Protein AF-A0A9N9C5R1-F1 (afdb_monomer_lite)

Organism: NCBI:txid94023

Secondary structure (DSSP, 8-state):
----------------PPPPPP----------PPPPP-----------------TTGGGSPPGGGTS-TTSHHHHHHHHHHHHHHHHHHHHHHHHHHHHHHTTTS-----PPPP----TTSHHHHHHHHHHTTTT-GGG-S---PPP--HHHHHHHHHHHTS-SSEEEEEEEEEESSS---HHHHHS-S---HHHHHHHHHHSEEEETTT--S--TT--TTT-SEEEEEE-SSEEEEEE-GGG--PPPTTS----HHHHHHHHGGG-SEEEEEES-GGGGGGSHHHH-TT--EEEEEEE-TTSTTEEEEEEE------TTS--S----------S----HHHHHHHHHH-TTSS-S--TT-EEEHHHHHHHHHHHHHHHHHHHHHHHHTTT--

InterPro domains:
  IPR000331 Rap/Ran-GAP domain [PF02145] (190-388)
  IPR000331 Rap/Ran-GAP domain [PS50085] (156-393)
  IPR035974 Rap/Ran-GAP superfamily [G3DSA:3.40.50.11210] (168-385)
  IPR035974 Rap/Ran-GAP superfamily [SSF111347] (109-387)
  IPR039930 Ral GTPase-activating protein subunit beta [PTHR21344] (31-238)

Sequence (393 aa):
NLKSRPLSPETDKETVEPYLLSPTHSIPILRTETPQPILEQNVKDRNFISQVIGFNDNQIPKVDSIFEEGSDSWRAYNSIRKLTQRQKEIEEKHSTEKRNMQLGQPKNKVASAGPNTNLESTQVFRLLMSQMGLLSLENRHKVIPLQITGRLINDLEKLDTLNERDCLSTSVYYVKSGIEDYESIINPPSISEDFEKFLNSLGWPVLLDSHPGYKAKLNSSFCETTPYFADRTTEVIFNIPYVIHLPKPEAPLESLSALFKNISADDLVSVVWIEDILSMHNIPPKIGQSVFVYIFVHPLQNATGLYLIRIVIPMLSHPGSTSVFTGINEKKSGKGRVSWSADVSKLAENHLAFGPLVDGMIVSRHALGSLVRNTVITAHEACRNLADTQSRP

Foldseek 3Di:
DDDDDDDDDDDDDDDDDDDDDDPDDDDDDPPPDDDDDDDDDDDDDDPDPPDPDPPCPVVPDDPQVPDDPPDPVNVVVVVVVVVVVVVVVVVVVVVVVVVVVCPPPPPPPPPDDDPPPDPPDPVVVVNVCVVVCVVPPVPDPDDDDDDDDPVVVVVVVVVVPDDQAAEAEEEEWEEEALVDALLCRLAPPDDDPLVVLLQVLQAPKDAQVPDPDDDQPDDCQFAGIHGWDDDPHYIYTYHYSHRGHDGDPPDPPDDSSNVSCVRCVQHQEYEYEYAHPVSVVSPVVRNDDNHQKYWYWYQDPVDHQKTWIAIDGDQPDDVPDDDDDDDDDDDDDDPDDDPPRPLSVVVVVDQVQFFPDGGGDMDGSNCNSVRVNRRSVSSVVSSVVVVVVRPDD

Structure (mmCIF, N/CA/C/O backbone):
data_AF-A0A9N9C5R1-F1
#
_entry.id   AF-A0A9N9C5R1-F1
#
loop_
_atom_site.group_PDB
_atom_site.id
_atom_site.type_symbol
_atom_site.label_atom_id
_atom_site.label_alt_id
_atom_site.label_comp_id
_atom_site.label_asym_id
_atom_site.label_entity_id
_atom_site.label_seq_id
_atom_site.pdbx_PDB_ins_code
_atom_site.Cartn_x
_atom_site.Cartn_y
_atom_site.Cartn_z
_atom_site.occupancy
_atom_site.B_iso_or_equiv
_atom_site.auth_seq_id
_atom_site.auth_comp_id
_atom_site.auth_asym_id
_atom_site.auth_atom_id
_atom_site.pdbx_PDB_model_num
ATOM 1 N N . ASN A 1 1 ? -30.608 -58.328 22.483 1.00 31.78 1 ASN A N 1
ATOM 2 C CA . ASN A 1 1 ? -29.194 -58.102 22.130 1.00 31.78 1 ASN A CA 1
ATOM 3 C C . ASN A 1 1 ? -29.090 -57.618 20.694 1.00 31.78 1 ASN A C 1
ATOM 5 O O . ASN A 1 1 ? -29.475 -58.327 19.782 1.00 31.78 1 ASN A O 1
ATOM 9 N N . LEU A 1 2 ? -28.665 -56.361 20.589 1.00 29.66 2 LEU A N 1
ATOM 10 C CA . LEU A 1 2 ? -28.122 -55.568 19.478 1.00 29.66 2 LEU A CA 1
ATOM 11 C C . LEU A 1 2 ? -27.563 -56.258 18.207 1.00 29.66 2 LEU A C 1
ATOM 13 O O . LEU A 1 2 ? -26.808 -57.215 18.327 1.00 29.66 2 LEU A O 1
ATOM 17 N N . LYS A 1 3 ? -27.754 -55.530 17.078 1.00 30.41 3 LYS A N 1
ATOM 18 C CA . LYS A 1 3 ? -26.844 -55.303 15.914 1.00 30.41 3 LYS A CA 1
ATOM 19 C C . LYS A 1 3 ? -26.642 -56.491 14.951 1.00 30.41 3 LYS A C 1
ATOM 21 O O . LYS A 1 3 ? -26.602 -57.625 15.381 1.00 30.41 3 LYS A O 1
ATOM 26 N N . SER A 1 4 ? -26.476 -56.355 13.633 1.00 31.20 4 SER A N 1
ATOM 27 C CA . SER A 1 4 ? -26.305 -55.240 12.681 1.00 31.20 4 SER A CA 1
ATOM 28 C C . SER A 1 4 ? -26.282 -55.852 11.266 1.00 31.20 4 SER A C 1
ATOM 30 O O . SER A 1 4 ? -25.802 -56.973 11.113 1.00 31.20 4 SER A O 1
ATOM 32 N N . ARG A 1 5 ? -26.718 -55.126 10.231 1.00 32.31 5 ARG A N 1
ATOM 33 C CA . ARG A 1 5 ? -26.548 -55.507 8.813 1.00 32.31 5 ARG A CA 1
ATOM 34 C C . ARG A 1 5 ? -25.477 -54.613 8.172 1.00 32.31 5 ARG A C 1
ATOM 36 O O . ARG A 1 5 ? -25.557 -53.405 8.392 1.00 32.31 5 ARG A O 1
ATOM 43 N N . PRO A 1 6 ? -24.538 -55.143 7.369 1.00 33.00 6 PRO A N 1
ATOM 44 C CA . PRO A 1 6 ? -23.759 -54.335 6.443 1.00 33.00 6 PRO A CA 1
ATOM 45 C C . PRO A 1 6 ? -24.082 -54.628 4.970 1.00 33.00 6 PRO A C 1
ATOM 47 O O . PRO A 1 6 ? -24.621 -55.674 4.607 1.00 33.00 6 PRO A O 1
ATOM 50 N N . LEU A 1 7 ? -23.758 -53.613 4.171 1.00 28.03 7 LEU A N 1
ATOM 51 C CA . LEU A 1 7 ? -23.902 -53.448 2.729 1.00 28.03 7 LEU A CA 1
ATOM 52 C C . LEU A 1 7 ? -22.849 -54.220 1.922 1.00 28.03 7 LEU A C 1
ATOM 54 O O . LEU A 1 7 ? -21.753 -54.449 2.430 1.00 28.03 7 LEU A O 1
ATOM 58 N N . SER A 1 8 ? -23.144 -54.484 0.641 1.00 29.03 8 SER A N 1
ATOM 59 C CA . SER A 1 8 ? -22.198 -54.460 -0.497 1.00 29.03 8 SER A CA 1
ATOM 60 C C . SER A 1 8 ? -22.946 -54.519 -1.855 1.00 29.03 8 SER A C 1
ATOM 62 O O . SER A 1 8 ? -24.122 -54.888 -1.842 1.00 29.03 8 SER A O 1
ATOM 64 N N . PRO A 1 9 ? -22.319 -54.092 -2.978 1.00 36.59 9 PRO A N 1
ATOM 65 C CA . PRO A 1 9 ? -22.979 -53.360 -4.074 1.00 36.59 9 PRO A CA 1
ATOM 66 C C . PRO A 1 9 ? -22.913 -54.039 -5.468 1.00 36.59 9 PRO A C 1
ATOM 68 O O . PRO A 1 9 ? -22.393 -55.143 -5.586 1.00 36.59 9 PRO A O 1
ATOM 71 N N . GLU A 1 10 ? -23.381 -53.293 -6.489 1.00 25.19 10 GLU A N 1
ATOM 72 C CA . GLU A 1 10 ? -23.283 -53.501 -7.958 1.00 25.19 10 GLU A CA 1
ATOM 73 C C . GLU A 1 10 ? -24.354 -54.441 -8.555 1.00 25.19 10 GLU A C 1
ATOM 75 O O . GLU A 1 10 ? -24.628 -55.501 -8.016 1.00 25.19 10 GLU A O 1
ATOM 80 N N . THR A 1 11 ? -25.086 -54.143 -9.632 1.00 27.33 11 THR A N 1
ATOM 81 C CA . THR A 1 11 ? -24.890 -53.355 -10.866 1.00 27.33 11 THR A CA 1
ATOM 82 C C . THR A 1 11 ? -26.279 -53.068 -11.466 1.00 27.33 11 THR A C 1
ATOM 84 O O . THR A 1 11 ? -27.195 -53.840 -11.208 1.00 27.33 11 THR A O 1
ATOM 87 N N . ASP A 1 12 ? -26.440 -52.016 -12.277 1.00 28.39 12 ASP A N 1
ATOM 88 C CA . ASP A 1 12 ? -27.210 -52.102 -13.532 1.00 28.39 12 ASP A CA 1
ATOM 89 C C . ASP A 1 12 ? -27.005 -50.862 -14.424 1.00 28.39 12 ASP A C 1
ATOM 91 O O . ASP A 1 12 ? -26.630 -49.782 -13.969 1.00 28.39 12 ASP A O 1
ATOM 95 N N . LYS A 1 13 ? -27.157 -51.115 -15.726 1.00 30.94 13 LYS A N 1
ATOM 96 C CA . LYS A 1 13 ? -26.636 -50.412 -16.909 1.00 30.94 13 LYS A CA 1
ATOM 97 C C . LYS A 1 13 ? -27.558 -49.300 -17.446 1.00 30.94 13 LYS A C 1
ATOM 99 O O . LYS A 1 13 ? -28.758 -49.382 -17.236 1.00 30.94 13 LYS A O 1
ATOM 104 N N . GLU A 1 14 ? -26.936 -48.353 -18.178 1.00 26.86 14 GLU A N 1
ATOM 105 C CA . GLU A 1 14 ? -27.333 -47.656 -19.442 1.00 26.86 14 GLU A CA 1
ATOM 106 C C . GLU A 1 14 ? -28.813 -47.234 -19.648 1.00 26.86 14 GLU A C 1
ATOM 108 O O . GLU A 1 14 ? -29.726 -47.991 -19.365 1.00 26.86 14 GLU A O 1
ATOM 113 N N . THR A 1 15 ? -29.227 -46.106 -20.235 1.00 26.02 15 THR A N 1
ATOM 114 C CA . THR A 1 15 ? -28.670 -44.981 -21.017 1.00 26.02 15 THR A CA 1
ATOM 115 C C . THR A 1 15 ? -29.873 -44.050 -21.254 1.00 26.02 15 THR A C 1
ATOM 117 O O . THR A 1 15 ? -30.893 -44.573 -21.674 1.00 26.02 15 THR A O 1
ATOM 120 N N . VAL A 1 16 ? -29.781 -42.721 -21.079 1.00 27.58 16 VAL A N 1
ATOM 121 C CA . VAL A 1 16 ? -30.493 -41.707 -21.909 1.00 27.58 16 VAL A CA 1
ATOM 122 C C . VAL A 1 16 ? -29.780 -40.351 -21.737 1.00 27.58 16 VAL A C 1
ATOM 124 O O . VAL A 1 16 ? -29.729 -39.813 -20.632 1.00 27.58 16 VAL A O 1
ATOM 127 N N . GLU A 1 17 ? -29.240 -39.793 -22.825 1.00 26.41 17 GLU A N 1
ATOM 128 C CA . GLU A 1 17 ? -28.754 -38.403 -22.912 1.00 26.41 17 GLU A CA 1
ATOM 129 C C . GLU A 1 17 ? -29.917 -37.389 -22.890 1.00 26.41 17 GLU A C 1
ATOM 131 O O . GLU A 1 17 ? -30.895 -37.581 -23.619 1.00 26.41 17 GLU A O 1
ATOM 136 N N . PRO A 1 18 ? -29.816 -36.257 -22.168 1.00 28.72 18 PRO A N 1
ATOM 137 C CA . PRO A 1 18 ? -30.701 -35.122 -22.384 1.00 28.72 18 PRO A CA 1
ATOM 138 C C . PRO A 1 18 ? -30.058 -34.070 -23.302 1.00 28.72 18 PRO A C 1
ATOM 140 O O . PRO A 1 18 ? -29.010 -33.493 -23.011 1.00 28.72 18 PRO A O 1
ATOM 143 N N . TYR A 1 19 ? -30.753 -33.810 -24.408 1.00 28.78 19 TYR A N 1
ATOM 144 C CA . TYR A 1 19 ? -30.488 -32.775 -25.404 1.00 28.78 19 TYR A CA 1
ATOM 145 C C . TYR A 1 19 ? -30.352 -31.366 -24.798 1.00 28.78 19 TYR A C 1
ATOM 147 O O . TYR A 1 19 ? -31.202 -30.905 -24.035 1.00 28.78 19 TYR A O 1
ATOM 155 N N . LEU A 1 20 ? -29.310 -30.652 -25.232 1.00 29.53 20 LEU A N 1
ATOM 156 C CA . LEU A 1 20 ? -29.114 -29.216 -25.034 1.00 29.53 20 LEU A CA 1
ATOM 157 C C . LEU A 1 20 ? -30.153 -28.420 -25.842 1.00 29.53 20 LEU A C 1
ATOM 159 O O . LEU A 1 20 ? -30.170 -28.487 -27.071 1.00 29.53 20 LEU A O 1
ATOM 163 N N . LEU A 1 21 ? -30.982 -27.625 -25.159 1.00 31.38 21 LEU A N 1
ATOM 164 C CA . LEU A 1 21 ? -31.842 -26.616 -25.782 1.00 31.38 21 LEU A CA 1
ATOM 165 C C . LEU A 1 21 ? -31.202 -25.225 -25.653 1.00 31.38 21 LEU A C 1
ATOM 167 O O . LEU A 1 21 ? -30.928 -24.734 -24.560 1.00 31.38 21 LEU A O 1
ATOM 171 N N . SER A 1 22 ? -30.969 -24.611 -26.811 1.00 32.06 22 SER A N 1
ATOM 172 C CA . SER A 1 22 ? -30.509 -23.237 -27.037 1.00 32.06 22 SER A CA 1
ATOM 173 C C . SER A 1 22 ? -31.469 -22.168 -26.479 1.00 32.06 22 SER A C 1
ATOM 175 O O . SER A 1 22 ? -32.683 -22.389 -26.486 1.00 32.06 22 SER A O 1
ATOM 177 N N . PRO A 1 23 ? -30.985 -20.968 -26.099 1.00 30.69 23 PRO A N 1
ATOM 178 C CA . PRO A 1 23 ? -31.814 -19.910 -25.535 1.00 30.69 23 PRO A CA 1
ATOM 179 C C . PRO A 1 23 ? -32.457 -19.078 -26.652 1.00 30.69 23 PRO A C 1
ATOM 181 O O . PRO A 1 23 ? -31.899 -18.087 -27.114 1.00 30.69 23 PRO A O 1
ATOM 184 N N . THR A 1 24 ? -33.645 -19.469 -27.099 1.00 31.16 24 THR A N 1
ATOM 185 C CA . THR A 1 24 ? -34.434 -18.685 -28.063 1.00 31.16 24 THR A CA 1
ATOM 186 C C . THR A 1 24 ? -35.861 -18.458 -27.587 1.00 31.16 24 THR A C 1
ATOM 188 O O . THR A 1 24 ? -36.771 -18.498 -28.397 1.00 31.16 24 THR A O 1
ATOM 191 N N . HIS A 1 25 ? -36.072 -18.183 -26.294 1.00 30.94 25 HIS A N 1
ATOM 192 C CA . HIS A 1 25 ? -37.280 -17.524 -25.775 1.00 30.94 25 HIS A CA 1
ATOM 193 C C . HIS A 1 25 ? -36.925 -16.743 -24.499 1.00 30.94 25 HIS A C 1
ATOM 195 O O . HIS A 1 25 ? -36.604 -17.315 -23.460 1.00 30.94 25 HIS A O 1
ATOM 201 N N . SER A 1 26 ? -36.943 -15.416 -24.593 1.00 31.44 26 SER A N 1
ATOM 202 C CA . SER A 1 26 ? -36.809 -14.494 -23.469 1.00 31.44 26 SER A CA 1
ATOM 203 C C . SER A 1 26 ? -38.048 -14.585 -22.575 1.00 31.44 26 SER A C 1
ATOM 205 O O . SER A 1 26 ? -39.155 -14.249 -22.987 1.00 31.44 26 SER A O 1
ATOM 207 N N . ILE A 1 27 ? -37.860 -15.023 -21.330 1.00 34.59 27 ILE A N 1
ATOM 208 C CA . ILE A 1 27 ? -38.872 -14.895 -20.276 1.00 34.59 27 ILE A CA 1
ATOM 209 C C . ILE A 1 27 ? -38.976 -13.398 -19.937 1.00 34.59 27 ILE A C 1
ATOM 211 O O . ILE A 1 27 ? -37.947 -12.786 -19.632 1.00 34.59 27 ILE A O 1
ATOM 215 N N . PRO A 1 28 ? -40.162 -12.766 -19.994 1.00 29.66 28 PRO A N 1
ATOM 216 C CA . PRO A 1 28 ? -40.289 -11.365 -19.633 1.00 29.66 28 PRO A CA 1
ATOM 217 C C . PRO A 1 28 ? -40.094 -11.223 -18.121 1.00 29.66 28 PRO A C 1
ATOM 219 O O . PRO A 1 28 ? -40.912 -11.673 -17.320 1.00 29.66 28 PRO A O 1
ATOM 222 N N . ILE A 1 29 ? -38.992 -10.587 -17.730 1.00 32.62 29 ILE A N 1
ATOM 223 C CA . ILE A 1 29 ? -38.793 -10.081 -16.374 1.00 32.62 29 ILE A CA 1
ATOM 224 C C . ILE A 1 29 ? -39.873 -9.017 -16.155 1.00 32.62 29 ILE A C 1
ATOM 226 O O . ILE A 1 29 ? -39.855 -7.970 -16.804 1.00 32.62 29 ILE A O 1
ATOM 230 N N . LEU A 1 30 ? -40.828 -9.294 -15.265 1.00 30.91 30 LEU A N 1
ATOM 231 C CA . LEU A 1 30 ? -41.771 -8.303 -14.751 1.00 30.91 30 LEU A CA 1
ATOM 232 C C . LEU A 1 30 ? -40.960 -7.178 -14.093 1.00 30.91 30 LEU A C 1
ATOM 234 O O . LEU A 1 30 ? -40.493 -7.306 -12.964 1.00 30.91 30 LEU A O 1
ATOM 238 N N . ARG A 1 31 ? -40.757 -6.082 -14.831 1.00 29.17 31 ARG A N 1
ATOM 239 C CA . ARG A 1 31 ? -40.278 -4.814 -14.281 1.00 29.17 31 ARG A CA 1
ATOM 240 C C . ARG A 1 31 ? -41.331 -4.329 -13.290 1.00 29.17 31 ARG A C 1
ATOM 242 O O . ARG A 1 31 ? -42.382 -3.848 -13.697 1.00 29.17 31 ARG A O 1
ATOM 249 N N . THR A 1 32 ? -41.057 -4.447 -11.997 1.00 34.31 32 THR A N 1
ATOM 250 C CA . THR A 1 32 ? -41.724 -3.607 -11.004 1.00 34.31 32 THR A CA 1
ATOM 251 C C . THR A 1 32 ? -41.221 -2.189 -11.234 1.00 34.31 32 THR A C 1
ATOM 253 O O . THR A 1 32 ? -40.059 -1.894 -10.953 1.00 34.31 32 THR A O 1
ATOM 256 N N . GLU A 1 33 ? -42.055 -1.345 -11.836 1.00 32.69 33 GLU A N 1
ATOM 257 C CA . GLU A 1 33 ? -41.762 0.076 -11.984 1.00 32.69 33 GLU A CA 1
ATOM 258 C C . GLU A 1 33 ? -41.464 0.685 -10.608 1.00 32.69 33 GLU A C 1
ATOM 260 O O . GLU A 1 33 ? -42.192 0.469 -9.636 1.00 32.69 33 GLU A O 1
ATOM 265 N N . THR A 1 34 ? -40.361 1.421 -10.515 1.00 32.19 34 THR A N 1
ATOM 266 C CA . THR A 1 34 ? -40.033 2.264 -9.367 1.00 32.19 34 THR A CA 1
ATOM 267 C C . THR A 1 34 ? -41.135 3.319 -9.218 1.00 32.19 34 THR A C 1
ATOM 269 O O . THR A 1 34 ? -41.401 4.031 -10.190 1.00 32.19 34 THR A O 1
ATOM 272 N N . PRO A 1 35 ? -41.778 3.474 -8.045 1.00 34.88 35 PRO A N 1
ATOM 273 C CA . PRO A 1 35 ? -42.747 4.546 -7.856 1.00 34.88 35 PRO A CA 1
ATOM 274 C C . PRO A 1 35 ? -42.057 5.902 -8.033 1.00 34.88 35 PRO A C 1
ATOM 276 O O . PRO A 1 35 ? -40.959 6.114 -7.512 1.00 34.88 35 PRO A O 1
ATOM 279 N N . GLN A 1 36 ? -42.690 6.820 -8.768 1.00 33.22 36 GLN A N 1
ATOM 280 C CA . GLN A 1 36 ? -42.187 8.186 -8.913 1.00 33.22 36 GLN A CA 1
ATOM 281 C C . GLN A 1 36 ? -42.113 8.900 -7.552 1.00 33.22 36 GLN A C 1
ATOM 283 O O . GLN A 1 36 ? -42.944 8.635 -6.677 1.00 33.22 36 GLN A O 1
ATOM 288 N N . PRO A 1 37 ? -41.144 9.815 -7.357 1.00 30.89 37 PRO A N 1
ATOM 289 C CA . PRO A 1 37 ? -41.012 10.546 -6.108 1.00 30.89 37 PRO A CA 1
ATOM 290 C C . PRO A 1 37 ? -42.241 11.437 -5.899 1.00 30.89 37 PRO A C 1
ATOM 292 O O . PRO A 1 37 ? -42.557 12.302 -6.717 1.00 30.89 37 PRO A O 1
ATOM 295 N N . ILE A 1 38 ? -42.947 11.202 -4.795 1.00 35.34 38 ILE A N 1
ATOM 296 C CA . ILE A 1 38 ? -44.073 12.025 -4.361 1.00 35.34 38 ILE A CA 1
ATOM 297 C C . ILE A 1 38 ? -43.506 13.389 -3.954 1.00 35.34 38 ILE A C 1
ATOM 299 O O . ILE A 1 38 ? -42.744 13.488 -2.994 1.00 35.34 38 ILE A O 1
ATOM 303 N N . LEU A 1 39 ? -43.872 14.432 -4.702 1.00 33.59 39 LEU A N 1
ATOM 304 C CA . LEU A 1 39 ? -43.667 15.828 -4.319 1.00 33.59 39 LEU A CA 1
ATOM 305 C C . LEU A 1 39 ? -44.298 16.079 -2.945 1.00 33.59 39 LEU A C 1
ATOM 307 O O . LEU A 1 39 ? -45.476 15.789 -2.732 1.00 33.59 39 LEU A O 1
ATOM 311 N N . GLU A 1 40 ? -43.494 16.625 -2.034 1.00 36.00 40 GLU A N 1
ATOM 312 C CA . GLU A 1 40 ? -43.872 16.977 -0.669 1.00 36.00 40 GLU A CA 1
ATOM 313 C C . GLU A 1 40 ? -45.166 17.800 -0.640 1.00 36.00 40 GLU A C 1
ATOM 315 O O . GLU A 1 40 ? -45.210 18.960 -1.054 1.00 36.00 40 GLU A O 1
ATOM 320 N N . GLN A 1 41 ? -46.226 17.212 -0.090 1.00 32.06 41 GLN A N 1
ATOM 321 C CA . GLN A 1 41 ? -47.341 17.975 0.445 1.00 32.06 41 GLN A CA 1
ATOM 322 C C . GLN A 1 41 ? -47.389 17.783 1.956 1.00 32.06 41 GLN A C 1
ATOM 324 O O . GLN A 1 41 ? -47.517 16.672 2.465 1.00 32.06 41 GLN A O 1
ATOM 329 N N . ASN A 1 42 ? -47.257 18.918 2.644 1.00 40.47 42 ASN A N 1
ATOM 330 C CA . ASN A 1 42 ? -47.461 19.138 4.071 1.00 40.47 42 ASN A CA 1
ATOM 331 C C . ASN A 1 42 ? -48.525 18.215 4.681 1.00 40.47 42 ASN A C 1
ATOM 333 O O . ASN A 1 42 ? -49.718 18.430 4.467 1.00 40.47 42 ASN A O 1
ATOM 337 N N . VAL A 1 43 ? -48.115 17.282 5.544 1.00 36.25 43 VAL A N 1
ATOM 338 C CA . VAL A 1 43 ? -49.034 16.629 6.481 1.00 36.25 43 VAL A CA 1
ATOM 339 C C . VAL A 1 43 ? -48.396 16.580 7.865 1.00 36.25 43 VAL A C 1
ATOM 341 O O . VAL A 1 43 ? -47.453 15.840 8.132 1.00 36.25 43 VAL A O 1
ATOM 344 N N . LYS A 1 44 ? -48.943 17.427 8.738 1.00 38.34 44 LYS A N 1
ATOM 345 C CA . LYS A 1 44 ? -48.779 17.395 10.189 1.00 38.34 44 LYS A CA 1
ATOM 346 C C . LYS A 1 44 ? -49.191 16.029 10.743 1.00 38.34 44 LYS A C 1
ATOM 348 O O . LYS A 1 44 ? -50.201 15.479 10.321 1.00 38.34 44 LYS A O 1
ATOM 353 N N . ASP A 1 45 ? -48.456 15.587 11.758 1.00 43.66 45 ASP A N 1
ATOM 354 C CA . ASP A 1 45 ? -48.883 14.660 12.807 1.00 43.66 45 ASP A CA 1
ATOM 355 C C . ASP A 1 45 ? -49.542 13.346 12.369 1.00 43.66 45 ASP A C 1
ATOM 357 O O . ASP A 1 45 ? -50.757 13.252 12.199 1.00 43.66 45 ASP A O 1
ATOM 361 N N . ARG A 1 46 ? -48.740 12.276 12.372 1.00 37.81 46 ARG A N 1
ATOM 362 C CA . ARG A 1 46 ? -49.005 11.030 13.117 1.00 37.81 46 ARG A CA 1
ATOM 363 C C . ARG A 1 46 ? -47.813 10.095 12.942 1.00 37.81 46 ARG A C 1
ATOM 365 O O . ARG A 1 46 ? -47.354 9.885 11.827 1.00 37.81 46 ARG A O 1
ATOM 372 N N . ASN A 1 47 ? -47.345 9.517 14.047 1.00 41.25 47 ASN A N 1
ATOM 373 C CA . ASN A 1 47 ? -46.416 8.388 14.064 1.00 41.25 47 ASN A CA 1
ATOM 374 C C . ASN A 1 47 ? -47.015 7.215 13.266 1.00 41.25 47 ASN A C 1
ATOM 376 O O . ASN A 1 47 ? -47.673 6.346 13.835 1.00 41.25 47 ASN A O 1
ATOM 380 N N . PHE A 1 48 ? -46.823 7.201 11.951 1.00 40.75 48 PHE A N 1
ATOM 381 C CA . PHE A 1 48 ? -47.129 6.055 11.110 1.00 40.75 48 PHE A CA 1
ATOM 382 C C . PHE A 1 48 ? -45.936 5.110 11.180 1.00 40.75 48 PHE A C 1
ATOM 384 O O . PHE A 1 48 ? -44.951 5.252 10.463 1.00 40.75 48 PHE A O 1
ATOM 391 N N . ILE A 1 49 ? -46.015 4.141 12.089 1.00 41.69 49 ILE A N 1
ATOM 392 C CA . ILE A 1 49 ? -45.220 2.925 11.956 1.00 41.69 49 ILE A CA 1
ATOM 393 C C . ILE A 1 49 ? -45.766 2.237 10.703 1.00 41.69 49 ILE A C 1
ATOM 395 O O . ILE A 1 49 ? -46.915 1.795 10.708 1.00 41.69 49 ILE A O 1
ATOM 399 N N . SER A 1 50 ? -44.982 2.196 9.624 1.00 48.78 50 SER A N 1
ATOM 400 C CA . SER A 1 50 ? -45.340 1.440 8.423 1.00 48.78 50 SER A CA 1
ATOM 401 C C . SER A 1 50 ? -45.503 -0.025 8.804 1.00 48.78 50 SER A C 1
ATOM 403 O O . SER A 1 50 ? -44.529 -0.733 9.053 1.00 48.78 50 SER A O 1
ATOM 405 N N . GLN A 1 51 ? -46.751 -0.469 8.901 1.00 51.16 51 GLN A N 1
ATOM 406 C CA . GLN A 1 51 ? -47.069 -1.861 9.146 1.00 51.16 51 GLN A CA 1
ATOM 407 C C . GLN A 1 51 ? -46.855 -2.596 7.824 1.00 51.16 51 GLN A C 1
ATOM 409 O O . GLN A 1 51 ? -47.640 -2.458 6.888 1.00 51.16 51 GLN A O 1
ATOM 414 N N . VAL A 1 52 ? -45.735 -3.309 7.716 1.00 52.50 52 VAL A N 1
ATOM 415 C CA . VAL A 1 52 ? -45.482 -4.197 6.581 1.00 52.50 52 VAL A CA 1
ATOM 416 C C . VAL A 1 52 ? -46.451 -5.363 6.726 1.00 52.50 52 VAL A C 1
ATOM 418 O O . VAL A 1 52 ? -46.303 -6.183 7.627 1.00 52.50 52 VAL A O 1
ATOM 421 N N . ILE A 1 53 ? -47.482 -5.383 5.886 1.00 59.91 53 ILE A N 1
ATOM 422 C CA . ILE A 1 53 ? -48.441 -6.483 5.805 1.00 59.91 53 ILE A CA 1
ATOM 423 C C . ILE A 1 53 ? -47.931 -7.398 4.696 1.00 59.91 53 ILE A C 1
ATOM 425 O O . ILE A 1 53 ? -47.862 -6.984 3.536 1.00 59.91 53 ILE A O 1
ATOM 429 N N . GLY A 1 54 ? -47.519 -8.615 5.044 1.00 63.84 54 GLY A N 1
ATOM 430 C CA . GLY A 1 54 ? -47.113 -9.601 4.054 1.00 63.84 54 GLY A CA 1
ATOM 431 C C . GLY A 1 54 ? -48.303 -9.956 3.167 1.00 63.84 54 GLY A C 1
ATOM 432 O O . GLY A 1 54 ? -49.390 -10.257 3.659 1.00 63.84 54 GLY A O 1
ATOM 433 N N . PHE A 1 55 ? -48.104 -9.942 1.845 1.00 67.19 55 PHE A N 1
ATOM 434 C CA . PHE A 1 55 ? -49.156 -10.193 0.845 1.00 67.19 55 PHE A CA 1
ATOM 435 C C . PHE A 1 55 ? -49.890 -11.536 1.058 1.00 67.19 55 PHE A C 1
ATOM 437 O O . PHE A 1 55 ? -51.049 -11.670 0.680 1.00 67.19 55 PHE A O 1
ATOM 444 N N . ASN A 1 56 ? -49.241 -12.495 1.732 1.00 65.88 56 ASN A N 1
ATOM 445 C CA . ASN A 1 56 ? -49.769 -13.824 2.043 1.00 65.88 56 ASN A CA 1
ATOM 446 C C . ASN A 1 56 ? -49.801 -14.149 3.548 1.00 65.88 56 ASN A C 1
ATOM 448 O O . ASN A 1 56 ? -49.908 -15.323 3.896 1.00 65.88 56 ASN A O 1
ATOM 452 N N . ASP A 1 57 ? -49.745 -13.165 4.452 1.00 68.56 57 ASP A N 1
ATOM 453 C CA . ASP A 1 57 ? -49.749 -13.435 5.906 1.00 68.56 57 ASP A CA 1
ATOM 454 C C . ASP A 1 57 ? -50.974 -14.257 6.340 1.00 68.56 57 ASP A C 1
ATOM 456 O O . ASP A 1 57 ? -50.885 -15.134 7.198 1.00 68.56 57 ASP A O 1
ATOM 460 N N . ASN A 1 58 ? -52.111 -14.044 5.672 1.00 71.38 58 ASN A N 1
ATOM 461 C CA . ASN A 1 58 ? -53.357 -14.770 5.923 1.00 71.38 58 ASN A CA 1
ATOM 462 C C . ASN A 1 58 ? -53.351 -16.218 5.394 1.00 71.38 58 ASN A C 1
ATOM 464 O O . ASN A 1 58 ? -54.252 -16.984 5.729 1.00 71.38 58 ASN A O 1
ATOM 468 N N . GLN A 1 59 ? -52.381 -16.589 4.550 1.00 71.81 59 GLN A N 1
ATOM 469 C CA . GLN A 1 59 ? -52.217 -17.946 4.013 1.00 71.81 59 GLN A CA 1
ATOM 470 C C . GLN A 1 59 ? -51.179 -18.774 4.780 1.00 71.81 59 GLN A C 1
ATOM 472 O O . GLN A 1 59 ? -51.039 -19.966 4.510 1.00 71.81 59 GLN A O 1
ATOM 477 N N . ILE A 1 60 ? -50.470 -18.180 5.746 1.00 72.38 60 ILE A N 1
ATOM 478 C CA . ILE A 1 60 ? -49.561 -18.915 6.626 1.00 72.38 60 ILE A CA 1
ATOM 479 C C . ILE A 1 60 ? -50.413 -19.734 7.613 1.00 72.38 60 ILE A C 1
ATOM 481 O O . ILE A 1 60 ? -51.169 -19.149 8.397 1.00 72.38 60 ILE A O 1
ATOM 485 N N . PRO A 1 61 ? -50.318 -21.078 7.613 1.00 73.31 61 PRO A N 1
ATOM 486 C CA . PRO A 1 61 ? -51.056 -21.905 8.559 1.00 73.31 61 PRO A CA 1
ATOM 487 C C . PRO A 1 61 ? -50.654 -21.547 9.988 1.00 73.31 61 PRO A C 1
ATOM 489 O O . PRO A 1 61 ? -49.468 -21.413 10.302 1.00 73.31 61 PRO A O 1
ATOM 492 N N . LYS A 1 62 ? -51.634 -21.425 10.887 1.00 73.88 62 LYS A N 1
ATOM 493 C CA . LYS A 1 62 ? -51.332 -21.263 12.314 1.00 73.88 62 LYS A CA 1
ATOM 494 C C . LYS A 1 62 ? -50.564 -22.494 12.779 1.00 73.88 62 LYS A C 1
ATOM 496 O O . LYS A 1 62 ? -50.914 -23.606 12.398 1.00 73.88 62 LYS A O 1
ATOM 501 N N . VAL A 1 63 ? -49.557 -22.319 13.630 1.00 72.38 63 VAL A N 1
ATOM 502 C CA . VAL A 1 63 ? -48.717 -23.442 14.089 1.00 72.38 63 VAL A CA 1
ATOM 503 C C . VAL A 1 63 ? -49.547 -24.546 14.766 1.00 72.38 63 VAL A C 1
ATOM 505 O O . VAL A 1 63 ? -49.242 -25.724 14.619 1.00 72.38 63 VAL A O 1
ATOM 508 N N . ASP A 1 64 ? -50.667 -24.171 15.393 1.00 71.25 64 ASP A N 1
ATOM 509 C CA . ASP A 1 64 ? -51.665 -25.091 15.955 1.00 71.25 64 ASP A CA 1
ATOM 510 C C . ASP A 1 64 ? -52.323 -26.018 14.907 1.00 71.25 64 ASP A C 1
ATOM 512 O O . ASP A 1 64 ? -52.748 -27.114 15.246 1.00 71.25 64 ASP A O 1
ATOM 516 N N . SER A 1 65 ? -52.393 -25.595 13.641 1.00 74.62 65 SER A N 1
ATOM 517 C CA . SER A 1 65 ? -52.983 -26.343 12.516 1.00 74.62 65 SER A CA 1
ATOM 518 C C . SER A 1 65 ? -51.975 -27.161 11.698 1.00 74.62 65 SER A C 1
ATOM 520 O O . SER A 1 65 ? -52.366 -27.816 10.738 1.00 74.62 65 SER A O 1
ATOM 522 N N . ILE A 1 66 ? -50.685 -27.127 12.054 1.00 79.00 66 ILE A N 1
ATOM 523 C CA . ILE A 1 66 ? -49.618 -27.850 11.335 1.00 79.00 66 ILE A CA 1
ATOM 524 C C . ILE A 1 66 ? -49.498 -29.305 11.814 1.00 79.00 66 ILE A C 1
ATOM 526 O O . ILE A 1 66 ? -49.075 -30.173 11.053 1.00 79.00 66 ILE A O 1
ATOM 530 N N . PHE A 1 67 ? -49.866 -29.585 13.067 1.00 82.00 67 PHE A N 1
ATOM 531 C CA . PHE A 1 67 ? -49.707 -30.904 13.680 1.00 82.00 67 PHE A CA 1
ATOM 532 C C . PHE A 1 67 ? -51.061 -31.558 13.948 1.00 82.00 67 PHE A C 1
ATOM 534 O O . PHE A 1 67 ? -51.919 -30.964 14.597 1.00 82.00 67 PHE A O 1
ATOM 541 N N 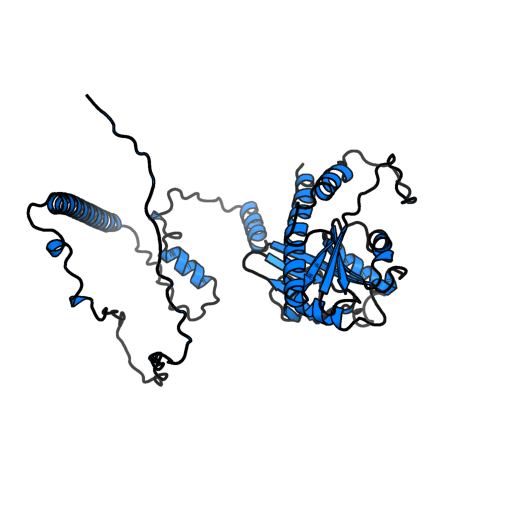. GLU A 1 68 ? -51.224 -32.806 13.513 1.00 80.62 68 GLU A N 1
ATOM 542 C CA . GLU A 1 68 ? -52.426 -33.594 13.792 1.00 80.62 68 GLU A CA 1
ATOM 543 C C . GLU A 1 68 ? -52.561 -33.891 15.291 1.00 80.62 68 GLU A C 1
ATOM 545 O O . GLU A 1 68 ? -51.607 -34.351 15.938 1.00 80.62 68 GLU A O 1
ATOM 550 N N . GLU A 1 69 ? -53.755 -33.640 15.837 1.00 77.81 69 GLU A N 1
ATOM 551 C CA . GLU A 1 69 ? -54.068 -33.862 17.248 1.00 77.81 69 GLU A CA 1
ATOM 552 C C . GLU A 1 69 ? -53.826 -35.326 17.641 1.00 77.81 69 GLU A C 1
ATOM 554 O O . GLU A 1 69 ? -54.370 -36.257 17.053 1.00 77.81 69 GLU A O 1
ATOM 559 N N . GLY A 1 70 ? -52.986 -35.534 18.658 1.00 77.56 70 GLY A N 1
ATOM 560 C CA . GLY A 1 70 ? -52.649 -36.864 19.172 1.00 77.56 70 GLY A CA 1
ATOM 561 C C . GLY A 1 70 ? -51.355 -37.477 18.627 1.00 77.56 70 GLY A C 1
ATOM 562 O O . GLY A 1 70 ? -50.870 -38.431 19.237 1.00 77.56 70 GLY A O 1
ATOM 563 N N . SER A 1 71 ? -50.752 -36.909 17.574 1.00 84.75 71 SER A N 1
ATOM 564 C CA . SER A 1 71 ? -49.428 -37.327 17.086 1.00 84.75 71 SER A CA 1
ATOM 565 C C . SER A 1 71 ? -48.310 -37.039 18.102 1.00 84.75 71 SER A C 1
ATOM 567 O O . SER A 1 71 ? -48.419 -36.145 18.951 1.00 84.75 71 SER A O 1
ATOM 569 N N . ASP A 1 72 ? -47.192 -37.762 18.006 1.00 83.12 72 ASP A N 1
ATOM 570 C CA . ASP A 1 72 ? -46.016 -37.502 18.851 1.00 83.12 72 ASP A CA 1
ATOM 571 C C . ASP A 1 72 ? -45.452 -36.089 18.619 1.00 83.12 72 ASP A C 1
ATOM 573 O O . ASP A 1 72 ? -45.066 -35.400 19.568 1.00 83.12 72 ASP A O 1
ATOM 577 N N . SER A 1 73 ? -45.519 -35.602 17.376 1.00 81.75 73 SER A N 1
ATOM 578 C CA . SER A 1 73 ? -45.168 -34.229 16.998 1.00 81.75 73 SER A CA 1
ATOM 579 C C . SER A 1 73 ? -46.070 -33.187 17.675 1.00 81.75 73 SER A C 1
ATOM 581 O O . SER A 1 73 ? -45.570 -32.177 18.169 1.00 81.75 73 SER A O 1
ATOM 583 N N . TRP A 1 74 ? -47.379 -33.444 17.792 1.00 84.31 74 TRP A N 1
ATOM 584 C CA . TRP A 1 74 ? -48.323 -32.574 18.510 1.00 84.31 74 TRP A CA 1
ATOM 585 C C . TRP A 1 74 ? -48.052 -32.535 20.022 1.00 84.31 74 TRP A C 1
ATOM 587 O O . TRP A 1 74 ? -48.150 -31.482 20.657 1.00 84.31 74 TRP A O 1
ATOM 597 N N . ARG A 1 75 ? -47.633 -33.658 20.621 1.00 84.38 75 ARG A N 1
ATOM 598 C CA . ARG A 1 75 ? -47.224 -33.716 22.039 1.00 84.38 75 ARG A CA 1
ATOM 599 C C . ARG A 1 75 ? -45.926 -32.946 22.298 1.00 84.38 75 ARG A C 1
ATOM 601 O O . ARG A 1 75 ? -45.833 -32.225 23.299 1.00 84.38 75 ARG A O 1
ATOM 608 N N . ALA A 1 76 ? -44.947 -33.060 21.400 1.00 84.25 76 ALA A N 1
ATOM 609 C CA . ALA A 1 76 ? -43.710 -32.285 21.454 1.00 84.25 76 ALA A CA 1
ATOM 610 C C . ALA A 1 76 ? -43.990 -30.781 21.295 1.00 84.25 76 ALA A C 1
ATOM 612 O O . ALA A 1 76 ? -43.535 -29.980 22.114 1.00 84.25 76 ALA A O 1
ATOM 613 N N . TYR A 1 77 ? -44.829 -30.406 20.324 1.00 84.88 77 TYR A N 1
ATOM 614 C CA . TYR A 1 77 ? -45.275 -29.028 20.122 1.00 84.88 77 TYR A CA 1
ATOM 615 C C . TYR A 1 77 ? -45.981 -28.461 21.359 1.00 84.88 77 TYR A C 1
ATOM 617 O O . TYR A 1 77 ? -45.630 -27.381 21.829 1.00 84.88 77 TYR A O 1
ATOM 625 N N . ASN A 1 78 ? -46.907 -29.207 21.964 1.00 84.81 78 ASN A N 1
ATOM 626 C CA . ASN A 1 78 ? -47.585 -28.779 23.189 1.00 84.81 78 ASN A CA 1
ATOM 627 C C . ASN A 1 78 ? -46.635 -28.610 24.380 1.00 84.81 78 ASN A C 1
ATOM 629 O O . ASN A 1 78 ? -46.855 -27.749 25.235 1.00 84.81 78 ASN A O 1
ATOM 633 N N . SER A 1 79 ? -45.575 -29.413 24.445 1.00 85.88 79 SER A N 1
ATOM 634 C CA . SER A 1 79 ? -44.543 -29.283 25.476 1.00 85.88 79 SER A CA 1
ATOM 635 C C . SER A 1 79 ? -43.723 -28.007 25.278 1.00 85.88 79 SER A C 1
ATOM 637 O O . SER A 1 79 ? -43.538 -27.247 26.230 1.00 85.88 79 SER A O 1
ATOM 639 N N . ILE A 1 80 ? -43.321 -27.717 24.036 1.00 87.00 80 ILE A N 1
ATOM 640 C CA . ILE A 1 80 ? -42.643 -26.468 23.662 1.00 87.00 80 ILE A CA 1
ATOM 641 C C . ILE A 1 80 ? -43.554 -25.269 23.934 1.00 87.00 80 ILE A C 1
ATOM 643 O O . ILE A 1 80 ? -43.138 -24.339 24.610 1.00 87.00 80 ILE A O 1
ATOM 647 N N . ARG A 1 81 ? -44.825 -25.317 23.524 1.00 85.81 81 ARG A N 1
ATOM 648 C CA . ARG A 1 81 ? -45.813 -24.256 23.768 1.00 85.81 81 ARG A CA 1
ATOM 649 C C . ARG A 1 81 ? -45.959 -23.936 25.255 1.00 85.81 81 ARG A C 1
ATOM 651 O O . ARG A 1 81 ? -45.972 -22.766 25.630 1.00 85.81 81 ARG A O 1
ATOM 658 N N . LYS A 1 82 ? -46.036 -24.958 26.116 1.00 89.75 82 LYS A N 1
ATOM 659 C CA . LYS A 1 82 ? -46.083 -24.777 27.577 1.00 89.75 82 LYS A CA 1
ATOM 660 C C . LYS A 1 82 ? -44.798 -24.151 28.125 1.00 89.75 82 LYS A C 1
ATOM 662 O O . LYS A 1 82 ? -44.879 -23.315 29.022 1.00 89.75 82 LYS A O 1
ATOM 667 N N . LEU A 1 83 ? -43.631 -24.535 27.604 1.00 88.12 83 LEU A N 1
ATOM 668 C CA . LEU A 1 83 ? -42.350 -23.927 27.977 1.00 88.12 83 LEU A CA 1
ATOM 669 C C . LEU A 1 83 ? -42.271 -22.462 27.535 1.00 88.12 83 LEU A C 1
ATOM 671 O O . LEU A 1 83 ? -41.923 -21.612 28.345 1.00 88.12 83 LEU A O 1
ATOM 675 N N . THR A 1 84 ? -42.667 -22.151 26.300 1.00 88.31 84 THR A N 1
ATOM 676 C CA . THR A 1 84 ? -42.710 -20.781 25.772 1.00 88.31 84 THR A CA 1
ATOM 677 C C . THR A 1 84 ? -43.667 -19.903 26.573 1.00 88.31 84 THR A C 1
ATOM 679 O O . THR A 1 84 ? -43.324 -18.776 26.912 1.00 88.31 84 THR A O 1
ATOM 682 N N . GLN A 1 85 ? -44.842 -20.423 26.938 1.00 89.69 85 GLN A N 1
ATOM 683 C CA . GLN A 1 85 ? -45.803 -19.699 27.767 1.00 89.69 85 GLN A CA 1
ATOM 684 C C . GLN A 1 85 ? -45.245 -19.424 29.172 1.00 89.69 85 GLN A C 1
ATOM 686 O O . GLN A 1 85 ? -45.340 -18.300 29.657 1.00 89.69 85 GLN A O 1
ATOM 691 N N . ARG A 1 86 ? -44.588 -20.412 29.799 1.00 89.25 86 ARG A N 1
ATOM 692 C CA . ARG A 1 86 ? -43.892 -20.202 31.079 1.00 89.25 86 ARG A CA 1
ATOM 693 C C . ARG A 1 86 ? -42.778 -19.167 30.969 1.00 89.25 86 ARG A C 1
ATOM 695 O O . ARG A 1 86 ? -42.671 -18.322 31.848 1.00 89.25 86 ARG A O 1
ATOM 702 N N . GLN A 1 87 ? -41.968 -19.217 29.913 1.00 86.31 87 GLN A N 1
ATOM 703 C CA . GLN A 1 87 ? -40.900 -18.244 29.685 1.00 86.31 87 GLN A CA 1
ATOM 704 C C . GLN A 1 87 ? -41.471 -16.828 29.547 1.00 86.31 87 GLN A C 1
ATOM 706 O O . GLN A 1 87 ? -40.990 -15.909 30.203 1.00 86.31 87 GLN A O 1
ATOM 711 N N . LYS A 1 88 ? -42.558 -16.675 28.781 1.00 89.12 88 LYS A N 1
ATOM 712 C CA . LYS A 1 88 ? -43.275 -15.404 28.642 1.00 89.12 88 LYS A CA 1
ATOM 713 C C . LYS A 1 88 ? -43.773 -14.876 29.990 1.00 89.12 88 LYS A C 1
ATOM 715 O O . LYS A 1 88 ? -43.575 -13.707 30.299 1.00 89.12 88 LYS A O 1
ATOM 720 N N . GLU A 1 89 ? -44.387 -15.728 30.808 1.00 90.25 89 GLU A N 1
ATOM 721 C CA . GLU A 1 89 ? -44.870 -15.346 32.142 1.00 90.25 89 GLU A CA 1
ATOM 722 C C . GLU A 1 89 ? -43.726 -14.944 33.085 1.00 90.25 89 GLU A C 1
ATOM 724 O O . GLU A 1 89 ? -43.880 -14.019 33.882 1.00 90.25 89 GLU A O 1
ATOM 729 N N . ILE A 1 90 ? -42.573 -15.616 33.000 1.00 84.75 90 ILE A N 1
ATOM 730 C CA . ILE A 1 90 ? -41.371 -15.269 33.771 1.00 84.75 90 ILE A CA 1
ATOM 731 C C . ILE A 1 90 ? -40.833 -13.900 33.335 1.00 84.75 90 ILE A C 1
ATOM 733 O O . ILE A 1 90 ? -40.536 -13.064 34.186 1.00 84.75 90 ILE A O 1
ATOM 737 N N . GLU A 1 91 ? -40.746 -13.639 32.032 1.00 79.81 91 GLU A N 1
ATOM 738 C CA . GLU A 1 91 ? -40.274 -12.360 31.486 1.00 79.81 91 GLU A CA 1
ATOM 739 C C . GLU A 1 91 ? -41.232 -11.198 31.779 1.00 79.81 91 GLU A C 1
ATOM 741 O O . GLU A 1 91 ? -40.780 -10.090 32.090 1.00 79.81 91 GLU A O 1
ATOM 746 N N . GLU A 1 92 ? -42.547 -11.439 31.740 1.00 84.62 92 GLU A N 1
ATOM 747 C CA . GLU A 1 92 ? -43.562 -10.462 32.145 1.00 84.62 92 GLU A CA 1
ATOM 748 C C . GLU A 1 92 ? -43.442 -10.137 33.635 1.00 84.62 92 GLU A C 1
ATOM 750 O O . GL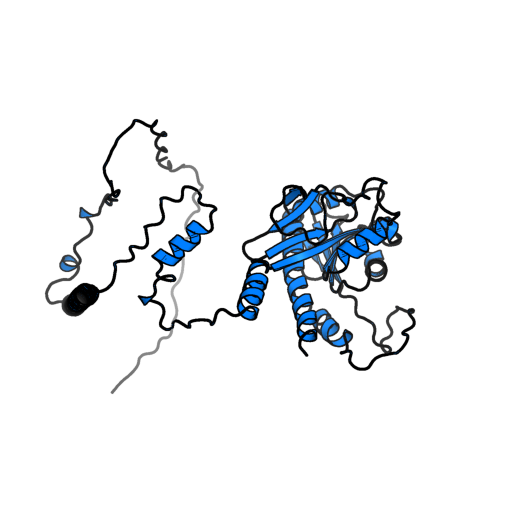U A 1 92 ? -43.385 -8.956 33.989 1.00 84.62 92 GLU A O 1
ATOM 755 N N . LYS A 1 93 ? -43.309 -11.158 34.495 1.00 82.38 93 LYS A N 1
ATOM 756 C CA . LYS A 1 93 ? -43.086 -10.974 35.937 1.00 82.38 93 LYS A CA 1
ATOM 757 C C . LYS A 1 93 ? -41.809 -10.188 36.209 1.00 82.38 93 LYS A C 1
ATOM 759 O O . LYS A 1 93 ? -41.861 -9.181 36.913 1.00 82.38 93 LYS A O 1
ATOM 764 N N . HIS A 1 94 ? -40.703 -10.563 35.575 1.00 78.12 94 HIS A N 1
ATOM 765 C CA . HIS A 1 94 ? -39.421 -9.874 35.709 1.00 78.12 94 HIS A CA 1
ATOM 766 C C . HIS A 1 94 ? -39.484 -8.421 35.197 1.00 78.12 94 HIS A C 1
ATOM 768 O O . HIS A 1 94 ? -38.928 -7.513 35.813 1.00 78.12 94 HIS A O 1
ATOM 774 N N . SER A 1 95 ? -40.226 -8.157 34.114 1.00 73.75 95 SER A N 1
ATOM 775 C CA . SER A 1 95 ? -40.481 -6.795 33.621 1.00 73.75 95 SER A CA 1
ATOM 776 C C . SER A 1 95 ? -41.339 -5.971 34.582 1.00 73.75 95 SER A C 1
ATOM 778 O O . SER A 1 95 ? -41.079 -4.780 34.770 1.00 73.75 95 SER A O 1
ATOM 780 N N . THR A 1 96 ? -42.360 -6.569 35.203 1.00 76.88 96 THR A N 1
ATOM 781 C CA . THR A 1 96 ? -43.172 -5.892 36.226 1.00 76.88 96 THR A CA 1
ATOM 782 C C . THR A 1 96 ? -42.391 -5.639 37.512 1.00 76.88 96 THR A C 1
ATOM 784 O O . THR A 1 96 ? -42.503 -4.551 38.069 1.00 76.88 96 THR A O 1
ATOM 787 N N . GLU A 1 97 ? -41.544 -6.574 37.945 1.00 75.75 97 GLU A N 1
ATOM 788 C CA . GLU A 1 97 ? -40.664 -6.409 39.107 1.00 75.75 97 GLU A CA 1
ATOM 789 C C . GLU A 1 97 ? -39.621 -5.311 38.870 1.00 75.75 97 GLU A C 1
ATOM 791 O O . GLU A 1 97 ? -39.498 -4.408 39.698 1.00 75.75 97 GLU A O 1
ATOM 796 N N . LYS A 1 98 ? -38.960 -5.286 37.701 1.00 66.94 98 LYS A N 1
ATOM 797 C CA . LYS A 1 98 ? -38.076 -4.176 37.295 1.00 66.94 98 LYS A CA 1
ATOM 798 C C . LYS A 1 98 ? -38.806 -2.829 37.288 1.00 66.94 98 LYS A C 1
ATOM 800 O O . LYS A 1 98 ? -38.283 -1.843 37.807 1.00 66.94 98 LYS A O 1
ATOM 805 N N . ARG A 1 99 ? -40.028 -2.784 36.739 1.00 62.59 99 ARG A N 1
ATOM 806 C CA . ARG A 1 99 ? -40.854 -1.564 36.682 1.00 62.59 99 ARG A CA 1
ATOM 807 C C . ARG A 1 99 ? -41.257 -1.081 38.083 1.00 62.59 99 ARG A C 1
ATOM 809 O O . ARG A 1 99 ? -41.279 0.127 38.312 1.00 62.59 99 ARG A O 1
ATOM 816 N N . ASN A 1 100 ? -41.511 -2.001 39.013 1.00 68.75 100 ASN A N 1
ATOM 817 C CA . ASN A 1 100 ? -41.835 -1.691 40.406 1.00 68.75 100 ASN A CA 1
ATOM 818 C C . ASN A 1 100 ? -40.595 -1.276 41.224 1.00 68.75 100 ASN A C 1
ATOM 820 O O . ASN A 1 100 ? -40.700 -0.382 42.058 1.00 68.75 100 ASN A O 1
ATOM 824 N N . MET A 1 101 ? -39.409 -1.836 40.951 1.00 62.09 101 MET A N 1
ATOM 825 C CA . MET A 1 101 ? -38.137 -1.409 41.564 1.00 62.09 101 MET A CA 1
ATOM 826 C C . MET A 1 101 ? -37.658 -0.026 41.086 1.00 62.09 101 MET A C 1
ATOM 828 O O . MET A 1 101 ? -36.932 0.659 41.803 1.00 62.09 101 MET A O 1
ATOM 832 N N . GLN A 1 102 ? -38.072 0.422 39.898 1.00 54.94 102 GLN A N 1
ATOM 833 C CA . GLN A 1 102 ? -37.699 1.726 39.326 1.00 54.94 102 GLN A CA 1
ATOM 834 C C . GLN A 1 102 ? -38.546 2.913 39.822 1.00 54.94 102 GLN A C 1
ATOM 836 O O . GLN A 1 102 ? -38.310 4.044 39.398 1.00 54.94 102 GLN A O 1
ATOM 841 N N . LEU A 1 103 ? -39.488 2.704 40.752 1.00 51.50 103 LEU A N 1
ATOM 842 C CA . LEU A 1 103 ? -40.352 3.755 41.320 1.00 51.50 103 LEU A CA 1
ATOM 843 C C . LEU A 1 103 ? -39.638 4.762 42.253 1.00 51.50 103 LEU A C 1
ATOM 845 O O . LEU A 1 103 ? -40.296 5.634 42.812 1.00 51.50 103 LEU A O 1
ATOM 849 N N . GLY A 1 104 ? -38.308 4.702 42.376 1.00 54.16 104 GLY A N 1
ATOM 850 C CA . GLY A 1 104 ? -37.502 5.654 43.155 1.00 54.16 104 GLY A CA 1
ATOM 851 C C . GLY A 1 104 ? -36.272 6.228 42.441 1.00 54.16 104 GLY A C 1
ATOM 852 O O . GLY A 1 104 ? -35.536 6.995 43.055 1.00 54.16 104 GLY A O 1
ATOM 853 N N . GLN A 1 105 ? -36.017 5.882 41.172 1.00 48.72 105 GLN A N 1
ATOM 854 C CA . GLN A 1 105 ? -34.892 6.443 40.413 1.00 48.72 105 GLN A CA 1
ATOM 855 C C . GLN A 1 105 ? -35.388 7.460 39.376 1.00 48.72 105 GLN A C 1
ATOM 857 O O . GLN A 1 105 ? -36.380 7.192 38.688 1.00 48.72 105 GLN A O 1
ATOM 862 N N . PRO A 1 106 ? -34.724 8.625 39.226 1.00 45.72 106 PRO A N 1
ATOM 863 C CA . PRO A 1 106 ? -35.059 9.563 38.167 1.00 45.72 106 PRO A CA 1
ATOM 864 C C . PRO A 1 106 ? -34.927 8.840 36.827 1.00 45.72 106 PRO A C 1
ATOM 866 O O . PRO A 1 106 ? -33.879 8.284 36.497 1.00 45.72 106 PRO A O 1
ATOM 869 N N . LYS A 1 107 ? -36.025 8.813 36.066 1.00 46.88 107 LYS A N 1
ATOM 870 C CA . LYS A 1 107 ? -36.050 8.265 34.711 1.00 46.88 107 LYS A CA 1
ATOM 871 C C . LYS A 1 107 ? -35.159 9.133 33.830 1.00 46.88 107 LYS A C 1
ATOM 873 O O . LYS A 1 107 ? -35.645 10.066 33.193 1.00 46.88 107 LYS A O 1
ATOM 878 N N . ASN A 1 108 ? -33.874 8.808 33.762 1.00 48.12 108 ASN A N 1
ATOM 879 C CA . ASN A 1 108 ? -33.010 9.277 32.693 1.00 48.12 108 ASN A CA 1
ATOM 880 C C . ASN A 1 108 ? -33.514 8.618 31.409 1.00 48.12 108 ASN A C 1
ATOM 882 O O . ASN A 1 108 ? -33.105 7.517 31.046 1.00 48.12 108 ASN A O 1
ATOM 886 N N . LYS A 1 109 ? -34.486 9.260 30.753 1.00 42.44 109 LYS A N 1
ATOM 887 C CA . LYS A 1 109 ? -34.842 8.914 29.384 1.00 42.44 109 LYS A CA 1
ATOM 888 C C . LYS A 1 109 ? -33.616 9.244 28.549 1.00 42.44 109 LYS A C 1
ATOM 890 O O . LYS A 1 109 ? -33.344 10.414 28.297 1.00 42.44 109 LYS A O 1
ATOM 895 N N . VAL A 1 110 ? -32.875 8.218 28.143 1.00 48.16 110 VAL A N 1
ATOM 896 C CA . VAL A 1 110 ? -31.974 8.352 27.002 1.00 48.16 110 VAL A CA 1
ATOM 897 C C . VAL A 1 110 ? -32.874 8.792 25.855 1.00 48.16 110 VAL A C 1
ATOM 899 O O . VAL A 1 110 ? -33.801 8.069 25.484 1.00 48.16 110 VAL A O 1
ATOM 902 N N . ALA A 1 111 ? -32.704 10.033 25.401 1.00 46.47 111 ALA A N 1
ATOM 903 C CA . ALA A 1 111 ? -33.438 10.523 24.250 1.00 46.47 111 ALA A CA 1
ATOM 904 C C . ALA A 1 111 ? -33.176 9.543 23.103 1.00 46.47 111 ALA A C 1
ATOM 906 O O . ALA A 1 111 ? -32.023 9.181 22.858 1.00 46.47 111 ALA A O 1
ATOM 907 N N . SER A 1 112 ? -34.240 9.083 22.435 1.00 48.00 112 SER A N 1
ATOM 908 C CA . SER A 1 112 ? -34.066 8.383 21.165 1.00 48.00 112 SER A CA 1
ATOM 909 C C . SER A 1 112 ? -33.200 9.278 20.296 1.00 48.00 112 SER A C 1
ATOM 911 O O . SER A 1 112 ? -33.498 10.471 20.181 1.00 48.00 112 SER A O 1
ATOM 913 N N . ALA A 1 113 ? -32.132 8.723 19.722 1.00 49.56 113 ALA A N 1
ATOM 914 C CA . ALA A 1 113 ? -31.393 9.440 18.699 1.00 49.56 113 ALA A CA 1
ATOM 915 C C . ALA A 1 113 ? -32.421 9.937 17.674 1.00 49.56 113 ALA A C 1
ATOM 917 O O . ALA A 1 113 ? -33.315 9.177 17.277 1.00 49.56 113 ALA A O 1
ATOM 918 N N . GLY A 1 114 ? -32.358 11.226 17.334 1.00 55.38 114 GLY A N 1
ATOM 919 C CA . GLY A 1 114 ? -33.183 11.764 16.260 1.00 55.38 114 GLY A CA 1
ATOM 920 C C . GLY A 1 114 ? -32.936 10.974 14.970 1.00 55.38 114 GLY A C 1
ATOM 921 O O . GLY A 1 114 ? -31.939 10.253 14.876 1.00 55.38 114 GLY A O 1
ATOM 922 N N . PRO A 1 115 ? -33.830 11.067 13.976 1.00 50.00 115 PRO A N 1
ATOM 923 C CA . PRO A 1 115 ? -33.565 10.493 12.665 1.00 50.00 115 PRO A CA 1
ATOM 924 C C . PRO A 1 115 ? -32.274 11.117 12.119 1.00 50.00 115 PRO A C 1
ATOM 926 O O . PRO A 1 115 ? -32.255 12.275 11.706 1.00 50.00 115 PRO A O 1
ATOM 929 N N . ASN A 1 116 ? -31.173 10.366 12.186 1.00 51.59 116 ASN A N 1
ATOM 930 C CA . ASN A 1 116 ? -29.890 10.791 11.649 1.00 51.59 116 ASN A CA 1
ATOM 931 C C . ASN A 1 116 ? -30.015 10.745 10.127 1.00 51.59 116 ASN A C 1
ATOM 933 O O . ASN A 1 116 ? -29.935 9.680 9.522 1.00 51.59 116 ASN A O 1
ATOM 937 N N . THR A 1 117 ? -30.235 11.901 9.509 1.00 54.38 117 THR A N 1
ATOM 938 C CA . THR A 1 117 ? -30.238 12.060 8.047 1.00 54.38 117 THR A CA 1
ATOM 939 C C . THR A 1 117 ? -28.840 11.909 7.443 1.00 54.38 117 THR A C 1
ATOM 941 O O . THR A 1 117 ? -28.700 11.816 6.228 1.00 54.38 117 THR A O 1
ATOM 944 N N . ASN A 1 118 ? -27.800 11.850 8.281 1.00 57.75 118 ASN A N 1
ATOM 945 C CA . ASN A 1 118 ? -26.421 11.647 7.869 1.00 57.75 118 ASN A CA 1
ATOM 946 C C . ASN A 1 118 ? -26.012 10.179 8.090 1.00 57.75 118 ASN A C 1
ATOM 948 O O . ASN A 1 118 ? -25.618 9.793 9.195 1.00 57.75 118 ASN A O 1
ATOM 952 N N . LEU A 1 119 ? -26.133 9.363 7.035 1.00 56.41 119 LEU A N 1
ATOM 953 C CA . LEU A 1 119 ? -25.727 7.952 7.039 1.00 56.41 119 LEU A CA 1
ATOM 954 C C . LEU A 1 119 ? -24.210 7.750 7.235 1.00 56.41 119 LEU A C 1
ATOM 956 O O . LEU A 1 119 ? -23.801 6.652 7.601 1.00 56.41 119 LEU A O 1
ATOM 960 N N . GLU A 1 120 ? -23.390 8.784 7.026 1.00 56.16 120 GLU A N 1
ATOM 961 C CA . GLU A 1 120 ? -21.925 8.728 7.158 1.00 56.16 120 GLU A CA 1
ATOM 962 C C . GLU A 1 120 ? -21.432 9.061 8.577 1.00 56.16 120 GLU A C 1
ATOM 964 O O . GLU A 1 120 ? -20.247 8.960 8.884 1.00 56.16 120 GLU A O 1
ATOM 969 N N . SER A 1 121 ? -22.331 9.446 9.486 1.00 61.62 121 SER A N 1
ATOM 970 C CA . SER A 1 121 ? -21.953 9.820 10.845 1.00 61.62 121 SER A CA 1
ATOM 971 C C . SER A 1 121 ? -21.680 8.599 11.731 1.00 61.62 121 SER A C 1
ATOM 973 O O . SER A 1 121 ? -22.478 7.660 11.788 1.00 61.62 121 SER A O 1
ATOM 975 N N . THR A 1 122 ? -20.644 8.682 12.579 1.00 63.44 122 THR A N 1
ATOM 976 C CA . THR A 1 122 ? -20.387 7.756 13.711 1.00 63.44 122 THR A CA 1
ATOM 977 C C . THR A 1 122 ? -21.610 7.540 14.618 1.00 63.44 122 THR A C 1
ATOM 979 O O . THR A 1 122 ? -21.684 6.579 15.387 1.00 63.44 122 THR A O 1
ATOM 982 N N . GLN A 1 123 ? -22.610 8.421 14.531 1.00 69.19 123 GLN A N 1
ATOM 983 C CA . GLN A 1 123 ? -23.901 8.290 15.196 1.00 69.19 123 GLN A CA 1
ATOM 984 C C . GLN A 1 123 ? -24.710 7.068 14.735 1.00 69.19 123 GLN A C 1
ATOM 986 O O . GLN A 1 123 ? -25.390 6.468 15.566 1.00 69.19 123 GLN A O 1
ATOM 991 N N . VAL A 1 124 ? -24.624 6.665 13.462 1.00 78.00 124 VAL A N 1
ATOM 992 C CA . VAL A 1 124 ? -25.325 5.473 12.949 1.00 78.00 124 VAL A CA 1
ATOM 993 C C . VAL A 1 124 ? -24.758 4.210 13.587 1.00 78.00 124 VAL A C 1
ATOM 995 O O . VAL A 1 124 ? -25.513 3.365 14.066 1.00 78.00 124 VAL A O 1
ATOM 998 N N . PHE A 1 125 ? -23.430 4.120 13.697 1.00 78.75 125 PHE A N 1
ATOM 999 C CA . PHE A 1 125 ? -22.781 3.003 14.378 1.00 78.75 125 PHE A CA 1
ATOM 1000 C C . PHE A 1 125 ? -23.136 2.965 15.871 1.00 78.75 125 PHE A C 1
ATOM 1002 O O . PHE A 1 125 ? -23.481 1.910 16.399 1.00 78.75 125 PHE A O 1
ATOM 1009 N N . ARG A 1 126 ? -23.164 4.118 16.556 1.00 81.06 126 ARG A N 1
ATOM 1010 C CA . ARG A 1 126 ? -23.645 4.192 17.949 1.00 81.06 126 ARG A CA 1
ATOM 1011 C C . ARG A 1 126 ? -25.099 3.735 18.095 1.00 81.06 126 ARG A C 1
ATOM 1013 O O . ARG A 1 126 ? -25.419 3.055 19.069 1.00 81.06 126 ARG A O 1
ATOM 1020 N N . LEU A 1 127 ? -25.968 4.078 17.143 1.00 83.94 127 LEU A N 1
ATOM 1021 C CA . LEU A 1 127 ? -27.364 3.641 17.144 1.00 83.94 127 LEU A CA 1
ATOM 1022 C C . LEU A 1 127 ? -27.474 2.122 16.961 1.00 83.94 127 LEU A C 1
ATOM 1024 O O . LEU A 1 127 ? -28.175 1.478 17.739 1.00 83.94 127 LEU A O 1
ATOM 1028 N N . LEU A 1 128 ? -26.724 1.547 16.016 1.00 85.44 128 LEU A N 1
ATOM 1029 C CA . LEU A 1 128 ? -26.632 0.097 15.828 1.00 85.44 128 LEU A CA 1
ATOM 1030 C C . LEU A 1 128 ? -26.164 -0.596 17.114 1.00 85.44 128 LEU A C 1
ATOM 1032 O O . LEU A 1 128 ? -26.808 -1.528 17.589 1.00 85.44 128 LEU A O 1
ATOM 1036 N N . MET A 1 129 ? -25.084 -0.106 17.729 1.00 84.00 129 MET A N 1
ATOM 1037 C CA . MET A 1 129 ? -24.564 -0.635 18.994 1.00 84.00 129 MET A CA 1
ATOM 1038 C C . MET A 1 129 ? -25.602 -0.539 20.124 1.00 84.00 129 MET A C 1
ATOM 1040 O O . MET A 1 129 ? -25.678 -1.424 20.977 1.00 84.00 129 MET A O 1
ATOM 1044 N N . SER A 1 130 ? -26.423 0.515 20.143 1.00 85.31 130 SER A N 1
ATOM 1045 C CA . SER A 1 130 ? -27.531 0.660 21.091 1.00 85.31 130 SER A CA 1
ATOM 1046 C C . SER A 1 130 ? -28.642 -0.362 20.840 1.00 85.31 130 SER A C 1
ATOM 1048 O O . SER A 1 130 ? -29.057 -1.033 21.784 1.00 85.31 130 SER A O 1
ATOM 1050 N N . GLN A 1 131 ? -29.075 -0.532 19.587 1.00 86.38 131 GLN A N 1
ATOM 1051 C CA . GLN A 1 131 ? -30.118 -1.487 19.192 1.00 86.38 131 GLN A CA 1
ATOM 1052 C C . GLN A 1 131 ? -29.702 -2.941 19.435 1.00 86.38 131 GLN A C 1
ATOM 1054 O O . GLN A 1 131 ? -30.502 -3.733 19.924 1.00 86.38 131 GLN A O 1
ATOM 1059 N N . MET A 1 132 ? -28.433 -3.272 19.183 1.00 85.75 132 MET A N 1
ATOM 1060 C CA . MET A 1 132 ? -27.841 -4.574 19.516 1.00 85.75 132 MET A CA 1
ATOM 1061 C C . MET A 1 132 ? -27.654 -4.772 21.030 1.00 85.75 132 MET A C 1
ATOM 1063 O O . MET A 1 132 ? -27.205 -5.825 21.475 1.00 85.75 132 MET A O 1
ATOM 1067 N N . GLY A 1 133 ? -27.950 -3.752 21.842 1.00 83.69 133 GLY A N 1
ATOM 1068 C CA . GLY A 1 133 ? -27.787 -3.785 23.289 1.00 83.69 133 GLY A CA 1
ATOM 1069 C C . GLY A 1 133 ? -26.327 -3.778 23.753 1.00 83.69 133 GLY A C 1
ATOM 1070 O O . GLY A 1 133 ? -26.082 -3.984 24.936 1.00 83.69 133 GLY A O 1
ATOM 1071 N N . LEU A 1 134 ? -25.353 -3.505 22.878 1.00 80.38 134 LEU A N 1
ATOM 1072 C CA . LEU A 1 134 ? -23.921 -3.416 23.216 1.00 80.38 134 LEU A CA 1
ATOM 1073 C C . LEU A 1 134 ? -23.601 -2.170 24.066 1.00 80.38 134 LEU A C 1
ATOM 1075 O O . LEU A 1 134 ? -22.621 -2.130 24.818 1.00 80.38 134 LEU A O 1
ATOM 1079 N N . LEU A 1 135 ? -24.464 -1.153 23.987 1.00 80.81 135 LEU A N 1
ATOM 1080 C CA . LEU A 1 135 ? -24.444 0.012 24.878 1.00 80.81 135 LEU A CA 1
ATOM 1081 C C . LEU A 1 135 ? -25.367 -0.141 26.099 1.00 80.81 135 LEU A C 1
ATOM 1083 O O . LEU A 1 135 ? -25.343 0.718 26.977 1.00 80.81 135 LEU A O 1
ATOM 1087 N N . SER A 1 136 ? -26.168 -1.212 26.179 1.00 80.44 136 SER A N 1
ATOM 1088 C CA . SER A 1 136 ? -27.059 -1.440 27.320 1.00 80.44 136 SER A CA 1
ATOM 1089 C C . SER A 1 136 ? -26.260 -1.888 28.540 1.00 80.44 136 SER A C 1
ATOM 1091 O O . SER A 1 136 ? -25.511 -2.864 28.484 1.00 80.44 136 SER A O 1
ATOM 1093 N N . LEU A 1 137 ? -26.458 -1.203 29.667 1.00 75.75 137 LEU A N 1
ATOM 1094 C CA . LEU A 1 137 ? -25.890 -1.592 30.961 1.00 75.75 137 LEU A CA 1
ATOM 1095 C C . LEU A 1 137 ? -26.348 -2.993 31.388 1.00 75.75 137 LEU A C 1
ATOM 1097 O O . LEU A 1 137 ? -25.582 -3.704 32.026 1.00 75.75 137 LEU A O 1
ATOM 1101 N N . GLU A 1 138 ? -27.554 -3.410 30.991 1.00 78.69 138 GLU A N 1
ATOM 1102 C CA . GLU A 1 138 ? -28.101 -4.733 31.323 1.00 78.69 138 GLU A CA 1
ATOM 1103 C C . GLU A 1 138 ? -27.312 -5.879 30.675 1.00 78.69 138 GLU A C 1
ATOM 1105 O O . GLU A 1 138 ? -27.248 -6.973 31.228 1.00 78.69 138 GLU A O 1
ATOM 1110 N N . ASN A 1 139 ? -26.657 -5.608 29.540 1.00 74.38 139 ASN A N 1
ATOM 1111 C CA . ASN A 1 139 ? -25.828 -6.574 28.819 1.00 74.38 139 ASN A CA 1
ATOM 1112 C C . ASN A 1 139 ? -24.350 -6.521 29.241 1.00 74.38 139 ASN A C 1
ATOM 1114 O O . ASN A 1 139 ? -23.530 -7.296 28.743 1.00 74.38 139 ASN A O 1
ATOM 1118 N N . ARG A 1 140 ? -23.980 -5.620 30.162 1.00 75.75 140 ARG A N 1
ATOM 1119 C CA . ARG A 1 140 ? -22.621 -5.523 30.704 1.00 75.75 140 ARG A CA 1
ATOM 1120 C C . ARG A 1 140 ? -22.554 -6.229 32.049 1.00 75.75 140 ARG A C 1
ATOM 1122 O O . ARG A 1 140 ? -22.966 -5.699 33.072 1.00 75.75 140 ARG A O 1
ATOM 1129 N N . HIS A 1 141 ? -21.943 -7.408 32.053 1.00 75.81 141 HIS A N 1
ATOM 1130 C CA . HIS A 1 141 ? -21.718 -8.206 33.262 1.00 75.81 141 HIS A CA 1
ATOM 1131 C C . HIS A 1 141 ? -20.792 -7.521 34.288 1.00 75.81 141 HIS A C 1
ATOM 1133 O O . HIS A 1 141 ? -20.760 -7.921 35.450 1.00 75.81 141 HIS A O 1
ATOM 1139 N N . LYS A 1 142 ? -20.027 -6.496 33.882 1.00 80.19 142 LYS A N 1
ATOM 1140 C CA . LYS A 1 142 ? -19.123 -5.742 34.756 1.00 80.19 142 LYS A CA 1
ATOM 1141 C C . LYS A 1 142 ? -18.963 -4.301 34.270 1.00 80.19 142 LYS A C 1
ATOM 1143 O O . LYS A 1 142 ? -18.745 -4.061 33.085 1.00 80.19 142 LYS A O 1
ATOM 1148 N N . VAL A 1 143 ? -19.014 -3.348 35.199 1.00 80.94 143 VAL A N 1
ATOM 1149 C CA . VAL A 1 143 ? -18.657 -1.941 34.969 1.00 80.94 143 VAL A CA 1
ATOM 1150 C C . VAL A 1 143 ? -17.484 -1.610 35.881 1.00 80.94 143 VAL A C 1
ATOM 1152 O O . VAL A 1 143 ? -17.555 -1.845 37.086 1.00 80.94 143 VAL A O 1
ATOM 1155 N N . ILE A 1 144 ? -16.393 -1.105 35.304 1.00 83.56 144 ILE A N 1
ATOM 1156 C CA . ILE A 1 144 ? -15.193 -0.720 36.050 1.00 83.56 144 ILE A CA 1
ATOM 1157 C C . ILE A 1 144 ? -15.092 0.805 36.000 1.00 83.56 144 ILE A C 1
ATOM 1159 O O . ILE A 1 144 ? -14.805 1.346 34.931 1.00 83.56 144 ILE A O 1
ATOM 1163 N N . PRO A 1 145 ? -15.348 1.514 37.112 1.00 85.88 145 PRO A N 1
ATOM 1164 C CA . PRO A 1 145 ? -15.096 2.944 37.162 1.00 85.88 145 PRO A CA 1
ATOM 1165 C C . PRO A 1 145 ? -13.586 3.184 37.077 1.00 85.88 145 PRO A C 1
ATOM 1167 O O . PRO A 1 145 ? -12.819 2.663 37.889 1.00 85.88 145 PRO A O 1
ATOM 1170 N N . LEU A 1 146 ? -13.159 3.965 36.087 1.00 88.38 146 LEU A N 1
ATOM 1171 C CA . LEU A 1 146 ? -11.774 4.408 35.973 1.00 88.38 146 LEU A CA 1
ATOM 1172 C C . LEU A 1 146 ? -11.595 5.696 36.780 1.00 88.38 146 LEU A C 1
ATOM 1174 O O . LEU A 1 146 ? -12.410 6.613 36.692 1.00 88.38 146 LEU A O 1
ATOM 1178 N N . GLN A 1 147 ? -10.533 5.762 37.580 1.00 90.62 147 GLN A N 1
ATOM 1179 C CA . GLN A 1 147 ? -10.184 6.981 38.306 1.00 90.62 147 GLN A CA 1
ATOM 1180 C C . GLN A 1 147 ? -9.674 8.026 37.313 1.00 90.62 147 GLN A C 1
ATOM 1182 O O . GLN A 1 147 ? -8.691 7.782 36.609 1.00 90.62 147 GLN A O 1
ATOM 1187 N N . ILE A 1 148 ? -10.331 9.187 37.268 1.00 92.56 148 ILE A N 1
ATOM 1188 C CA . ILE A 1 148 ? -9.942 10.290 36.386 1.00 92.56 148 ILE A CA 1
ATOM 1189 C C . ILE A 1 148 ? -8.630 10.871 36.912 1.00 92.56 148 ILE A C 1
ATOM 1191 O O . ILE A 1 148 ? -8.597 11.642 37.867 1.00 92.56 148 ILE A O 1
ATOM 1195 N N . THR A 1 149 ? -7.531 10.455 36.293 1.00 96.00 149 THR A N 1
ATOM 1196 C CA . THR A 1 149 ? -6.179 10.935 36.580 1.00 96.00 149 THR A CA 1
ATOM 1197 C C . THR A 1 149 ? -5.617 11.600 35.331 1.00 96.00 149 THR A C 1
ATOM 1199 O O . THR A 1 149 ? -5.987 11.229 34.219 1.00 96.00 149 THR A O 1
ATOM 1202 N N . GLY A 1 150 ? -4.675 12.536 35.489 1.00 95.50 150 GLY A N 1
ATOM 1203 C CA . GLY A 1 150 ? -4.007 13.149 34.332 1.00 95.50 150 GLY A CA 1
ATOM 1204 C C . GLY A 1 150 ? -3.328 12.118 33.420 1.00 95.50 150 GLY A C 1
ATOM 1205 O O . GLY A 1 150 ? -3.320 12.279 32.210 1.00 95.50 150 GLY A O 1
ATOM 1206 N N . ARG A 1 151 ? -2.839 11.001 33.983 1.00 94.25 151 ARG A N 1
ATOM 1207 C CA . ARG A 1 151 ? -2.285 9.883 33.199 1.00 94.25 151 ARG A CA 1
ATOM 1208 C C . ARG A 1 151 ? -3.343 9.215 32.322 1.00 94.25 151 ARG A C 1
ATOM 1210 O O . ARG A 1 151 ? -3.091 9.020 31.144 1.00 94.25 151 ARG A O 1
ATOM 1217 N N . LEU A 1 152 ? -4.517 8.918 32.884 1.00 93.62 152 LEU A N 1
ATOM 1218 C CA . LEU A 1 152 ? -5.623 8.324 32.131 1.00 93.62 152 LEU A CA 1
ATOM 1219 C C . LEU A 1 152 ? -6.079 9.237 30.990 1.00 93.62 152 LEU A C 1
ATOM 1221 O O . LEU A 1 152 ? -6.321 8.747 29.898 1.00 93.62 152 LEU A O 1
ATOM 1225 N N . ILE A 1 153 ? -6.191 10.543 31.241 1.00 94.56 153 ILE A N 1
ATOM 1226 C CA . ILE A 1 153 ? -6.578 11.511 30.206 1.00 94.56 153 ILE A CA 1
ATOM 1227 C C . ILE A 1 153 ? -5.538 11.512 29.084 1.00 94.56 153 ILE A C 1
ATOM 1229 O O . ILE A 1 153 ? -5.910 11.332 27.934 1.00 94.56 153 ILE A O 1
ATOM 1233 N N . ASN A 1 154 ? -4.247 11.585 29.419 1.00 94.44 154 ASN A N 1
ATOM 1234 C CA . ASN A 1 154 ? -3.182 11.530 28.418 1.00 94.44 154 ASN A CA 1
ATOM 1235 C C . ASN A 1 154 ? -3.194 10.215 27.620 1.00 94.44 154 ASN A C 1
ATOM 1237 O O . ASN A 1 154 ? -2.868 10.211 26.438 1.00 94.44 154 ASN A O 1
ATOM 1241 N N . ASP A 1 155 ? -3.521 9.087 28.251 1.00 93.88 155 ASP A N 1
ATOM 1242 C CA . ASP A 1 155 ? -3.589 7.797 27.559 1.00 93.88 155 ASP A CA 1
ATOM 1243 C C . ASP A 1 155 ? -4.849 7.672 26.686 1.00 93.88 155 ASP A C 1
ATOM 1245 O O . ASP A 1 155 ? -4.779 7.060 25.622 1.00 93.88 155 ASP A O 1
ATOM 1249 N N . LEU A 1 156 ? -5.968 8.290 27.079 1.00 91.94 156 LEU A N 1
ATOM 1250 C CA . LEU A 1 156 ? -7.163 8.423 26.238 1.00 91.94 156 LEU A CA 1
ATOM 1251 C C . LEU A 1 156 ? -6.908 9.347 25.043 1.00 91.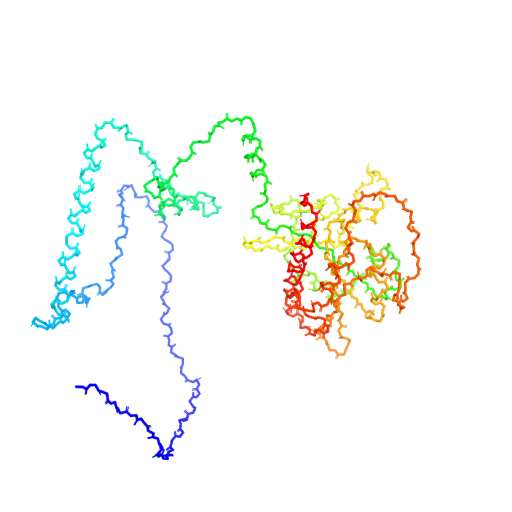94 156 LEU A C 1
ATOM 1253 O O . LEU A 1 156 ? -7.251 8.983 23.929 1.00 91.94 156 LEU A O 1
ATOM 1257 N N . GLU A 1 157 ? -6.240 10.483 25.248 1.00 92.25 157 GLU A N 1
ATOM 1258 C CA . GLU A 1 157 ? -5.836 11.377 24.157 1.00 92.25 157 GLU A CA 1
ATOM 1259 C C . GLU A 1 157 ? -4.923 10.646 23.168 1.00 92.25 157 GLU A C 1
ATOM 1261 O O . GLU A 1 157 ? -5.147 10.706 21.965 1.00 92.25 157 GLU A O 1
ATOM 1266 N N . LYS A 1 158 ? -3.939 9.876 23.655 1.00 90.62 158 LYS A N 1
ATOM 1267 C CA . LYS A 1 158 ? -3.110 9.029 22.784 1.00 90.62 158 LYS A CA 1
ATOM 1268 C C . LYS A 1 158 ? -3.943 8.004 22.022 1.00 90.62 158 LYS A C 1
ATOM 1270 O O . LYS A 1 158 ? -3.702 7.823 20.834 1.00 90.62 158 LYS A O 1
ATOM 1275 N N . LEU A 1 159 ? -4.885 7.335 22.689 1.00 89.88 159 LEU A N 1
ATOM 1276 C CA . LEU A 1 159 ? -5.772 6.358 22.059 1.00 89.88 159 LEU A CA 1
ATOM 1277 C C . LEU A 1 159 ? -6.593 7.000 20.934 1.00 89.88 159 LEU A C 1
ATOM 1279 O O . LEU A 1 159 ? -6.660 6.429 19.851 1.00 89.88 159 LEU A O 1
ATOM 1283 N N . ASP A 1 160 ? -7.139 8.193 21.168 1.00 87.38 160 ASP A N 1
ATOM 1284 C CA . ASP A 1 160 ? -7.915 8.949 20.180 1.00 87.38 160 ASP A CA 1
ATOM 1285 C C . ASP A 1 160 ? -7.053 9.437 19.000 1.00 87.38 160 ASP A C 1
ATOM 1287 O O . ASP A 1 160 ? -7.575 9.665 17.912 1.00 87.38 160 ASP A O 1
ATOM 1291 N N . THR A 1 161 ? -5.733 9.580 19.183 1.00 84.50 161 THR A N 1
ATOM 1292 C CA . THR A 1 161 ? -4.800 9.888 18.081 1.00 84.50 161 THR A CA 1
ATOM 1293 C C . THR A 1 161 ? -4.349 8.672 17.272 1.00 84.50 161 THR A C 1
ATOM 1295 O O . THR A 1 161 ? -3.676 8.849 16.256 1.00 84.50 161 THR A O 1
ATOM 1298 N N . LEU A 1 162 ? -4.660 7.444 17.704 1.00 84.44 162 LEU A N 1
ATOM 1299 C CA . LEU A 1 162 ? -4.285 6.256 16.940 1.00 84.44 162 LEU A CA 1
ATOM 1300 C C . LEU A 1 162 ? -5.126 6.156 15.667 1.00 84.44 162 LEU A C 1
ATOM 1302 O O . LEU A 1 162 ? -6.324 6.428 15.664 1.00 84.44 162 LEU A O 1
ATOM 1306 N N . ASN A 1 163 ? -4.492 5.710 14.586 1.00 83.56 163 ASN A N 1
ATOM 1307 C CA . ASN A 1 163 ? -5.207 5.431 13.351 1.00 83.56 163 ASN A CA 1
ATOM 1308 C C . ASN A 1 163 ? -6.164 4.252 13.564 1.00 83.56 163 ASN A C 1
ATOM 1310 O O . ASN A 1 163 ? -5.784 3.219 14.115 1.00 83.56 163 ASN A O 1
ATOM 1314 N N . GLU A 1 164 ? -7.399 4.396 13.087 1.00 82.94 164 GLU A N 1
ATOM 1315 C CA . GLU A 1 164 ? -8.402 3.323 13.117 1.00 82.94 164 GLU A CA 1
ATOM 1316 C C . GLU A 1 164 ? -8.067 2.187 12.136 1.00 82.94 164 GLU A C 1
ATOM 1318 O O . GLU A 1 164 ? -8.514 1.054 12.316 1.00 82.94 164 GLU A O 1
ATOM 1323 N N . ARG A 1 165 ? -7.291 2.504 11.091 1.00 90.25 165 ARG A N 1
ATOM 1324 C CA . ARG A 1 165 ? -6.847 1.588 10.037 1.00 90.25 165 ARG A CA 1
ATOM 1325 C C . ARG A 1 165 ? -5.335 1.398 10.081 1.00 90.25 165 ARG A C 1
ATOM 1327 O O . ARG A 1 165 ? -4.592 2.279 10.514 1.00 90.25 165 ARG A O 1
ATOM 1334 N N . ASP A 1 166 ? -4.888 0.253 9.582 1.00 90.56 166 ASP A N 1
ATOM 1335 C CA . ASP A 1 166 ? -3.481 -0.015 9.321 1.00 90.56 166 ASP A CA 1
ATOM 1336 C C . ASP A 1 166 ? -3.002 0.855 8.154 1.00 90.56 166 ASP A C 1
ATOM 1338 O O . ASP A 1 166 ? -3.344 0.626 6.993 1.00 90.56 166 ASP A O 1
ATOM 1342 N N . CYS A 1 167 ? -2.214 1.875 8.476 1.00 93.00 167 CYS A N 1
ATOM 1343 C CA . CYS A 1 167 ? -1.663 2.810 7.506 1.00 93.00 167 CYS A CA 1
ATOM 1344 C C . CYS A 1 167 ? -0.263 2.371 7.074 1.00 93.00 167 CYS A C 1
ATOM 1346 O O . CYS A 1 167 ? 0.614 2.200 7.923 1.00 93.00 167 CYS A O 1
ATOM 1348 N N . LEU A 1 168 ? -0.034 2.251 5.767 1.00 93.69 168 LEU A N 1
ATOM 1349 C CA . LEU A 1 168 ? 1.283 1.949 5.210 1.00 93.69 168 LEU A CA 1
ATOM 1350 C C . LEU A 1 168 ? 1.624 2.826 4.003 1.00 93.69 168 LEU A C 1
ATOM 1352 O O . LEU A 1 168 ? 0.762 3.219 3.213 1.00 93.69 168 LEU A O 1
ATOM 1356 N N . SER A 1 169 ? 2.913 3.116 3.858 1.00 94.00 169 SER A N 1
ATOM 1357 C CA . SER A 1 169 ? 3.492 3.787 2.699 1.00 94.00 169 SER A CA 1
ATOM 1358 C C . SER A 1 169 ? 4.425 2.844 1.944 1.00 94.00 169 SER A C 1
ATOM 1360 O O . SER A 1 169 ? 5.047 1.948 2.522 1.00 94.00 169 SER A O 1
ATOM 1362 N N . THR A 1 170 ? 4.482 3.002 0.624 1.00 95.06 170 THR A N 1
ATOM 1363 C CA . THR A 1 170 ? 5.371 2.213 -0.235 1.00 95.06 170 THR A CA 1
ATOM 1364 C C . THR A 1 170 ? 5.892 3.062 -1.380 1.00 95.06 170 THR A C 1
ATOM 1366 O O . THR A 1 170 ? 5.136 3.807 -2.001 1.00 95.06 170 THR A O 1
ATOM 1369 N N . SER A 1 171 ? 7.177 2.935 -1.693 1.00 94.88 171 SER A N 1
ATOM 1370 C CA . SER A 1 171 ? 7.778 3.643 -2.819 1.00 94.88 171 SER A CA 1
ATOM 1371 C C . SER A 1 171 ? 7.600 2.873 -4.123 1.00 94.88 171 SER A C 1
ATOM 1373 O O . SER A 1 171 ? 7.787 1.656 -4.157 1.00 94.88 171 SER A O 1
ATOM 1375 N N . VAL A 1 172 ? 7.276 3.584 -5.205 1.00 96.19 172 VAL A N 1
ATOM 1376 C CA . VAL A 1 172 ? 7.135 3.016 -6.553 1.00 96.19 172 VAL A CA 1
ATOM 1377 C C . VAL A 1 172 ? 8.111 3.703 -7.500 1.00 96.19 172 VAL A C 1
ATOM 1379 O O . VAL A 1 172 ? 7.920 4.858 -7.874 1.00 96.19 172 VAL A O 1
ATOM 1382 N N . TYR A 1 173 ? 9.155 2.983 -7.898 1.00 94.62 173 TYR A N 1
ATOM 1383 C CA . TYR A 1 173 ? 10.219 3.501 -8.755 1.00 94.62 173 TYR A CA 1
ATOM 1384 C C . TYR A 1 173 ? 10.033 3.082 -10.207 1.00 94.62 173 TYR A C 1
ATOM 1386 O O . TYR A 1 173 ? 9.511 2.003 -10.492 1.00 94.62 173 TYR A O 1
ATOM 1394 N N . TYR A 1 174 ? 10.537 3.911 -11.115 1.00 95.19 174 TYR A N 1
ATOM 1395 C CA . TYR A 1 174 ? 10.668 3.593 -12.529 1.00 95.19 174 TYR A CA 1
ATOM 1396 C C . TYR A 1 174 ? 12.146 3.514 -12.900 1.00 95.19 174 TYR A C 1
ATOM 1398 O O . TYR A 1 174 ? 12.900 4.448 -12.638 1.00 95.19 174 TYR A O 1
ATOM 1406 N N . VAL A 1 175 ? 12.555 2.398 -13.498 1.00 93.19 175 VAL A N 1
ATOM 1407 C CA . VAL A 1 175 ? 13.937 2.134 -13.896 1.00 93.19 175 VAL A CA 1
ATOM 1408 C C . VAL A 1 175 ? 13.960 1.621 -15.329 1.00 93.19 175 VAL A C 1
ATOM 1410 O O . VAL A 1 175 ? 13.287 0.645 -15.667 1.00 93.19 175 VAL A O 1
ATOM 1413 N N . LYS A 1 176 ? 14.783 2.240 -16.176 1.00 88.25 176 LYS A N 1
ATOM 1414 C CA . LYS A 1 176 ? 14.887 1.846 -17.582 1.00 88.25 176 LYS A CA 1
ATOM 1415 C C . LYS A 1 176 ? 15.921 0.742 -17.783 1.00 88.25 176 LYS A C 1
ATOM 1417 O O . LYS A 1 176 ? 15.578 -0.400 -18.068 1.00 88.25 176 LYS A O 1
ATOM 1422 N N . SER A 1 177 ? 17.196 1.071 -17.592 1.00 80.00 177 SER A N 1
ATOM 1423 C CA . SER A 1 177 ? 18.327 0.173 -17.898 1.00 80.00 177 SER A CA 1
ATOM 1424 C C . SER A 1 177 ? 19.102 -0.294 -16.662 1.00 80.00 177 SER A C 1
ATOM 1426 O O . SER A 1 177 ? 20.128 -0.951 -16.792 1.00 80.00 177 SER A O 1
ATOM 1428 N N . GLY A 1 178 ? 18.688 0.135 -15.465 1.00 73.25 178 GLY A N 1
ATOM 1429 C CA . GLY A 1 178 ? 19.275 -0.195 -14.158 1.00 73.25 178 GLY A CA 1
ATOM 1430 C C . GLY A 1 178 ? 20.735 0.209 -13.907 1.00 73.25 178 GLY A C 1
ATOM 1431 O O . GLY A 1 178 ? 21.230 0.121 -12.779 1.00 73.25 178 GLY A O 1
ATOM 1432 N N . ILE A 1 179 ? 21.412 0.744 -14.921 1.00 76.25 179 ILE A N 1
ATOM 1433 C CA . ILE A 1 179 ? 22.715 1.415 -14.816 1.00 76.25 179 ILE A CA 1
ATOM 1434 C C . ILE A 1 179 ? 22.558 2.838 -14.247 1.00 76.25 179 ILE A C 1
ATOM 1436 O O . ILE A 1 179 ? 23.507 3.375 -13.692 1.00 76.25 179 ILE A O 1
ATOM 1440 N N . GLU A 1 180 ? 21.346 3.393 -14.280 1.00 78.88 180 GLU A N 1
ATOM 1441 C CA . GLU A 1 180 ? 20.981 4.749 -13.846 1.00 78.88 180 GLU A CA 1
ATOM 1442 C C . GLU A 1 180 ? 21.448 5.093 -12.420 1.00 78.88 180 GLU A C 1
ATOM 1444 O O . GLU A 1 180 ? 21.360 4.268 -11.504 1.00 78.88 180 GLU A O 1
ATOM 1449 N N . ASP A 1 181 ? 21.944 6.317 -12.229 1.00 84.38 181 ASP A N 1
ATOM 1450 C CA . ASP A 1 181 ? 22.283 6.852 -10.908 1.00 84.38 181 ASP A CA 1
ATOM 1451 C C . ASP A 1 181 ? 21.016 7.100 -10.079 1.00 84.38 181 ASP A C 1
ATOM 1453 O O . ASP A 1 181 ? 19.922 7.241 -10.624 1.00 84.38 181 ASP A O 1
ATOM 1457 N N . TYR A 1 182 ? 21.154 7.212 -8.753 1.00 85.94 182 TYR A N 1
ATOM 1458 C CA . TYR A 1 182 ? 20.014 7.461 -7.859 1.00 85.94 182 TYR A CA 1
ATOM 1459 C C . TYR A 1 182 ? 19.182 8.683 -8.290 1.00 85.94 182 TYR A C 1
ATOM 1461 O O . TYR A 1 182 ? 17.962 8.598 -8.358 1.00 85.94 182 TYR A O 1
ATOM 1469 N N . GLU A 1 183 ? 19.830 9.784 -8.682 1.00 86.38 183 GLU A N 1
ATOM 1470 C CA . GLU A 1 183 ? 19.140 10.985 -9.186 1.00 86.38 183 GLU A CA 1
ATOM 1471 C C . GLU A 1 183 ? 18.304 10.703 -10.448 1.00 86.38 183 GLU A C 1
ATOM 1473 O O . GLU A 1 183 ? 17.226 11.266 -10.618 1.00 86.38 183 GLU A O 1
ATOM 1478 N N . SER A 1 184 ? 18.768 9.802 -11.321 1.00 86.06 184 SER A N 1
ATOM 1479 C CA . SER A 1 184 ? 18.046 9.408 -12.540 1.00 86.06 184 SER A CA 1
ATOM 1480 C C . SER A 1 184 ? 16.870 8.470 -12.250 1.00 86.06 184 SER A C 1
ATOM 1482 O O . SER A 1 184 ? 15.873 8.517 -12.961 1.00 86.06 184 SER A O 1
ATOM 1484 N N . ILE A 1 185 ? 16.956 7.656 -11.191 1.00 88.19 185 ILE A N 1
ATOM 1485 C CA . ILE A 1 185 ? 15.842 6.821 -10.705 1.00 88.19 185 ILE A CA 1
ATOM 1486 C C . ILE A 1 185 ? 14.738 7.698 -10.093 1.00 88.19 185 ILE A C 1
ATOM 1488 O O . ILE A 1 185 ? 13.550 7.410 -10.231 1.00 88.19 185 ILE A O 1
ATOM 1492 N N . ILE A 1 186 ? 15.133 8.769 -9.403 1.00 88.62 186 ILE A N 1
ATOM 1493 C CA . ILE A 1 186 ? 14.215 9.704 -8.749 1.00 88.62 186 ILE A CA 1
ATOM 1494 C C . ILE A 1 186 ? 13.541 10.640 -9.756 1.00 88.62 186 ILE A C 1
ATOM 1496 O O . ILE A 1 186 ? 12.342 10.883 -9.652 1.00 88.62 186 ILE A O 1
ATOM 1500 N N . ASN A 1 187 ? 14.285 11.138 -10.743 1.00 88.06 187 ASN A N 1
ATOM 1501 C CA . ASN A 1 187 ? 13.756 12.013 -11.784 1.00 88.06 187 ASN A CA 1
ATOM 1502 C C . ASN A 1 187 ? 14.053 11.443 -13.182 1.00 88.06 187 ASN A C 1
ATOM 1504 O O . ASN A 1 187 ? 14.971 11.921 -13.862 1.00 88.06 187 ASN A O 1
ATOM 1508 N N . PRO A 1 188 ? 13.312 10.407 -13.617 1.00 86.75 188 PRO A N 1
ATOM 1509 C CA . PRO A 1 188 ? 13.523 9.813 -14.926 1.00 86.75 188 PRO A CA 1
ATOM 1510 C C . PRO A 1 188 ? 13.121 10.802 -16.035 1.00 86.75 188 PRO A C 1
ATOM 1512 O O . PRO A 1 188 ? 12.078 11.451 -15.938 1.00 86.75 188 PRO A O 1
ATOM 1515 N N . PRO A 1 189 ? 13.897 10.903 -17.132 1.00 83.69 189 PRO A N 1
ATOM 1516 C CA . PRO A 1 189 ? 13.638 11.873 -18.202 1.00 83.69 189 PRO A CA 1
ATOM 1517 C C . PRO A 1 189 ? 12.349 11.583 -18.984 1.00 83.69 189 PRO A C 1
ATOM 1519 O O . PRO A 1 189 ? 11.753 12.484 -19.568 1.00 83.69 189 PRO A O 1
ATOM 1522 N N . SER A 1 190 ? 11.932 10.318 -19.029 1.00 87.62 190 SER A N 1
ATOM 1523 C CA . SER A 1 190 ? 10.707 9.864 -19.685 1.00 87.62 190 SER A CA 1
ATOM 1524 C C . SER A 1 190 ? 10.240 8.566 -19.041 1.00 87.62 190 SER A C 1
ATOM 1526 O O . SER A 1 190 ? 11.071 7.688 -18.791 1.00 87.62 190 SER A O 1
ATOM 1528 N N . ILE A 1 191 ? 8.932 8.416 -18.863 1.00 91.06 191 ILE A N 1
ATOM 1529 C CA . ILE A 1 191 ? 8.302 7.181 -18.390 1.00 91.06 191 ILE A CA 1
ATOM 1530 C C . ILE A 1 191 ? 7.562 6.477 -19.531 1.00 91.06 191 ILE A C 1
ATOM 1532 O O . ILE A 1 191 ? 7.213 7.106 -20.531 1.00 91.06 191 ILE A O 1
ATOM 1536 N N . SER A 1 192 ? 7.354 5.166 -19.410 1.00 92.88 192 SER A N 1
ATOM 1537 C CA . SER A 1 192 ? 6.591 4.403 -20.398 1.00 92.88 192 SER A CA 1
ATOM 1538 C C . SER A 1 192 ? 5.084 4.472 -20.142 1.00 92.88 192 SER A C 1
ATOM 1540 O O . SER A 1 192 ? 4.623 4.511 -19.003 1.00 92.88 192 SER A O 1
ATOM 1542 N N . GLU A 1 193 ? 4.296 4.425 -21.218 1.00 93.06 193 GLU A N 1
ATOM 1543 C CA . GLU A 1 193 ? 2.824 4.450 -21.151 1.00 93.06 193 GLU A CA 1
ATOM 1544 C C . GLU A 1 193 ? 2.265 3.283 -20.313 1.00 93.06 193 GLU A C 1
ATOM 1546 O O . GLU A 1 193 ? 1.255 3.396 -19.617 1.00 93.06 193 GLU A O 1
ATOM 1551 N N . ASP A 1 194 ? 2.938 2.135 -20.356 1.00 93.38 194 ASP A N 1
ATOM 1552 C CA . ASP A 1 194 ? 2.565 0.963 -19.571 1.00 93.38 194 ASP A CA 1
ATOM 1553 C C . ASP A 1 194 ? 2.819 1.160 -18.069 1.00 93.38 194 ASP A C 1
ATOM 1555 O O . ASP A 1 194 ? 2.033 0.661 -17.259 1.00 93.38 194 ASP A O 1
ATOM 1559 N N . PHE A 1 195 ? 3.841 1.938 -17.694 1.00 95.31 195 PHE A N 1
ATOM 1560 C CA . PHE A 1 195 ? 4.067 2.333 -16.307 1.00 95.31 195 PHE A CA 1
ATOM 1561 C C . PHE A 1 195 ? 2.978 3.294 -15.813 1.00 95.31 195 PHE A C 1
ATOM 1563 O O . PHE A 1 195 ? 2.436 3.088 -14.731 1.00 95.31 195 PHE A O 1
ATOM 1570 N N . GLU A 1 196 ? 2.568 4.280 -16.616 1.00 93.81 196 GLU A N 1
ATOM 1571 C CA . GLU A 1 196 ? 1.446 5.168 -16.264 1.00 93.81 196 GLU A CA 1
ATOM 1572 C C . GLU A 1 196 ? 0.142 4.386 -16.049 1.00 93.81 196 GLU A C 1
ATOM 1574 O O . GLU A 1 196 ? -0.575 4.589 -15.065 1.00 93.81 196 GLU A O 1
ATOM 1579 N N . LYS A 1 197 ? -0.161 3.434 -16.939 1.00 94.25 197 LYS A N 1
ATOM 1580 C CA . LYS A 1 197 ? -1.313 2.528 -16.785 1.00 94.25 197 LYS A CA 1
ATOM 1581 C C . LYS A 1 197 ? -1.208 1.691 -15.514 1.00 94.25 197 LYS A C 1
ATOM 1583 O O . LYS A 1 197 ? -2.218 1.463 -14.849 1.00 94.25 197 LYS A O 1
ATOM 1588 N N . PHE A 1 198 ? -0.004 1.244 -15.171 1.00 96.31 198 PHE A N 1
ATOM 1589 C CA . PHE A 1 198 ? 0.245 0.519 -13.935 1.00 96.31 198 PHE A CA 1
ATOM 1590 C C . PHE A 1 198 ? -0.006 1.389 -12.697 1.00 96.31 198 PHE A C 1
ATOM 1592 O O . PHE A 1 198 ? -0.741 0.947 -11.814 1.00 96.31 198 PHE A O 1
ATOM 1599 N N . LEU A 1 199 ? 0.492 2.629 -12.655 1.00 95.31 199 LEU A N 1
ATOM 1600 C CA . LEU A 1 199 ? 0.235 3.563 -11.550 1.00 95.31 199 LEU A CA 1
ATOM 1601 C C . LEU A 1 199 ? -1.267 3.784 -11.330 1.00 95.31 199 LEU A C 1
ATOM 1603 O O . LEU A 1 199 ? -1.750 3.684 -10.203 1.00 95.31 199 LEU A O 1
ATOM 1607 N N . ASN A 1 200 ? -2.022 3.968 -12.415 1.00 93.88 200 ASN A N 1
ATOM 1608 C CA . ASN A 1 200 ? -3.482 4.102 -12.372 1.00 93.88 200 ASN A CA 1
ATOM 1609 C C . ASN A 1 200 ? -4.209 2.827 -11.903 1.00 93.88 200 ASN A C 1
ATOM 1611 O O . ASN A 1 200 ? -5.369 2.885 -11.504 1.00 93.88 200 ASN A O 1
ATOM 1615 N N . SER A 1 201 ? -3.554 1.663 -11.952 1.00 95.62 201 SER A N 1
ATOM 1616 C CA . SER A 1 201 ? -4.117 0.395 -11.471 1.00 95.62 201 SER A CA 1
ATOM 1617 C C . SER A 1 201 ? -3.849 0.127 -9.982 1.00 95.62 201 SER A C 1
ATOM 1619 O O . SER A 1 201 ? -4.504 -0.736 -9.388 1.00 95.62 201 SER A O 1
ATOM 1621 N N . LEU A 1 202 ? -2.902 0.848 -9.367 1.00 95.75 202 LEU A N 1
ATOM 1622 C CA . LEU A 1 202 ? -2.527 0.671 -7.959 1.00 95.75 202 LEU A CA 1
ATOM 1623 C C . LEU A 1 202 ? -3.581 1.221 -6.994 1.00 95.75 202 LEU A C 1
ATOM 1625 O O . LEU A 1 202 ? -3.814 0.619 -5.946 1.00 95.75 202 LEU A O 1
ATOM 1629 N N . GLY A 1 203 ? -4.253 2.313 -7.349 1.00 94.19 203 GLY A N 1
ATOM 1630 C CA . GLY A 1 203 ? -5.239 2.965 -6.494 1.00 94.19 203 GLY A CA 1
ATOM 1631 C C . GLY A 1 203 ? -5.940 4.124 -7.194 1.00 94.19 203 GLY A C 1
ATOM 1632 O O . GLY A 1 203 ? -5.740 4.363 -8.383 1.00 94.19 203 GLY A O 1
ATOM 1633 N N . TRP A 1 204 ? -6.767 4.846 -6.446 1.00 94.62 204 TRP A N 1
ATOM 1634 C CA . TRP A 1 204 ? -7.419 6.056 -6.931 1.00 94.62 204 TRP A CA 1
ATOM 1635 C C . TRP A 1 204 ? -6.448 7.236 -6.850 1.00 94.62 204 TRP A C 1
ATOM 1637 O O . TRP A 1 204 ? -5.769 7.379 -5.831 1.00 94.62 204 TRP A O 1
ATOM 1647 N N . PRO A 1 205 ? -6.380 8.104 -7.870 1.00 94.38 205 PRO A N 1
ATOM 1648 C CA . PRO A 1 205 ? -5.643 9.353 -7.753 1.00 94.38 205 PRO A CA 1
ATOM 1649 C C . PRO A 1 205 ? -6.352 10.259 -6.738 1.00 94.38 205 PRO A C 1
ATOM 1651 O O . PRO A 1 205 ? -7.538 10.557 -6.894 1.00 94.38 205 PRO A O 1
ATOM 1654 N N . VAL A 1 206 ? -5.642 10.690 -5.696 1.00 94.69 206 VAL A N 1
ATOM 1655 C CA . VAL A 1 206 ? -6.177 11.602 -4.674 1.00 94.69 206 VAL A CA 1
ATOM 1656 C C . VAL A 1 206 ? -5.385 12.900 -4.630 1.00 94.69 206 VAL A C 1
ATOM 1658 O O . VAL A 1 206 ? -4.158 12.886 -4.704 1.00 94.69 206 VAL A O 1
ATOM 1661 N N . LEU A 1 207 ? -6.098 14.017 -4.474 1.00 94.75 207 LEU A N 1
ATOM 1662 C CA . LEU A 1 207 ? -5.510 15.336 -4.247 1.00 94.75 207 LEU A CA 1
ATOM 1663 C C . LEU A 1 207 ? -5.116 15.477 -2.777 1.00 94.75 207 LEU A C 1
ATOM 1665 O O . LEU A 1 207 ? -5.982 15.422 -1.899 1.00 94.75 207 LEU A O 1
ATOM 1669 N N . LEU A 1 208 ? -3.827 15.681 -2.499 1.00 92.62 208 LEU A N 1
ATOM 1670 C CA . LEU A 1 208 ? -3.316 15.701 -1.124 1.00 92.62 208 LEU A CA 1
ATOM 1671 C C . LEU A 1 208 ? -3.845 16.868 -0.287 1.00 92.62 208 LEU A C 1
ATOM 1673 O O . LEU A 1 208 ? -3.924 16.736 0.933 1.00 92.62 208 LEU A O 1
ATOM 1677 N N . ASP A 1 209 ? -4.237 17.979 -0.906 1.00 92.56 209 ASP A N 1
ATOM 1678 C CA . ASP A 1 209 ? -4.804 19.131 -0.197 1.00 92.56 209 ASP A CA 1
ATOM 1679 C C . ASP A 1 209 ? -6.151 18.779 0.462 1.00 92.56 209 ASP A C 1
ATOM 1681 O O . ASP A 1 209 ? -6.335 18.940 1.669 1.00 92.56 209 ASP A O 1
ATOM 1685 N N . SER A 1 210 ? -7.060 18.165 -0.301 1.00 92.19 210 SER A N 1
ATOM 1686 C CA . SER A 1 210 ? -8.420 17.837 0.145 1.00 92.19 210 SER A CA 1
ATOM 1687 C C . SER A 1 210 ? -8.583 16.431 0.728 1.00 92.19 210 SER A C 1
ATOM 1689 O O . SER A 1 210 ? -9.662 16.097 1.215 1.00 92.19 210 SER A O 1
ATOM 1691 N N . HIS A 1 211 ? -7.570 15.565 0.634 1.00 92.50 211 HIS A N 1
ATOM 1692 C CA . HIS A 1 211 ? -7.699 14.174 1.067 1.00 92.50 211 HIS A CA 1
ATOM 1693 C C . HIS A 1 211 ? -7.836 14.072 2.602 1.00 92.50 211 HIS A C 1
ATOM 1695 O O . HIS A 1 211 ? -6.987 14.616 3.312 1.00 92.50 211 HIS A O 1
ATOM 1701 N N . PRO A 1 212 ? -8.865 13.388 3.140 1.00 89.25 212 PRO A N 1
ATOM 1702 C CA . PRO A 1 212 ? -9.057 13.248 4.586 1.00 89.25 212 PRO A CA 1
ATOM 1703 C C . PRO A 1 212 ? -8.317 12.047 5.200 1.00 89.25 212 PRO A C 1
ATOM 1705 O O . PRO A 1 212 ? -8.257 11.948 6.421 1.00 89.25 212 PRO A O 1
ATOM 1708 N N . GLY A 1 213 ? -7.809 11.122 4.380 1.00 89.44 213 GLY A N 1
ATOM 1709 C CA . GLY A 1 213 ? -7.135 9.907 4.839 1.00 89.44 213 GLY A CA 1
ATOM 1710 C C . GLY A 1 213 ? -5.646 10.098 5.124 1.00 89.44 213 GLY A C 1
ATOM 1711 O O . GLY A 1 213 ? -5.116 11.212 5.140 1.00 89.44 213 GLY A O 1
ATOM 1712 N N . TYR A 1 214 ? -4.966 8.978 5.343 1.00 91.88 214 TYR A N 1
ATOM 1713 C CA . TYR A 1 214 ? -3.542 8.894 5.625 1.00 91.88 214 TYR A CA 1
ATOM 1714 C C . TYR A 1 214 ? -2.683 9.461 4.484 1.00 91.88 214 TYR A C 1
ATOM 1716 O O . TYR A 1 214 ? -2.774 9.025 3.339 1.00 91.88 214 TYR A O 1
ATOM 1724 N N . LYS A 1 215 ? -1.803 10.417 4.817 1.00 91.56 215 LYS A N 1
ATOM 1725 C CA . LYS A 1 215 ? -0.903 11.104 3.864 1.00 91.56 215 LYS A CA 1
ATOM 1726 C C . LYS A 1 215 ? 0.574 10.723 4.013 1.00 91.56 215 LYS A C 1
ATOM 1728 O O . LYS A 1 215 ? 1.416 11.265 3.299 1.00 91.56 215 LYS A O 1
ATOM 1733 N N . ALA A 1 216 ? 0.908 9.821 4.939 1.00 88.94 216 ALA A N 1
ATOM 1734 C CA . ALA A 1 216 ? 2.290 9.540 5.337 1.00 88.94 216 ALA A CA 1
ATOM 1735 C C . ALA A 1 216 ? 3.096 10.838 5.561 1.00 88.94 216 ALA A C 1
ATOM 1737 O O . ALA A 1 216 ? 2.678 11.702 6.331 1.00 88.94 216 ALA A O 1
ATOM 1738 N N . LYS A 1 217 ? 4.240 10.980 4.882 1.00 90.50 217 LYS A N 1
ATOM 1739 C CA . LYS A 1 217 ? 5.094 12.178 4.897 1.00 90.50 217 LYS A CA 1
ATOM 1740 C C . LYS A 1 217 ? 4.874 13.087 3.681 1.00 90.50 217 LYS A C 1
ATOM 1742 O O . LYS A 1 217 ? 5.651 14.020 3.483 1.00 90.50 217 LYS A O 1
ATOM 1747 N N . LEU A 1 218 ? 3.866 12.820 2.848 1.00 89.44 218 LEU A N 1
ATOM 1748 C CA . LEU A 1 218 ? 3.583 13.621 1.659 1.00 89.44 218 LEU A CA 1
ATOM 1749 C C . LEU A 1 218 ? 2.806 14.891 2.017 1.00 89.44 218 LEU A C 1
ATOM 1751 O O . LEU A 1 218 ? 1.907 14.875 2.854 1.00 89.44 218 LEU A O 1
ATOM 1755 N N . ASN A 1 219 ? 3.131 15.992 1.336 1.00 88.06 219 ASN A N 1
ATOM 1756 C CA . ASN A 1 219 ? 2.444 17.271 1.484 1.00 88.06 219 ASN A CA 1
ATOM 1757 C C . ASN A 1 219 ? 2.074 17.852 0.119 1.00 88.06 219 ASN A C 1
ATOM 1759 O O . ASN A 1 219 ? 2.816 17.698 -0.853 1.00 88.06 219 ASN A O 1
ATOM 1763 N N . SER A 1 220 ? 0.986 18.630 0.090 1.00 87.94 220 SER A N 1
ATOM 1764 C CA . SER A 1 220 ? 0.519 19.332 -1.116 1.00 87.94 220 SER A CA 1
ATOM 1765 C C . SER A 1 220 ? 1.531 20.340 -1.683 1.00 87.94 220 SER A C 1
ATOM 1767 O O . SER A 1 220 ? 1.368 20.805 -2.807 1.00 87.94 220 SER A O 1
ATOM 1769 N N . SER A 1 221 ? 2.565 20.709 -0.920 1.00 86.88 221 SER A N 1
ATOM 1770 C CA . SER A 1 221 ? 3.597 21.663 -1.342 1.00 86.88 221 SER A CA 1
ATOM 1771 C C . SER A 1 221 ? 4.570 21.102 -2.381 1.00 86.88 221 SER A C 1
ATOM 1773 O O . SER A 1 221 ? 5.139 21.881 -3.144 1.00 86.88 221 SER A O 1
ATOM 1775 N N . PHE A 1 222 ? 4.765 19.781 -2.406 1.00 87.69 222 PHE A N 1
ATOM 1776 C CA . PHE A 1 222 ? 5.698 19.095 -3.308 1.00 87.69 222 PHE A CA 1
ATOM 1777 C C . PHE A 1 222 ? 5.075 17.907 -4.051 1.00 87.69 222 PHE A C 1
ATOM 1779 O O . PHE A 1 222 ? 5.715 17.332 -4.923 1.00 87.69 222 PHE A O 1
ATOM 1786 N N . CYS A 1 223 ? 3.842 17.517 -3.729 1.00 90.06 223 CYS A N 1
ATOM 1787 C CA . CYS A 1 223 ? 3.105 16.471 -4.432 1.00 90.06 223 CYS A CA 1
ATOM 1788 C C . CYS A 1 223 ? 1.623 16.855 -4.470 1.00 90.06 223 CYS A C 1
ATOM 1790 O O . CYS A 1 223 ? 1.010 17.035 -3.425 1.00 90.06 223 CYS A O 1
ATOM 1792 N N . GLU A 1 224 ? 1.041 17.019 -5.656 1.00 91.75 224 GLU A N 1
ATOM 1793 C CA . GLU A 1 224 ? -0.374 17.395 -5.782 1.00 91.75 224 GLU A CA 1
ATOM 1794 C C . GLU A 1 224 ? -1.284 16.164 -5.743 1.00 91.75 224 GLU A C 1
ATOM 1796 O O . GLU A 1 224 ? -2.241 16.110 -4.968 1.00 91.75 224 GLU A O 1
ATOM 1801 N N . THR A 1 225 ? -0.961 15.167 -6.571 1.00 93.44 225 THR A N 1
ATOM 1802 C CA . THR A 1 225 ? -1.752 13.947 -6.745 1.00 93.44 225 THR A CA 1
ATOM 1803 C C . THR A 1 225 ? -0.879 12.718 -6.568 1.00 93.44 225 THR A C 1
ATOM 1805 O O . THR A 1 225 ? 0.218 12.647 -7.120 1.00 93.44 225 THR A O 1
ATOM 1808 N N . THR A 1 226 ? -1.395 11.717 -5.858 1.00 94.81 226 THR A N 1
ATOM 1809 C CA . THR A 1 226 ? -0.757 10.402 -5.767 1.00 94.81 226 THR A CA 1
ATOM 1810 C C . THR A 1 226 ? -1.794 9.272 -5.762 1.00 94.81 226 THR A C 1
ATOM 1812 O O . THR A 1 226 ? -2.932 9.507 -5.341 1.00 94.81 226 THR A O 1
ATOM 1815 N N . PRO A 1 227 ? -1.467 8.051 -6.230 1.00 96.12 227 PRO A N 1
ATOM 1816 C CA . PRO A 1 227 ? -2.318 6.891 -6.039 1.00 96.12 227 PRO A CA 1
ATOM 1817 C C . PRO A 1 227 ? -2.471 6.561 -4.556 1.00 96.12 227 PRO A C 1
ATOM 1819 O O . PRO A 1 227 ? -1.505 6.516 -3.790 1.00 96.12 227 PRO A O 1
ATOM 1822 N N . TYR A 1 228 ? -3.706 6.280 -4.176 1.00 96.69 228 TYR A N 1
ATOM 1823 C CA . TYR A 1 228 ? -4.089 5.912 -2.827 1.00 96.69 228 TYR A CA 1
ATOM 1824 C C . TYR A 1 228 ? -5.109 4.779 -2.874 1.00 96.69 228 TYR A C 1
ATOM 1826 O O . TYR A 1 228 ? -5.981 4.728 -3.745 1.00 96.69 228 TYR A O 1
ATOM 1834 N N . PHE A 1 229 ? -5.009 3.860 -1.926 1.00 96.69 229 PHE A N 1
ATOM 1835 C CA . PHE A 1 229 ? -5.979 2.798 -1.731 1.00 96.69 229 PHE A CA 1
ATOM 1836 C C . PHE A 1 229 ? -6.403 2.744 -0.272 1.00 96.69 229 PHE A C 1
ATOM 1838 O O . PHE A 1 229 ? -5.601 2.942 0.631 1.00 96.69 229 PHE A O 1
ATOM 1845 N N . ALA A 1 230 ? -7.665 2.414 -0.050 1.00 95.25 230 ALA A N 1
ATOM 1846 C CA . ALA A 1 230 ? -8.203 2.161 1.266 1.00 95.25 230 ALA A CA 1
ATOM 1847 C C . ALA A 1 230 ? -9.285 1.097 1.179 1.00 95.25 230 ALA A C 1
ATOM 1849 O O . ALA A 1 230 ? -10.098 1.081 0.249 1.00 95.25 230 ALA A O 1
ATOM 1850 N N . ASP A 1 231 ? -9.319 0.249 2.194 1.00 92.06 231 ASP A N 1
ATOM 1851 C CA . ASP A 1 231 ? -10.438 -0.630 2.470 1.00 92.06 231 ASP A CA 1
ATOM 1852 C C . ASP A 1 231 ? -10.932 -0.419 3.912 1.00 92.06 231 ASP A C 1
ATOM 1854 O O . ASP A 1 231 ? -10.815 0.672 4.485 1.00 92.06 231 ASP A O 1
ATOM 1858 N N . ARG A 1 232 ? -11.589 -1.435 4.479 1.00 89.06 232 ARG A N 1
ATOM 1859 C CA . ARG A 1 232 ? -12.153 -1.357 5.832 1.00 89.06 232 ARG A CA 1
ATOM 1860 C C . ARG A 1 232 ? -11.091 -1.409 6.925 1.00 89.06 232 ARG A C 1
ATOM 1862 O O . ARG A 1 232 ? -11.386 -0.991 8.037 1.00 89.06 232 ARG A O 1
ATOM 1869 N N . THR A 1 233 ? -9.916 -1.951 6.634 1.00 90.25 233 THR A N 1
ATOM 1870 C CA . THR A 1 233 ? -8.893 -2.264 7.636 1.00 90.25 233 THR A CA 1
ATOM 1871 C C . THR A 1 233 ? -7.562 -1.591 7.345 1.00 90.25 233 THR A C 1
ATOM 1873 O O . THR A 1 233 ? -6.793 -1.389 8.273 1.00 90.25 233 THR A O 1
ATOM 1876 N N . THR A 1 234 ? -7.300 -1.207 6.097 1.00 93.88 234 THR A N 1
ATOM 1877 C CA . THR A 1 234 ? -5.998 -0.726 5.634 1.00 93.88 234 THR A CA 1
ATOM 1878 C C . THR A 1 234 ? -6.114 0.545 4.797 1.00 93.88 234 THR A C 1
ATOM 1880 O O . THR A 1 234 ? -7.101 0.765 4.088 1.00 93.88 234 THR A O 1
ATOM 1883 N N . GLU A 1 235 ? -5.078 1.374 4.867 1.00 95.44 235 GLU A N 1
ATOM 1884 C CA . GLU A 1 235 ? -4.839 2.518 3.991 1.00 95.44 235 GLU A CA 1
ATOM 1885 C C . GLU A 1 235 ? -3.420 2.430 3.424 1.00 95.44 235 GLU A C 1
ATOM 1887 O O . GLU A 1 235 ? -2.456 2.215 4.160 1.00 95.44 235 GLU A O 1
ATOM 1892 N N . VAL A 1 236 ? -3.286 2.616 2.114 1.00 96.19 236 VAL A N 1
ATOM 1893 C CA . VAL A 1 236 ? -2.020 2.530 1.386 1.00 96.19 236 VAL A CA 1
ATOM 1894 C C . VAL A 1 236 ? -1.821 3.792 0.568 1.00 96.19 236 VAL A C 1
ATOM 1896 O O . VAL A 1 236 ? -2.638 4.106 -0.301 1.00 96.19 236 VAL A O 1
ATOM 1899 N N . ILE A 1 237 ? -0.700 4.471 0.795 1.00 95.75 237 ILE A N 1
ATOM 1900 C CA . ILE A 1 237 ? -0.255 5.586 -0.040 1.00 95.75 237 ILE A CA 1
ATOM 1901 C C . ILE A 1 237 ? 1.014 5.207 -0.803 1.00 95.75 237 ILE A C 1
ATOM 1903 O O . ILE A 1 237 ? 1.950 4.629 -0.245 1.00 95.75 237 ILE A O 1
ATOM 1907 N N . PHE A 1 238 ? 1.033 5.508 -2.100 1.00 96.12 238 PHE A N 1
ATOM 1908 C CA . PHE A 1 238 ? 2.153 5.177 -2.974 1.00 96.12 238 PHE A CA 1
ATOM 1909 C C . PHE A 1 238 ? 3.051 6.408 -3.154 1.00 96.12 238 PHE A C 1
ATOM 1911 O O . PHE A 1 238 ? 2.624 7.435 -3.669 1.00 96.12 238 PHE A O 1
ATOM 1918 N N . ASN A 1 239 ? 4.308 6.323 -2.729 1.00 94.38 239 ASN A N 1
ATOM 1919 C CA . ASN A 1 239 ? 5.311 7.372 -2.883 1.00 94.38 239 ASN A CA 1
ATOM 1920 C C . ASN A 1 239 ? 5.988 7.216 -4.251 1.00 94.38 239 ASN A C 1
ATOM 1922 O O . ASN A 1 239 ? 6.828 6.338 -4.441 1.00 94.38 239 ASN A O 1
ATOM 1926 N N . ILE A 1 240 ? 5.624 8.052 -5.222 1.00 94.31 240 ILE A N 1
ATOM 1927 C CA . ILE A 1 240 ? 6.187 7.987 -6.577 1.00 94.31 240 ILE A CA 1
ATOM 1928 C C . ILE A 1 240 ? 7.147 9.170 -6.764 1.00 94.31 240 ILE A C 1
ATOM 1930 O O . ILE A 1 240 ? 6.681 10.307 -6.813 1.00 94.31 240 ILE A O 1
ATOM 1934 N N . PRO A 1 241 ? 8.467 8.948 -6.907 1.00 90.75 241 PRO A N 1
ATOM 1935 C CA . PRO A 1 241 ? 9.431 10.030 -7.122 1.00 90.75 241 PRO A CA 1
ATOM 1936 C C . PRO A 1 241 ? 9.073 10.942 -8.301 1.00 90.75 241 PRO A C 1
ATOM 1938 O O . PRO A 1 241 ? 9.184 12.159 -8.203 1.00 90.75 241 PRO A O 1
ATOM 1941 N N . TYR A 1 242 ? 8.564 10.349 -9.385 1.00 88.06 242 TYR A N 1
ATOM 1942 C CA . TYR A 1 242 ? 8.232 11.048 -10.627 1.00 88.06 242 TYR A CA 1
ATOM 1943 C C . TYR A 1 242 ? 7.172 12.156 -10.467 1.00 88.06 242 TYR A C 1
ATOM 1945 O O . TYR A 1 242 ? 7.219 13.148 -11.188 1.00 88.06 242 TYR A O 1
ATOM 1953 N N . VAL A 1 243 ? 6.231 12.018 -9.522 1.00 89.00 243 VAL A N 1
ATOM 1954 C CA . VAL A 1 243 ? 5.165 13.020 -9.290 1.00 89.00 243 VAL A CA 1
ATOM 1955 C C . VAL A 1 243 ? 5.528 14.033 -8.198 1.00 89.00 243 VAL A C 1
ATOM 1957 O O . VAL A 1 243 ? 4.709 14.880 -7.839 1.00 89.00 243 VAL A O 1
ATOM 1960 N N . ILE A 1 244 ? 6.731 13.923 -7.628 1.00 88.50 244 ILE A N 1
ATOM 1961 C CA . ILE A 1 244 ? 7.213 14.792 -6.558 1.00 88.50 244 ILE A CA 1
ATOM 1962 C C . ILE A 1 244 ? 8.103 15.874 -7.161 1.00 88.50 244 ILE A C 1
ATOM 1964 O O . ILE A 1 244 ? 9.049 15.613 -7.905 1.00 88.50 244 ILE A O 1
ATOM 1968 N N . HIS A 1 245 ? 7.813 17.118 -6.809 1.00 85.25 245 HIS A N 1
ATOM 1969 C CA . HIS A 1 245 ? 8.508 18.296 -7.302 1.00 85.25 245 HIS A CA 1
ATOM 1970 C C . HIS A 1 245 ? 9.018 19.127 -6.134 1.00 85.25 245 HIS A C 1
ATOM 1972 O O . HIS A 1 245 ? 8.388 19.196 -5.084 1.00 85.25 245 HIS A O 1
ATOM 1978 N N . LEU A 1 246 ? 10.169 19.776 -6.302 1.00 80.25 246 LEU A N 1
ATOM 1979 C CA . LEU A 1 246 ? 10.702 20.645 -5.258 1.00 80.25 246 LEU A CA 1
ATOM 1980 C C . LEU A 1 246 ? 9.703 21.772 -4.935 1.00 80.25 246 LEU A C 1
ATOM 1982 O O . LEU A 1 246 ? 9.136 22.358 -5.865 1.00 80.25 246 LEU A O 1
ATOM 1986 N N . PRO A 1 247 ? 9.506 22.106 -3.645 1.00 72.25 247 PRO A N 1
ATOM 1987 C CA . PRO A 1 247 ? 8.736 23.281 -3.267 1.00 72.25 247 PRO A CA 1
ATOM 1988 C C . PRO A 1 247 ? 9.311 24.525 -3.952 1.00 72.25 247 PRO A C 1
ATOM 1990 O O . PRO A 1 247 ? 10.515 24.612 -4.202 1.00 72.25 247 PRO A O 1
ATOM 1993 N N . LYS A 1 248 ? 8.450 25.505 -4.249 1.00 64.12 248 LYS A N 1
ATOM 1994 C CA . LYS A 1 248 ? 8.854 26.799 -4.829 1.00 64.12 248 LYS A CA 1
ATOM 1995 C C . LYS A 1 248 ? 10.069 27.398 -4.079 1.00 64.12 248 LYS A C 1
ATOM 1997 O O . LYS A 1 248 ? 10.184 27.187 -2.872 1.00 64.12 248 LYS A O 1
ATOM 2002 N N . PRO A 1 249 ? 10.946 28.165 -4.761 1.00 57.69 249 PRO A N 1
ATOM 2003 C CA . PRO A 1 249 ? 12.342 28.435 -4.364 1.00 57.69 249 PRO A CA 1
ATOM 2004 C C . PRO A 1 249 ? 12.574 29.306 -3.107 1.00 57.69 249 PRO A C 1
ATOM 2006 O O . PRO A 1 249 ? 13.651 29.868 -2.938 1.00 57.69 249 PRO A O 1
ATOM 2009 N N . GLU A 1 250 ? 11.594 29.429 -2.214 1.00 52.78 250 GLU A N 1
ATOM 2010 C CA . GLU A 1 250 ? 11.706 30.166 -0.946 1.00 52.78 250 GLU A CA 1
ATOM 2011 C C . GLU A 1 250 ? 12.213 29.289 0.217 1.00 52.78 250 GLU A C 1
ATOM 2013 O O . GLU A 1 250 ? 12.552 29.806 1.281 1.00 52.78 250 GLU A O 1
ATOM 2018 N N . ALA A 1 251 ? 12.296 27.968 0.020 1.00 53.91 251 ALA A N 1
ATOM 2019 C CA . ALA A 1 251 ? 12.821 27.011 0.994 1.00 53.91 251 ALA A CA 1
ATOM 2020 C C . ALA A 1 251 ? 14.323 26.718 0.763 1.00 53.91 251 ALA A C 1
ATOM 2022 O O . ALA A 1 251 ? 14.828 26.944 -0.340 1.00 53.91 251 ALA A O 1
ATOM 2023 N N . PRO A 1 252 ? 15.064 26.225 1.781 1.00 55.16 252 PRO A N 1
ATOM 2024 C CA . PRO A 1 252 ? 16.484 25.903 1.650 1.00 55.16 252 PRO A CA 1
ATOM 2025 C C . PRO A 1 252 ? 16.713 24.919 0.499 1.00 55.16 252 PRO A C 1
ATOM 2027 O O . PRO A 1 252 ? 15.833 24.124 0.186 1.00 55.16 252 PRO A O 1
ATOM 2030 N N . LEU A 1 253 ? 17.902 24.977 -0.105 1.00 56.25 253 LEU A N 1
ATOM 2031 C CA . LEU A 1 253 ? 18.354 24.169 -1.243 1.00 56.25 253 LEU A CA 1
ATOM 2032 C C . LEU A 1 253 ? 18.428 22.663 -0.900 1.00 56.25 253 LEU A C 1
ATOM 2034 O O . LEU A 1 253 ? 19.506 22.074 -0.859 1.00 56.25 253 LEU A O 1
ATOM 2038 N N . GLU A 1 254 ? 17.299 22.032 -0.600 1.00 65.19 254 GLU A N 1
ATOM 2039 C CA . GLU A 1 254 ? 17.191 20.587 -0.463 1.00 65.19 254 GLU A CA 1
ATOM 2040 C C . GLU A 1 254 ? 17.135 19.973 -1.861 1.00 65.19 254 GLU A C 1
ATOM 2042 O O . GLU A 1 254 ? 16.415 20.444 -2.741 1.00 65.19 254 GLU A O 1
ATOM 2047 N N . SER A 1 255 ? 17.932 18.931 -2.098 1.00 80.12 255 SER A N 1
ATOM 2048 C CA . SER A 1 255 ? 17.829 18.169 -3.338 1.00 80.12 255 SER A CA 1
ATOM 2049 C C . SER A 1 255 ? 16.563 17.312 -3.308 1.00 80.12 255 SER A C 1
ATOM 2051 O O . SER A 1 255 ? 16.183 16.786 -2.260 1.00 80.12 255 SER A O 1
ATOM 2053 N N . LEU A 1 256 ? 15.931 17.118 -4.470 1.00 84.31 256 LEU A N 1
ATOM 2054 C CA . LEU A 1 256 ? 14.761 16.240 -4.622 1.00 84.31 256 LEU A CA 1
ATOM 2055 C C . LEU A 1 256 ? 15.061 14.845 -4.041 1.00 84.31 256 LEU A C 1
ATOM 2057 O O . LEU A 1 256 ? 14.260 14.263 -3.317 1.00 84.31 256 LEU A O 1
ATOM 2061 N N . SER A 1 257 ? 16.284 14.367 -4.256 1.00 85.12 257 SER A N 1
ATOM 2062 C CA . SER A 1 257 ? 16.802 13.126 -3.691 1.00 85.12 257 SER A CA 1
ATOM 2063 C C . SER A 1 257 ? 16.847 13.081 -2.161 1.00 85.12 257 SER A C 1
ATOM 2065 O O . SER A 1 257 ? 16.567 12.029 -1.588 1.00 85.12 257 SER A O 1
ATOM 2067 N N . ALA A 1 258 ? 17.188 14.178 -1.479 1.00 86.69 258 ALA A N 1
ATOM 2068 C CA . ALA A 1 258 ? 17.164 14.239 -0.015 1.00 86.69 258 ALA A CA 1
ATOM 2069 C C . ALA A 1 258 ? 15.724 14.256 0.519 1.00 86.69 258 ALA A C 1
ATOM 2071 O O . ALA A 1 258 ? 15.406 13.522 1.456 1.00 86.69 258 ALA A O 1
ATOM 2072 N N . LEU A 1 259 ? 14.852 15.029 -0.132 1.00 87.62 259 LEU A N 1
ATOM 2073 C CA . LEU A 1 259 ? 13.428 15.091 0.184 1.00 87.62 259 LEU A CA 1
ATOM 2074 C C . LEU A 1 259 ? 12.773 13.712 0.031 1.00 87.62 259 LEU A C 1
ATOM 2076 O O . LEU A 1 259 ? 12.102 13.240 0.949 1.00 87.62 259 LEU A O 1
ATOM 2080 N N . PHE A 1 260 ? 13.040 13.018 -1.078 1.00 89.31 260 PHE A N 1
ATOM 2081 C CA . PHE A 1 260 ? 12.483 11.691 -1.312 1.00 89.31 260 PHE A CA 1
ATOM 2082 C C . PHE A 1 260 ? 13.020 10.654 -0.321 1.00 89.31 260 PHE A C 1
ATOM 2084 O O . PHE A 1 260 ? 12.237 9.879 0.214 1.00 89.31 260 PHE A O 1
ATOM 2091 N N . LYS A 1 261 ? 14.317 10.692 0.023 1.00 88.06 261 LYS A N 1
ATOM 2092 C CA . LYS A 1 261 ? 14.884 9.813 1.066 1.00 88.06 261 LYS A CA 1
ATOM 2093 C C . LYS A 1 261 ? 14.194 9.973 2.417 1.00 88.06 261 LYS A C 1
ATOM 2095 O O . LYS A 1 261 ? 14.076 8.997 3.149 1.00 88.06 261 LYS A O 1
ATOM 2100 N N . ASN A 1 262 ? 13.766 11.186 2.765 1.00 88.50 262 ASN A N 1
ATOM 2101 C CA . ASN A 1 262 ? 13.022 11.426 3.999 1.00 88.50 262 ASN A CA 1
ATOM 2102 C C . ASN A 1 262 ? 11.601 10.838 3.929 1.00 88.50 262 ASN A C 1
ATOM 2104 O O . ASN A 1 262 ? 11.137 10.221 4.891 1.00 88.50 262 ASN A O 1
ATOM 2108 N N . ILE A 1 263 ? 10.932 10.987 2.781 1.00 88.94 263 ILE A N 1
ATOM 2109 C CA . ILE A 1 263 ? 9.600 10.416 2.534 1.00 88.94 263 ILE A CA 1
ATOM 2110 C C . ILE A 1 263 ? 9.652 8.887 2.604 1.00 88.94 263 ILE A C 1
ATOM 2112 O O . ILE A 1 263 ? 8.885 8.289 3.352 1.00 88.94 263 ILE A O 1
ATOM 2116 N N . SER A 1 264 ? 10.595 8.269 1.892 1.00 88.94 264 SER A N 1
ATOM 2117 C CA . SER A 1 264 ? 10.730 6.814 1.783 1.00 88.94 264 SER A CA 1
ATOM 2118 C C . SER A 1 264 ? 11.468 6.164 2.960 1.00 88.94 264 SER A C 1
ATOM 2120 O O . SER A 1 264 ? 11.778 4.976 2.903 1.00 88.94 264 SER A O 1
ATOM 2122 N N . ALA A 1 265 ? 11.810 6.914 4.015 1.00 85.69 265 ALA A N 1
ATOM 2123 C CA . ALA A 1 265 ? 12.613 6.397 5.128 1.00 85.69 265 ALA A CA 1
ATOM 2124 C C . ALA A 1 265 ? 11.930 5.236 5.875 1.00 85.69 265 ALA A C 1
ATOM 2126 O O . ALA A 1 265 ? 12.613 4.328 6.355 1.00 85.69 265 ALA A O 1
ATOM 2127 N N . ASP A 1 266 ? 10.597 5.255 5.930 1.00 85.00 266 ASP A N 1
ATOM 2128 C CA . ASP A 1 266 ? 9.787 4.275 6.664 1.00 85.00 266 ASP A CA 1
ATOM 2129 C C . ASP A 1 266 ? 9.240 3.167 5.741 1.00 85.00 266 ASP A C 1
ATOM 2131 O O . ASP A 1 266 ? 8.530 2.266 6.191 1.00 85.00 266 ASP A O 1
ATOM 2135 N N . ASP A 1 267 ? 9.567 3.212 4.445 1.00 89.62 267 ASP A N 1
ATOM 2136 C CA . ASP A 1 267 ? 9.047 2.266 3.462 1.00 89.62 267 ASP A CA 1
ATOM 2137 C C . ASP A 1 267 ? 9.773 0.917 3.584 1.00 89.62 267 ASP A C 1
ATOM 2139 O O . ASP A 1 267 ? 10.893 0.732 3.111 1.00 89.62 267 ASP A O 1
ATOM 2143 N N . LEU A 1 268 ? 9.101 -0.061 4.194 1.00 89.19 268 LEU A N 1
ATOM 2144 C CA . LEU A 1 268 ? 9.622 -1.427 4.357 1.00 89.19 268 LEU A CA 1
ATOM 2145 C C . LEU A 1 268 ? 9.605 -2.235 3.051 1.00 89.19 268 LEU A C 1
ATOM 2147 O O . LEU A 1 268 ? 10.354 -3.202 2.895 1.00 89.19 268 LEU A O 1
ATOM 2151 N N . VAL A 1 269 ? 8.724 -1.864 2.122 1.00 93.00 269 VAL A N 1
ATOM 2152 C CA . VAL A 1 269 ? 8.499 -2.551 0.846 1.00 93.00 269 VAL A CA 1
ATOM 2153 C C . VAL A 1 269 ? 8.541 -1.518 -0.268 1.00 93.00 269 VAL A C 1
ATOM 2155 O O . VAL A 1 269 ? 7.910 -0.465 -0.163 1.00 93.00 269 VAL A O 1
ATOM 2158 N N . SER A 1 270 ? 9.262 -1.825 -1.345 1.00 94.69 270 SER A N 1
ATOM 2159 C CA . SER A 1 270 ? 9.316 -0.985 -2.542 1.00 94.69 270 SER A CA 1
ATOM 2160 C C . SER A 1 270 ? 8.907 -1.763 -3.781 1.00 94.69 270 SER A C 1
ATOM 2162 O O . SER A 1 270 ? 9.303 -2.912 -3.983 1.00 94.69 270 SER A O 1
ATOM 2164 N N . VAL A 1 271 ? 8.144 -1.108 -4.645 1.00 96.75 271 VAL A N 1
ATOM 2165 C CA . VAL A 1 271 ? 7.794 -1.604 -5.971 1.00 96.75 271 VAL A CA 1
ATOM 2166 C C . VAL A 1 271 ? 8.717 -0.943 -6.987 1.00 96.75 271 VAL A C 1
ATOM 2168 O O . VAL A 1 271 ? 8.927 0.267 -6.955 1.00 96.75 271 VAL A O 1
ATOM 2171 N N . VAL A 1 272 ? 9.284 -1.724 -7.900 1.00 95.62 272 VAL A N 1
ATOM 2172 C CA . VAL A 1 272 ? 10.194 -1.210 -8.926 1.00 95.62 272 VAL A CA 1
ATOM 2173 C C . VAL A 1 272 ? 9.720 -1.675 -10.292 1.00 95.62 272 VAL A C 1
ATOM 2175 O O . VAL A 1 272 ? 9.734 -2.863 -10.604 1.00 95.62 272 VAL A O 1
ATOM 2178 N N . TRP A 1 273 ? 9.319 -0.735 -11.135 1.00 96.31 273 TRP A N 1
ATOM 2179 C CA . TRP A 1 273 ? 9.123 -1.001 -12.549 1.00 96.31 273 TRP A CA 1
ATOM 2180 C C . TRP A 1 273 ? 10.472 -1.045 -13.257 1.00 96.31 273 TRP A C 1
ATOM 2182 O O . TRP A 1 273 ? 11.257 -0.107 -13.121 1.00 96.31 273 TRP A O 1
ATOM 2192 N N . ILE A 1 274 ? 10.739 -2.112 -14.013 1.00 94.44 274 ILE A N 1
ATOM 2193 C CA . ILE A 1 274 ? 12.024 -2.300 -14.691 1.00 94.44 274 ILE A CA 1
ATOM 2194 C C . ILE A 1 274 ? 11.859 -2.735 -16.150 1.00 94.44 274 ILE A C 1
ATOM 2196 O O . ILE A 1 274 ? 11.243 -3.763 -16.440 1.00 94.44 274 ILE A O 1
ATOM 2200 N N . GLU A 1 275 ? 12.432 -1.975 -17.087 1.00 92.31 275 GLU A N 1
ATOM 2201 C CA . GLU A 1 275 ? 12.421 -2.352 -18.511 1.00 92.31 275 GLU A CA 1
ATOM 2202 C C . GLU A 1 275 ? 13.511 -3.378 -18.851 1.00 92.31 275 GLU A C 1
ATOM 2204 O O . GLU A 1 275 ? 13.250 -4.303 -19.615 1.00 92.31 275 GLU A O 1
ATOM 2209 N N . ASP A 1 276 ? 14.701 -3.272 -18.254 1.00 91.00 276 ASP A N 1
ATOM 2210 C CA . ASP A 1 276 ? 15.775 -4.261 -18.396 1.00 91.00 276 ASP A CA 1
ATOM 2211 C C . ASP A 1 276 ? 15.909 -5.159 -17.157 1.00 91.00 276 ASP A C 1
ATOM 2213 O O . ASP A 1 276 ? 16.604 -4.834 -16.190 1.00 91.00 276 ASP A O 1
ATOM 2217 N N . ILE A 1 277 ? 15.285 -6.336 -17.210 1.00 88.56 277 ILE A N 1
ATOM 2218 C CA . ILE A 1 277 ? 15.299 -7.316 -16.117 1.00 88.56 277 ILE A CA 1
ATOM 2219 C C . ILE A 1 277 ? 16.703 -7.810 -15.736 1.00 88.56 277 ILE A C 1
ATOM 2221 O O . ILE A 1 277 ? 16.925 -8.185 -14.583 1.00 88.56 277 ILE A O 1
ATOM 2225 N N . LEU A 1 278 ? 17.674 -7.798 -16.657 1.00 87.69 278 LEU A N 1
ATOM 2226 C CA . LEU A 1 278 ? 19.028 -8.285 -16.368 1.00 87.69 278 LEU A CA 1
ATOM 2227 C C . LEU A 1 278 ? 19.734 -7.389 -15.345 1.00 87.69 278 LEU A C 1
ATOM 2229 O O . LEU A 1 278 ? 20.543 -7.866 -14.551 1.00 87.69 278 LEU A O 1
ATOM 2233 N N . SER A 1 279 ? 19.372 -6.108 -15.316 1.00 86.31 279 SER A N 1
ATOM 2234 C CA . SER A 1 279 ? 19.952 -5.086 -14.442 1.00 86.31 279 SER A CA 1
ATOM 2235 C C . SER A 1 279 ? 19.309 -4.998 -13.046 1.00 86.31 279 SER A C 1
ATOM 2237 O O . SER A 1 279 ? 19.753 -4.211 -12.209 1.00 86.31 279 SER A O 1
ATOM 2239 N N . MET A 1 280 ? 18.304 -5.833 -12.753 1.00 86.38 280 MET A N 1
ATOM 2240 C CA . MET A 1 280 ? 17.492 -5.794 -11.527 1.00 86.38 280 MET A CA 1
ATOM 2241 C C . MET A 1 280 ? 18.307 -5.814 -10.223 1.00 86.38 280 MET A C 1
ATOM 2243 O O . MET A 1 280 ? 17.988 -5.115 -9.263 1.00 86.38 280 MET A O 1
ATOM 2247 N N . HIS A 1 281 ? 19.389 -6.593 -10.187 1.00 85.00 281 HIS A N 1
ATOM 2248 C CA . HIS A 1 281 ? 20.239 -6.770 -9.005 1.00 85.00 281 HIS A CA 1
ATOM 2249 C C . HIS A 1 281 ? 21.027 -5.506 -8.614 1.00 85.00 281 HIS A C 1
ATOM 2251 O O . HIS A 1 281 ? 21.465 -5.389 -7.471 1.00 85.00 281 HIS A O 1
ATOM 2257 N N . ASN A 1 282 ? 21.175 -4.541 -9.528 1.00 85.75 282 ASN A N 1
ATOM 2258 C CA . ASN A 1 282 ? 21.899 -3.293 -9.279 1.00 85.75 282 ASN A CA 1
ATOM 2259 C C . ASN A 1 282 ? 21.055 -2.240 -8.545 1.00 85.75 282 ASN A C 1
ATOM 2261 O O . ASN A 1 282 ? 21.595 -1.215 -8.133 1.00 85.75 282 ASN A O 1
ATOM 2265 N N . ILE A 1 283 ? 19.747 -2.467 -8.385 1.00 86.50 283 ILE A N 1
ATOM 2266 C CA . ILE A 1 283 ? 18.804 -1.474 -7.852 1.00 86.50 283 ILE A CA 1
ATOM 2267 C C . ILE A 1 283 ? 18.733 -1.443 -6.321 1.00 86.50 283 ILE A C 1
ATOM 2269 O O . ILE A 1 283 ? 18.873 -0.349 -5.766 1.00 86.50 283 ILE A O 1
ATOM 2273 N N . PRO A 1 284 ? 18.594 -2.579 -5.603 1.00 87.88 284 PRO A N 1
ATOM 2274 C CA . PRO A 1 284 ? 18.560 -2.573 -4.141 1.00 87.88 284 PRO A CA 1
ATOM 2275 C C . PRO A 1 284 ? 19.712 -1.806 -3.460 1.00 87.88 284 PRO A C 1
ATOM 2277 O O . PRO A 1 284 ? 19.433 -1.033 -2.542 1.00 87.88 284 PRO A O 1
ATOM 2280 N N . PRO A 1 285 ? 20.989 -1.911 -3.897 1.00 83.50 285 PRO A N 1
ATOM 2281 C CA . PRO A 1 285 ? 22.067 -1.141 -3.270 1.00 83.50 285 PRO A CA 1
ATOM 2282 C C . PRO A 1 285 ? 21.983 0.374 -3.529 1.00 83.50 285 PRO A C 1
ATOM 2284 O O . PRO A 1 285 ? 22.589 1.141 -2.782 1.00 83.50 285 PRO A O 1
ATOM 2287 N N . LYS A 1 286 ? 21.252 0.825 -4.560 1.00 82.56 286 LYS A N 1
ATOM 2288 C CA . LYS A 1 286 ? 21.120 2.247 -4.927 1.00 82.56 286 LYS A CA 1
ATOM 2289 C C . LYS A 1 286 ? 20.001 2.961 -4.165 1.00 82.56 286 LYS A C 1
ATOM 2291 O O . LYS A 1 286 ? 20.154 4.136 -3.847 1.00 82.56 286 LYS A O 1
ATOM 2296 N N . ILE A 1 287 ? 18.893 2.272 -3.888 1.00 78.19 287 ILE A N 1
ATOM 2297 C CA . ILE A 1 287 ? 17.672 2.869 -3.315 1.00 78.19 287 ILE A CA 1
ATOM 2298 C C . ILE A 1 287 ? 17.753 3.039 -1.785 1.00 78.19 287 ILE A C 1
ATOM 2300 O O . ILE A 1 287 ? 17.175 3.977 -1.241 1.00 78.19 287 ILE A O 1
ATOM 2304 N N . GLY A 1 288 ? 18.559 2.230 -1.091 1.00 66.50 288 GLY A N 1
ATOM 2305 C CA . GLY A 1 288 ? 18.870 2.422 0.331 1.00 66.50 288 GLY A CA 1
ATOM 2306 C C . GLY A 1 288 ? 18.395 1.292 1.251 1.00 66.50 288 GLY A C 1
ATOM 2307 O O . GLY A 1 288 ? 17.785 0.318 0.823 1.00 66.50 288 GLY A O 1
ATOM 2308 N N . GLN A 1 289 ? 18.745 1.412 2.537 1.00 61.66 289 GLN A N 1
ATOM 2309 C CA . GLN A 1 289 ? 18.857 0.289 3.486 1.00 61.66 289 GLN A CA 1
ATOM 2310 C C . GLN A 1 289 ? 17.589 -0.058 4.291 1.00 61.66 289 GLN A C 1
ATOM 2312 O O . GLN A 1 289 ? 17.602 -1.066 4.989 1.00 61.66 289 GLN A O 1
ATOM 2317 N N . SER A 1 290 ? 16.525 0.753 4.235 1.00 72.00 290 SER A N 1
ATOM 2318 C CA . SER A 1 290 ? 15.302 0.527 5.042 1.00 72.00 290 SER A CA 1
ATOM 2319 C C . SER A 1 290 ? 14.331 -0.482 4.407 1.00 72.00 290 SER A C 1
ATOM 2321 O O . SER A 1 290 ? 13.459 -1.033 5.073 1.00 72.00 290 SER A O 1
ATOM 2323 N N . VAL A 1 291 ? 14.498 -0.748 3.108 1.00 84.88 291 VAL A N 1
ATOM 2324 C CA . VAL A 1 291 ? 13.603 -1.611 2.335 1.00 84.88 291 VAL A CA 1
ATOM 2325 C C . VAL A 1 291 ? 14.014 -3.075 2.490 1.00 84.88 291 VAL A C 1
ATOM 2327 O O . VAL A 1 291 ? 15.129 -3.461 2.135 1.00 84.88 291 VAL A O 1
ATOM 2330 N N . PHE A 1 292 ? 13.082 -3.904 2.951 1.00 84.25 292 PHE A N 1
ATOM 2331 C CA . PHE A 1 292 ? 13.266 -5.343 3.136 1.00 84.25 292 PHE A CA 1
ATOM 2332 C C . PHE A 1 292 ? 12.867 -6.156 1.905 1.00 84.25 292 PHE A C 1
ATOM 2334 O O . PHE A 1 292 ? 13.493 -7.168 1.602 1.00 84.25 292 PHE A O 1
ATOM 2341 N N . VAL A 1 293 ? 11.819 -5.732 1.197 1.00 90.81 293 VAL A N 1
ATOM 2342 C CA . VAL A 1 293 ? 11.254 -6.474 0.063 1.00 90.81 293 VAL A CA 1
ATOM 2343 C C . VAL A 1 293 ? 11.155 -5.559 -1.150 1.00 90.81 293 VAL A C 1
ATOM 2345 O O . VAL A 1 293 ? 10.547 -4.490 -1.087 1.00 90.81 293 VAL A O 1
ATOM 2348 N N . TYR A 1 294 ? 11.713 -6.014 -2.268 1.00 93.50 294 TYR A N 1
ATOM 2349 C CA . TYR A 1 294 ? 11.577 -5.382 -3.574 1.00 93.50 294 TYR A CA 1
ATOM 2350 C C . TYR A 1 294 ? 10.669 -6.229 -4.463 1.00 93.50 294 TYR A C 1
ATOM 2352 O O . TYR A 1 294 ? 10.956 -7.400 -4.717 1.00 93.50 294 TYR A O 1
ATOM 2360 N N . ILE A 1 295 ? 9.587 -5.629 -4.956 1.00 95.75 295 ILE A N 1
ATOM 2361 C CA . ILE A 1 295 ? 8.676 -6.242 -5.925 1.00 95.75 295 ILE A CA 1
ATOM 2362 C C . ILE A 1 295 ? 8.951 -5.604 -7.284 1.00 95.75 295 ILE A C 1
ATOM 2364 O O . ILE A 1 295 ? 8.549 -4.471 -7.546 1.00 95.75 295 ILE A O 1
ATOM 2368 N N . PHE A 1 296 ? 9.648 -6.329 -8.150 1.00 96.19 296 PHE A N 1
ATOM 2369 C CA . PHE A 1 296 ? 9.937 -5.891 -9.505 1.00 96.19 296 PHE A CA 1
ATOM 2370 C C . PHE A 1 296 ? 8.812 -6.275 -10.457 1.00 96.19 296 PHE A C 1
ATOM 2372 O O . PHE A 1 296 ? 8.360 -7.423 -10.477 1.00 96.19 296 PHE A O 1
ATOM 2379 N N . VAL A 1 297 ? 8.403 -5.312 -11.277 1.00 97.19 297 VAL A N 1
ATOM 2380 C CA . VAL A 1 297 ? 7.398 -5.468 -12.326 1.00 97.19 297 VAL A CA 1
ATOM 2381 C C . VAL A 1 297 ? 8.075 -5.221 -13.667 1.00 97.19 297 VAL A C 1
ATOM 2383 O O . VAL A 1 297 ? 8.544 -4.115 -13.933 1.00 97.19 297 VAL A O 1
ATOM 2386 N N . HIS A 1 298 ? 8.132 -6.252 -14.507 1.00 95.94 298 HIS A N 1
ATOM 2387 C CA . HIS A 1 298 ? 8.770 -6.184 -15.818 1.00 95.94 298 HIS A CA 1
ATOM 2388 C C . HIS A 1 298 ? 7.750 -6.433 -16.943 1.00 95.94 298 HIS A C 1
ATOM 2390 O O . HIS A 1 298 ? 7.153 -7.514 -16.979 1.00 95.94 298 HIS A O 1
ATOM 2396 N N . PRO A 1 299 ? 7.528 -5.483 -17.870 1.00 95.31 299 PRO A N 1
ATOM 2397 C CA . PRO A 1 299 ? 6.672 -5.703 -19.035 1.00 95.31 299 PRO A CA 1
ATOM 2398 C C . PRO A 1 299 ? 7.310 -6.703 -20.007 1.00 95.31 299 PRO A C 1
ATOM 2400 O O . PRO A 1 299 ? 8.436 -6.512 -20.462 1.00 95.31 299 PRO A O 1
ATOM 2403 N N . LEU A 1 300 ? 6.581 -7.762 -20.373 1.00 92.88 300 LEU A N 1
ATOM 2404 C CA . LEU A 1 300 ? 7.077 -8.751 -21.328 1.00 92.88 300 LEU A CA 1
ATOM 2405 C C . LEU A 1 300 ? 7.017 -8.203 -22.759 1.00 92.88 300 LEU A C 1
ATOM 2407 O O . LEU A 1 300 ? 5.942 -7.970 -23.305 1.00 92.88 300 LEU A O 1
ATOM 2411 N N . GLN A 1 301 ? 8.177 -8.080 -23.405 1.00 86.06 301 GLN A N 1
ATOM 2412 C CA . GLN A 1 301 ? 8.280 -7.563 -24.779 1.00 86.06 301 GLN A CA 1
ATOM 2413 C C . GLN A 1 301 ? 7.538 -8.439 -25.806 1.00 86.06 301 GLN A C 1
ATOM 2415 O O . GLN A 1 301 ? 6.989 -7.932 -26.779 1.00 86.06 301 GLN A O 1
ATOM 2420 N N . ASN A 1 302 ? 7.478 -9.753 -25.567 1.00 83.50 302 ASN A N 1
ATOM 2421 C CA . ASN A 1 302 ? 6.888 -10.720 -26.498 1.00 83.50 302 ASN A CA 1
ATOM 2422 C C . ASN A 1 302 ? 5.366 -10.885 -26.339 1.00 83.50 302 ASN A C 1
ATOM 2424 O O . ASN A 1 302 ? 4.739 -11.535 -27.173 1.00 83.50 302 ASN A O 1
ATOM 2428 N N . ALA A 1 303 ? 4.769 -10.350 -25.269 1.00 87.38 303 ALA A N 1
ATOM 2429 C CA . ALA A 1 303 ? 3.348 -10.509 -24.979 1.00 87.38 303 ALA A CA 1
ATOM 2430 C C . ALA A 1 303 ? 2.778 -9.239 -24.340 1.00 87.38 303 ALA A C 1
ATOM 2432 O O . ALA A 1 303 ? 2.950 -8.976 -23.150 1.00 87.38 303 ALA A O 1
ATOM 2433 N N . THR A 1 304 ? 2.057 -8.458 -25.143 1.00 88.50 304 THR A N 1
ATOM 2434 C CA . THR A 1 304 ? 1.465 -7.191 -24.709 1.00 88.50 304 THR A CA 1
ATOM 2435 C C . THR A 1 304 ? 0.489 -7.400 -23.553 1.00 88.50 304 THR A C 1
ATOM 2437 O O . THR A 1 304 ? -0.431 -8.213 -23.652 1.00 88.50 304 THR A O 1
ATOM 2440 N N . GLY A 1 305 ? 0.650 -6.631 -22.476 1.00 90.88 305 GLY A N 1
ATOM 2441 C CA . GLY A 1 305 ? -0.236 -6.693 -21.312 1.00 90.88 305 GLY A CA 1
ATOM 2442 C C . GLY A 1 305 ? 0.023 -7.871 -20.368 1.00 90.88 305 GLY A C 1
ATOM 2443 O O . GLY A 1 305 ? -0.809 -8.112 -19.492 1.00 90.88 305 GLY A O 1
ATOM 2444 N N . LEU A 1 306 ? 1.146 -8.580 -20.521 1.00 95.75 306 LEU A N 1
ATOM 2445 C CA . LEU A 1 306 ? 1.660 -9.522 -19.529 1.00 95.75 306 LEU A CA 1
ATOM 2446 C C . LEU A 1 306 ? 2.920 -8.964 -18.862 1.00 95.75 306 LEU A C 1
ATOM 2448 O O . LEU A 1 306 ? 3.780 -8.371 -19.513 1.00 95.75 306 LEU A O 1
ATOM 2452 N N . TYR A 1 307 ? 3.030 -9.188 -17.557 1.00 96.75 307 TYR A N 1
ATOM 2453 C CA . TYR A 1 307 ? 4.101 -8.661 -16.721 1.00 96.75 307 TYR A CA 1
ATOM 2454 C C . TYR A 1 307 ? 4.720 -9.789 -15.908 1.00 96.75 307 TYR A C 1
ATOM 2456 O O . TYR A 1 307 ? 4.001 -10.568 -15.284 1.00 96.75 307 TYR A O 1
ATOM 2464 N N . LEU A 1 308 ? 6.045 -9.879 -15.915 1.00 96.62 308 LEU A N 1
ATOM 2465 C CA . LEU A 1 308 ? 6.800 -10.796 -15.075 1.00 96.62 308 LEU A CA 1
ATOM 2466 C C . LEU A 1 308 ? 7.081 -10.129 -13.731 1.00 96.62 308 LEU A C 1
ATOM 2468 O O . LEU A 1 308 ? 7.618 -9.021 -13.676 1.00 96.62 308 LEU A O 1
ATOM 2472 N N . ILE A 1 309 ? 6.737 -10.826 -12.656 1.00 96.69 309 ILE A N 1
ATOM 2473 C CA . ILE A 1 309 ? 7.000 -10.398 -11.290 1.00 96.69 309 ILE A CA 1
ATOM 2474 C C . ILE A 1 309 ? 8.270 -11.074 -10.789 1.00 96.69 309 ILE A C 1
ATOM 2476 O O . ILE A 1 309 ? 8.419 -12.293 -10.892 1.00 96.69 309 ILE A O 1
ATOM 2480 N N . ARG A 1 310 ? 9.181 -10.288 -10.215 1.00 94.69 310 ARG A N 1
ATOM 2481 C CA . ARG A 1 310 ? 10.335 -10.803 -9.471 1.00 94.69 310 ARG A CA 1
ATOM 2482 C C . ARG A 1 310 ? 10.318 -10.230 -8.064 1.00 94.69 310 ARG A C 1
ATOM 2484 O O . ARG A 1 310 ? 10.166 -9.026 -7.899 1.00 94.69 310 ARG A O 1
ATOM 2491 N N . ILE A 1 311 ? 10.467 -11.074 -7.054 1.00 93.06 311 ILE A N 1
ATOM 2492 C CA . ILE A 1 311 ? 10.488 -10.650 -5.652 1.00 93.06 311 ILE A CA 1
ATOM 2493 C C . ILE A 1 311 ? 11.895 -10.883 -5.120 1.00 93.06 311 ILE A C 1
ATOM 2495 O O . ILE A 1 311 ? 12.406 -12.000 -5.157 1.00 93.06 311 ILE A O 1
ATOM 2499 N N . VAL A 1 312 ? 12.532 -9.816 -4.646 1.00 89.94 312 VAL A N 1
ATOM 2500 C CA . VAL A 1 312 ? 13.903 -9.851 -4.135 1.00 89.94 312 VAL A CA 1
ATOM 2501 C C . VAL A 1 312 ? 13.916 -9.361 -2.698 1.00 89.94 312 VAL A C 1
ATOM 2503 O O . VAL A 1 312 ? 13.462 -8.259 -2.399 1.00 89.94 312 VAL A O 1
ATOM 2506 N N . ILE A 1 313 ? 14.488 -10.179 -1.823 1.00 87.56 313 ILE A N 1
ATOM 2507 C CA . ILE A 1 313 ? 14.767 -9.835 -0.431 1.00 87.56 313 ILE A CA 1
ATOM 2508 C C . ILE A 1 313 ? 16.289 -9.680 -0.337 1.00 87.56 313 ILE A C 1
ATOM 2510 O O . ILE A 1 313 ? 17.001 -10.679 -0.479 1.00 87.56 313 ILE A O 1
ATOM 2514 N N . PRO A 1 314 ? 16.826 -8.454 -0.192 1.00 77.38 314 PRO A N 1
ATOM 2515 C CA . PRO A 1 314 ? 18.261 -8.242 -0.116 1.00 77.38 314 PRO A CA 1
ATOM 2516 C C . PRO A 1 314 ? 18.775 -8.850 1.189 1.00 77.38 314 PRO A C 1
ATOM 2518 O O . PRO A 1 314 ? 18.541 -8.333 2.279 1.00 77.38 314 PRO A O 1
ATOM 2521 N N . MET A 1 315 ? 19.484 -9.968 1.087 1.00 63.31 315 MET A N 1
ATOM 2522 C CA . MET A 1 315 ? 20.154 -10.567 2.233 1.00 63.31 315 MET A CA 1
ATOM 2523 C C . MET A 1 315 ? 21.392 -9.731 2.562 1.00 63.31 315 MET A C 1
ATOM 2525 O O . MET A 1 315 ? 22.296 -9.605 1.736 1.00 63.31 315 MET A O 1
ATOM 2529 N N . LEU A 1 316 ? 21.467 -9.182 3.778 1.00 52.94 316 LEU A N 1
ATOM 2530 C CA . LEU A 1 316 ? 22.729 -8.681 4.325 1.00 52.94 316 LEU A CA 1
ATOM 2531 C C . LEU A 1 316 ? 23.686 -9.874 4.429 1.00 52.94 316 LEU A C 1
ATOM 2533 O O . LEU A 1 316 ? 23.488 -10.774 5.247 1.00 52.94 316 LEU A O 1
ATOM 2537 N N . SER A 1 317 ? 24.693 -9.907 3.560 1.00 38.22 317 SER A N 1
ATOM 2538 C CA . SER A 1 317 ? 25.703 -10.960 3.513 1.00 38.22 317 SER A CA 1
ATOM 2539 C C . SER A 1 317 ? 26.375 -11.136 4.878 1.00 38.22 317 SER A C 1
ATOM 2541 O O . SER A 1 317 ? 27.010 -10.210 5.385 1.00 38.22 317 SER A O 1
ATOM 2543 N N . HIS A 1 318 ? 26.296 -12.343 5.443 1.00 36.12 318 HIS A N 1
ATOM 2544 C CA . HIS A 1 318 ? 27.250 -12.794 6.456 1.00 36.12 318 HIS A CA 1
ATOM 2545 C C . HIS A 1 318 ? 28.663 -12.840 5.839 1.00 36.12 318 HIS A C 1
ATOM 2547 O O . HIS A 1 318 ? 28.805 -13.271 4.688 1.00 36.12 318 HIS A O 1
ATOM 2553 N N . PRO A 1 319 ? 29.728 -12.478 6.580 1.00 31.47 319 PRO A N 1
ATOM 2554 C CA . PRO A 1 319 ? 31.098 -12.669 6.124 1.00 31.47 319 PRO A CA 1
ATOM 2555 C C . PRO A 1 319 ? 31.411 -14.172 6.154 1.00 31.47 319 PRO A C 1
ATOM 2557 O O . PRO A 1 319 ? 31.823 -14.712 7.176 1.00 31.47 319 PRO A O 1
ATOM 2560 N N . GLY A 1 320 ? 31.148 -14.872 5.050 1.00 32.72 320 GLY A N 1
ATOM 2561 C CA . GLY A 1 320 ? 31.416 -16.309 4.940 1.00 32.72 320 GLY A CA 1
ATOM 2562 C C . GLY A 1 320 ? 30.762 -17.040 3.768 1.00 32.72 320 GLY A C 1
ATOM 2563 O O . GLY A 1 320 ? 31.176 -18.158 3.480 1.00 32.72 320 GLY A O 1
ATOM 2564 N N . SER A 1 321 ? 29.795 -16.440 3.065 1.00 32.47 321 SER A N 1
ATOM 2565 C CA . SER A 1 321 ? 29.230 -17.026 1.842 1.00 32.47 321 SER A CA 1
ATOM 2566 C C . SER A 1 321 ? 29.660 -16.216 0.624 1.00 32.47 321 SER A C 1
ATOM 2568 O O . SER A 1 321 ? 29.447 -15.006 0.552 1.00 32.47 321 SER A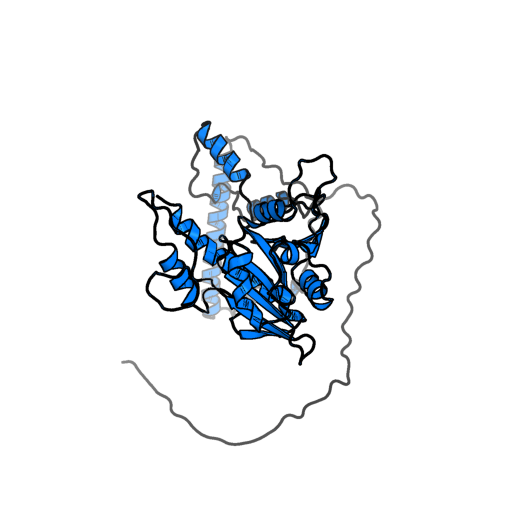 O 1
ATOM 2570 N N . THR A 1 322 ? 30.321 -16.881 -0.315 1.00 33.22 322 THR A N 1
ATOM 2571 C CA . THR A 1 322 ? 30.847 -16.325 -1.560 1.00 33.22 322 THR A CA 1
ATOM 2572 C C . THR A 1 322 ? 29.697 -15.924 -2.490 1.00 33.22 322 THR A C 1
ATOM 2574 O O . THR A 1 322 ? 29.289 -16.679 -3.366 1.00 33.22 322 THR A O 1
ATOM 2577 N N . SER A 1 323 ? 29.178 -14.710 -2.325 1.00 32.62 323 SER A N 1
ATOM 2578 C CA . SER A 1 323 ? 28.411 -14.012 -3.359 1.00 32.62 323 SER A CA 1
ATOM 2579 C C . SER A 1 323 ? 28.785 -12.533 -3.372 1.00 32.62 323 SER A C 1
ATOM 2581 O O . SER A 1 323 ? 28.972 -11.910 -2.330 1.00 32.62 323 SER A O 1
ATOM 2583 N N . VAL A 1 324 ? 28.946 -12.010 -4.580 1.00 34.31 324 VAL A N 1
ATOM 2584 C CA . VAL A 1 324 ? 29.621 -10.762 -4.943 1.00 34.31 324 VAL A CA 1
ATOM 2585 C C . VAL A 1 324 ? 28.897 -9.525 -4.398 1.00 34.31 324 VAL A C 1
ATOM 2587 O O . VAL A 1 324 ? 28.053 -8.968 -5.079 1.00 34.31 324 VAL A O 1
ATOM 2590 N N . PHE A 1 325 ? 29.253 -9.062 -3.198 1.00 35.09 325 PHE A N 1
ATOM 2591 C CA . PHE A 1 325 ? 29.014 -7.686 -2.744 1.00 35.09 325 PHE A CA 1
ATOM 2592 C C . PHE A 1 325 ? 30.154 -7.267 -1.807 1.00 35.09 325 PHE A C 1
ATOM 2594 O O . PHE A 1 325 ? 30.148 -7.546 -0.612 1.00 35.09 325 PHE A O 1
ATOM 2601 N N . THR A 1 326 ? 31.185 -6.628 -2.361 1.00 26.80 326 THR A N 1
ATOM 2602 C CA . THR A 1 326 ? 32.299 -6.070 -1.584 1.00 26.80 326 THR A CA 1
ATOM 2603 C C . THR A 1 326 ? 32.144 -4.566 -1.440 1.00 26.80 326 THR A C 1
ATOM 2605 O O . THR A 1 326 ? 32.272 -3.835 -2.420 1.00 26.80 326 THR A O 1
ATOM 2608 N N . GLY A 1 327 ? 31.977 -4.120 -0.198 1.00 28.28 327 GLY A N 1
ATOM 2609 C CA . GLY A 1 327 ? 32.317 -2.767 0.220 1.00 28.28 327 GLY A CA 1
ATOM 2610 C C . GLY A 1 327 ? 31.237 -2.120 1.066 1.00 28.28 327 GLY A C 1
ATOM 2611 O O . GLY A 1 327 ? 30.263 -1.637 0.517 1.00 28.28 327 GLY A O 1
ATOM 2612 N N . ILE A 1 328 ? 31.447 -2.083 2.385 1.00 31.92 328 ILE A N 1
ATOM 2613 C CA . ILE A 1 328 ? 31.304 -0.895 3.246 1.00 31.92 328 ILE A CA 1
ATOM 2614 C C . ILE A 1 328 ? 31.906 -1.251 4.621 1.00 31.92 328 ILE A C 1
ATOM 2616 O O . ILE A 1 328 ? 31.619 -2.292 5.203 1.00 31.92 328 ILE A O 1
ATOM 2620 N N . ASN A 1 329 ? 32.793 -0.382 5.109 1.00 27.33 329 ASN A N 1
ATOM 2621 C CA . ASN A 1 329 ? 33.494 -0.489 6.390 1.00 27.33 329 ASN A CA 1
ATOM 2622 C C . ASN A 1 329 ? 32.528 -0.368 7.585 1.00 27.33 329 ASN A C 1
ATOM 2624 O O . ASN A 1 329 ? 31.982 0.709 7.824 1.00 27.33 329 ASN A O 1
ATOM 2628 N N . GLU A 1 330 ? 32.403 -1.416 8.403 1.00 33.44 330 GLU A N 1
ATOM 2629 C CA . GLU A 1 330 ? 31.768 -1.331 9.724 1.00 33.44 330 GLU A CA 1
ATOM 2630 C C . GLU A 1 330 ? 32.732 -0.724 10.759 1.00 33.44 330 GLU A C 1
ATOM 2632 O O . GLU A 1 330 ? 33.700 -1.350 11.203 1.00 33.44 330 GLU A O 1
ATOM 2637 N N . LYS A 1 331 ? 32.442 0.502 11.208 1.00 28.84 331 LYS A N 1
ATOM 2638 C CA . LYS A 1 331 ? 32.974 1.020 12.476 1.00 28.84 331 LYS A CA 1
ATOM 2639 C C . LYS A 1 331 ? 32.214 0.360 13.630 1.00 28.84 331 LYS A C 1
ATOM 2641 O O . LYS A 1 331 ? 31.032 0.614 13.833 1.00 28.84 331 LYS A O 1
ATOM 2646 N N . LYS A 1 332 ? 32.920 -0.466 14.404 1.00 37.12 332 LYS A N 1
ATOM 2647 C CA . LYS A 1 332 ? 32.432 -1.119 15.629 1.00 37.12 332 LYS A CA 1
ATOM 2648 C C . LYS A 1 332 ? 32.162 -0.103 16.745 1.00 37.12 332 LYS A C 1
ATOM 2650 O O . LYS A 1 332 ? 33.092 0.580 17.164 1.00 37.12 332 LYS A O 1
ATOM 2655 N N . SER A 1 333 ? 30.947 -0.083 17.299 1.00 30.95 333 SER A N 1
ATOM 2656 C CA . SER A 1 333 ? 30.684 0.298 18.700 1.00 30.95 333 SER A CA 1
ATOM 2657 C C . SER A 1 333 ? 29.241 -0.030 19.117 1.00 30.95 333 SER A C 1
ATOM 2659 O O . SER A 1 333 ? 28.308 0.339 18.410 1.00 30.95 333 SER A O 1
ATOM 2661 N N . GLY A 1 334 ? 29.067 -0.659 20.290 1.00 28.67 334 GLY A N 1
ATOM 2662 C CA . GLY A 1 334 ? 27.811 -0.654 21.059 1.00 28.67 334 GLY A CA 1
ATOM 2663 C C . GLY A 1 334 ? 27.148 -2.017 21.302 1.00 28.67 334 GLY A C 1
ATOM 2664 O O . GLY A 1 334 ? 26.500 -2.568 20.421 1.00 28.67 334 GLY A O 1
ATOM 2665 N N . LYS A 1 335 ? 27.275 -2.537 22.533 1.00 30.94 335 LYS A N 1
ATOM 2666 C CA . LYS A 1 335 ? 26.554 -3.711 23.065 1.00 30.94 335 LYS A CA 1
ATOM 2667 C C . LYS A 1 335 ? 25.033 -3.504 22.981 1.00 30.94 335 LYS A C 1
ATOM 2669 O O . LYS A 1 335 ? 24.546 -2.499 23.485 1.00 30.94 335 LYS A O 1
ATOM 2674 N N . GLY A 1 336 ? 24.316 -4.493 22.437 1.00 35.53 336 GLY A N 1
ATOM 2675 C CA . GLY A 1 336 ? 22.848 -4.563 22.479 1.00 35.53 336 GLY A CA 1
ATOM 2676 C C . GLY A 1 336 ? 22.120 -4.538 21.129 1.00 35.53 336 GLY A C 1
ATOM 2677 O O . GLY A 1 336 ? 21.011 -4.023 21.075 1.00 35.53 336 GLY A O 1
ATOM 2678 N N . ARG A 1 337 ? 22.693 -5.070 20.039 1.00 34.72 337 ARG A N 1
ATOM 2679 C CA . ARG A 1 337 ? 21.964 -5.244 18.767 1.00 34.72 337 ARG A CA 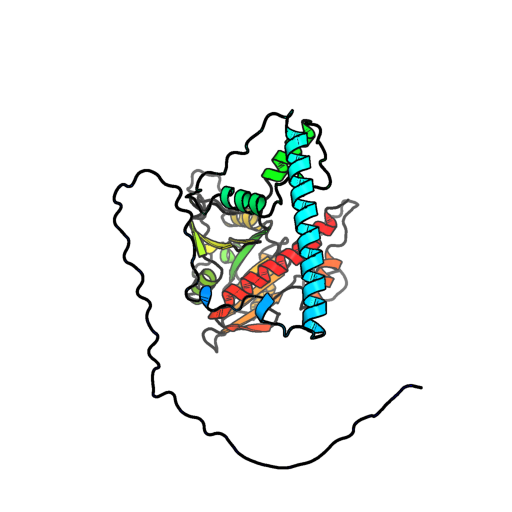1
ATOM 2680 C C . ARG A 1 337 ? 21.895 -6.713 18.352 1.00 34.72 337 ARG A C 1
ATOM 2682 O O . ARG A 1 337 ? 22.917 -7.376 18.201 1.00 34.72 337 ARG A O 1
ATOM 2689 N N . VAL A 1 338 ? 20.659 -7.182 18.207 1.00 43.91 338 VAL A N 1
ATOM 2690 C CA . VAL A 1 338 ? 20.231 -8.484 17.677 1.00 43.91 338 VAL A CA 1
ATOM 2691 C C . VAL A 1 338 ? 20.635 -8.607 16.196 1.00 43.91 338 VAL A C 1
ATOM 2693 O O . VAL A 1 338 ? 20.781 -7.599 15.504 1.00 43.91 338 VAL A O 1
ATOM 2696 N N . SER A 1 339 ? 20.857 -9.834 15.710 1.00 44.84 339 SER A N 1
ATOM 2697 C CA . SER A 1 339 ? 21.296 -10.113 14.334 1.00 44.84 339 SER A CA 1
ATOM 2698 C C . SER A 1 339 ? 20.137 -9.998 13.335 1.00 44.84 339 SER A C 1
ATOM 2700 O O . SER A 1 339 ? 19.421 -10.964 13.083 1.00 44.84 339 SER A O 1
ATOM 2702 N N . TRP A 1 340 ? 20.000 -8.815 12.729 1.00 51.78 340 TRP A N 1
ATOM 2703 C CA . TRP A 1 340 ? 19.093 -8.466 11.620 1.00 51.78 340 TRP A CA 1
ATOM 2704 C C . TRP A 1 340 ? 19.096 -9.473 10.459 1.00 51.78 340 TRP A C 1
ATOM 2706 O O . TRP A 1 340 ? 18.128 -9.589 9.717 1.00 51.78 340 TRP A O 1
ATOM 2716 N N . SER A 1 341 ? 20.186 -10.223 10.304 1.00 57.50 341 SER A N 1
ATOM 2717 C CA . SER A 1 341 ? 20.377 -11.160 9.203 1.00 57.50 341 SER A CA 1
ATOM 2718 C C . SER A 1 341 ? 19.545 -12.443 9.349 1.00 57.50 341 SER A C 1
ATOM 2720 O O . SER A 1 341 ? 19.091 -12.972 8.340 1.00 57.50 341 SER A O 1
ATOM 2722 N N . ALA A 1 342 ? 19.279 -12.936 10.566 1.00 57.59 342 ALA A N 1
ATOM 2723 C CA . ALA A 1 342 ? 18.622 -14.238 10.754 1.00 57.59 342 ALA A CA 1
ATOM 2724 C C . ALA A 1 342 ? 17.116 -14.224 10.427 1.00 57.59 342 ALA A C 1
ATOM 2726 O O . ALA A 1 342 ? 16.602 -15.166 9.830 1.00 57.59 342 ALA A O 1
ATOM 2727 N N . ASP A 1 343 ? 16.407 -13.156 10.789 1.00 59.53 343 ASP A N 1
ATOM 2728 C CA . ASP A 1 343 ? 14.957 -13.056 10.586 1.00 59.53 343 ASP A CA 1
ATOM 2729 C C . ASP A 1 343 ? 14.591 -12.638 9.153 1.00 59.53 343 ASP A C 1
ATOM 2731 O O . ASP A 1 343 ? 13.644 -13.175 8.581 1.00 59.53 343 ASP A O 1
ATOM 2735 N N . VAL A 1 344 ? 15.411 -11.791 8.516 1.00 64.94 344 VAL A N 1
ATOM 2736 C CA . VAL A 1 344 ? 15.334 -11.551 7.063 1.00 64.94 344 VAL A CA 1
ATOM 2737 C C . VAL A 1 344 ? 15.653 -12.833 6.292 1.00 64.94 344 VAL A C 1
ATOM 2739 O O . VAL A 1 344 ? 15.013 -13.108 5.278 1.00 64.94 344 VAL A O 1
ATOM 2742 N N . SER A 1 345 ? 16.567 -13.667 6.806 1.00 62.34 345 SER A N 1
ATOM 2743 C CA . SER A 1 345 ? 16.852 -14.966 6.189 1.00 62.34 345 SER A CA 1
ATOM 2744 C C . SER A 1 345 ? 15.652 -15.908 6.234 1.00 62.34 345 SER A C 1
ATOM 2746 O O . SER A 1 345 ? 15.330 -16.511 5.218 1.00 62.34 345 SER A O 1
ATOM 2748 N N . LYS A 1 346 ? 14.912 -15.963 7.350 1.00 66.50 346 LYS A N 1
ATOM 2749 C CA . LYS A 1 346 ? 13.658 -16.740 7.428 1.00 66.50 346 LYS A CA 1
ATOM 2750 C C . LYS A 1 346 ? 12.592 -16.239 6.454 1.00 66.50 346 LYS A C 1
ATOM 2752 O O . LYS A 1 346 ? 11.837 -17.044 5.911 1.00 66.50 346 LYS A O 1
ATOM 2757 N N . LEU A 1 347 ? 12.510 -14.921 6.252 1.00 71.25 347 LEU A N 1
ATOM 2758 C CA . LEU A 1 347 ? 11.588 -14.332 5.281 1.00 71.25 347 LEU A CA 1
ATOM 2759 C C . LEU A 1 347 ? 11.986 -14.709 3.847 1.00 71.25 347 LEU A C 1
ATOM 2761 O O . LEU A 1 347 ? 11.126 -15.055 3.045 1.00 71.25 347 LEU A O 1
ATOM 2765 N N . ALA A 1 348 ? 13.284 -14.695 3.543 1.00 67.44 348 ALA A N 1
ATOM 2766 C CA . ALA A 1 348 ? 13.816 -15.093 2.244 1.00 67.44 348 ALA A CA 1
ATOM 2767 C C . ALA A 1 348 ? 13.715 -16.604 1.971 1.00 67.44 348 ALA A C 1
ATOM 2769 O O . ALA A 1 348 ? 13.551 -17.000 0.821 1.00 67.44 348 ALA A O 1
ATOM 2770 N N . GLU A 1 349 ? 13.786 -17.442 3.007 1.00 70.06 349 GLU A N 1
ATOM 2771 C CA . GLU A 1 349 ? 13.611 -18.897 2.905 1.00 70.06 349 GLU A CA 1
ATOM 2772 C C . GLU A 1 349 ? 12.145 -19.296 2.658 1.00 70.06 349 GLU A C 1
ATOM 2774 O O . GLU A 1 349 ? 11.878 -20.317 2.021 1.00 70.06 349 GLU A O 1
ATOM 2779 N N . ASN A 1 350 ? 11.181 -18.487 3.112 1.00 77.12 350 ASN A N 1
ATOM 2780 C CA . ASN A 1 350 ? 9.758 -18.717 2.875 1.00 77.12 350 ASN A CA 1
ATOM 2781 C C . ASN A 1 350 ? 9.241 -17.908 1.679 1.00 77.12 350 ASN A C 1
ATOM 2783 O O . ASN A 1 350 ? 8.659 -16.836 1.828 1.00 77.12 350 ASN A O 1
ATOM 2787 N N . HIS A 1 351 ? 9.318 -18.495 0.485 1.00 68.44 351 HIS A N 1
ATOM 2788 C CA . HIS A 1 351 ? 8.750 -17.921 -0.747 1.00 68.44 351 HIS A CA 1
ATOM 2789 C C . HIS A 1 351 ? 7.223 -17.682 -0.718 1.00 68.44 351 HIS A C 1
ATOM 2791 O O . HIS A 1 351 ? 6.689 -17.057 -1.629 1.00 68.44 351 HIS A O 1
ATOM 2797 N N . LEU A 1 352 ? 6.525 -18.181 0.308 1.00 76.81 352 LEU A N 1
ATOM 2798 C CA . LEU A 1 352 ? 5.089 -17.993 0.553 1.00 76.81 352 LEU A CA 1
ATOM 2799 C C . LEU A 1 352 ? 4.808 -17.158 1.816 1.00 76.81 352 LEU A C 1
ATOM 2801 O O . LEU A 1 352 ? 3.694 -17.188 2.333 1.00 76.81 352 LEU A O 1
ATOM 2805 N N . ALA A 1 353 ? 5.806 -16.448 2.351 1.00 79.44 353 ALA A N 1
ATOM 2806 C CA . ALA A 1 353 ? 5.643 -15.659 3.573 1.00 79.44 353 ALA A CA 1
ATOM 2807 C C . ALA A 1 353 ? 4.618 -14.520 3.432 1.00 79.44 353 ALA A C 1
ATOM 2809 O O . ALA A 1 353 ? 4.021 -14.105 4.422 1.00 79.44 353 ALA A O 1
ATOM 2810 N N . PHE A 1 354 ? 4.419 -14.022 2.213 1.00 89.62 354 PHE A N 1
ATOM 2811 C CA . PHE A 1 354 ? 3.442 -12.998 1.857 1.00 89.62 354 PHE A CA 1
ATOM 2812 C C . PHE A 1 354 ? 2.962 -13.227 0.415 1.00 89.62 354 PHE A C 1
ATOM 2814 O O . PHE A 1 354 ? 3.525 -14.042 -0.315 1.00 89.62 354 PHE A O 1
ATOM 2821 N N . GLY A 1 355 ? 1.890 -12.550 0.008 1.00 89.88 355 GLY A N 1
ATOM 2822 C CA . GLY A 1 355 ? 1.236 -12.799 -1.278 1.00 89.88 355 GLY A CA 1
ATOM 2823 C C . GLY A 1 355 ? 0.047 -11.870 -1.528 1.00 89.88 355 GLY A C 1
ATOM 2824 O O . GLY A 1 355 ? -0.299 -11.058 -0.669 1.00 89.88 355 GLY A O 1
ATOM 2825 N N . PRO A 1 356 ? -0.612 -11.950 -2.694 1.00 94.31 356 PRO A N 1
ATOM 2826 C CA . PRO A 1 356 ? -0.768 -13.142 -3.535 1.00 94.31 356 PRO A CA 1
ATOM 2827 C C . PRO A 1 356 ? 0.282 -13.358 -4.638 1.00 94.31 356 PRO A C 1
ATOM 2829 O O . PRO A 1 356 ? 0.256 -14.407 -5.278 1.00 94.31 356 PRO A O 1
ATOM 2832 N N . LEU A 1 357 ? 1.162 -12.392 -4.919 1.00 95.75 357 LEU A N 1
ATOM 2833 C CA . LEU A 1 357 ? 2.223 -12.572 -5.915 1.00 95.75 357 LEU A CA 1
ATOM 2834 C C . LEU A 1 357 ? 3.338 -13.473 -5.373 1.00 95.75 357 LEU A C 1
ATOM 2836 O O . LEU A 1 357 ? 3.721 -13.361 -4.213 1.00 95.75 357 LEU A O 1
ATOM 2840 N N . VAL A 1 358 ? 3.901 -14.301 -6.253 1.00 92.75 358 VAL A N 1
ATOM 2841 C CA . VAL A 1 358 ? 5.077 -15.141 -5.982 1.00 92.75 358 VAL A CA 1
ATOM 2842 C C . VAL A 1 358 ? 6.177 -14.794 -6.987 1.00 92.75 358 VAL A C 1
ATOM 2844 O O . VAL A 1 358 ? 5.891 -14.365 -8.109 1.00 92.75 358 VAL A O 1
ATOM 2847 N N . ASP A 1 359 ? 7.439 -14.964 -6.590 1.00 92.25 359 ASP A N 1
ATOM 2848 C CA . ASP A 1 359 ? 8.590 -14.749 -7.471 1.00 92.25 359 ASP A CA 1
ATOM 2849 C C . ASP A 1 359 ? 8.481 -15.585 -8.761 1.00 92.25 359 ASP A C 1
ATOM 2851 O O . ASP A 1 359 ? 8.231 -16.788 -8.724 1.00 92.25 359 ASP A O 1
ATOM 2855 N N . GLY A 1 360 ? 8.668 -14.943 -9.916 1.00 92.69 360 GLY A N 1
ATOM 2856 C CA . GLY A 1 360 ? 8.560 -15.569 -11.236 1.00 92.69 360 GLY A CA 1
ATOM 2857 C C . GLY A 1 360 ? 7.143 -15.637 -11.814 1.00 92.69 360 GLY A C 1
ATOM 2858 O O . GLY A 1 360 ? 6.976 -16.131 -12.930 1.00 92.69 360 GLY A O 1
ATOM 2859 N N . MET A 1 361 ? 6.120 -15.144 -11.108 1.00 95.31 361 MET A N 1
ATOM 2860 C CA . MET A 1 361 ? 4.746 -15.177 -11.611 1.00 95.31 361 MET A CA 1
ATOM 2861 C C . MET A 1 361 ? 4.548 -14.225 -12.799 1.00 95.31 361 MET A C 1
ATOM 2863 O O . MET A 1 361 ? 5.035 -13.096 -12.794 1.00 95.31 361 MET A O 1
ATOM 2867 N N . ILE A 1 362 ? 3.789 -14.667 -13.806 1.00 96.75 362 ILE A N 1
ATOM 2868 C CA . ILE A 1 362 ? 3.355 -13.827 -14.929 1.00 96.75 362 ILE A CA 1
ATOM 2869 C C . ILE A 1 362 ? 1.918 -13.382 -14.675 1.00 96.75 362 ILE A C 1
ATOM 2871 O O . ILE A 1 362 ? 1.041 -14.198 -14.397 1.00 96.75 362 ILE A O 1
ATOM 2875 N N . VAL A 1 363 ? 1.676 -12.080 -14.780 1.00 96.88 363 VAL A N 1
ATOM 2876 C CA . VAL A 1 363 ? 0.416 -11.441 -14.404 1.00 96.88 363 VAL A CA 1
ATOM 2877 C C . VAL A 1 363 ? -0.127 -10.625 -15.567 1.00 96.88 363 VAL A C 1
ATOM 2879 O O . VAL A 1 363 ? 0.619 -9.946 -16.269 1.00 96.88 363 VAL A O 1
ATOM 2882 N N . SER A 1 364 ? -1.442 -10.672 -15.773 1.00 96.56 364 SER A N 1
ATOM 2883 C CA . SER A 1 364 ? -2.107 -9.840 -16.774 1.00 96.56 364 SER A CA 1
ATOM 2884 C C . SER A 1 364 ? -2.291 -8.404 -16.285 1.00 96.56 364 SER A C 1
ATOM 2886 O O . SER A 1 364 ? -2.484 -8.148 -15.094 1.00 96.56 364 SER A O 1
ATOM 2888 N N . ARG A 1 365 ? -2.327 -7.457 -17.224 1.00 95.00 365 ARG A N 1
ATOM 2889 C CA . ARG A 1 365 ? -2.580 -6.031 -16.973 1.00 95.00 365 ARG A CA 1
ATOM 2890 C C . ARG A 1 365 ? -3.766 -5.775 -16.044 1.00 95.00 365 ARG A C 1
ATOM 2892 O O . ARG A 1 365 ? -3.688 -4.907 -15.185 1.00 95.00 365 ARG A O 1
ATOM 2899 N N . HIS A 1 366 ? -4.851 -6.530 -16.211 1.00 94.50 366 HIS A N 1
ATOM 2900 C CA . HIS A 1 366 ? -6.094 -6.329 -15.462 1.00 94.50 366 HIS A CA 1
ATOM 2901 C C . HIS A 1 366 ? -5.977 -6.693 -13.978 1.00 94.50 366 HIS A C 1
ATOM 2903 O O . HIS A 1 366 ? -6.677 -6.114 -13.155 1.00 94.50 366 HIS A O 1
ATOM 2909 N N . ALA A 1 367 ? -5.101 -7.640 -13.635 1.00 96.12 367 ALA A N 1
ATOM 2910 C CA . ALA A 1 367 ? -4.903 -8.087 -12.258 1.00 96.12 367 ALA A CA 1
ATOM 2911 C C . ALA A 1 367 ? -3.678 -7.442 -11.588 1.00 96.12 367 ALA A C 1
ATOM 2913 O O . ALA A 1 367 ? -3.594 -7.441 -10.361 1.00 96.12 367 ALA A O 1
ATOM 2914 N N . LEU A 1 368 ? -2.749 -6.882 -12.375 1.00 96.81 368 LEU A N 1
ATOM 2915 C CA . LEU A 1 368 ? -1.445 -6.403 -11.914 1.00 96.81 368 LEU A CA 1
ATOM 2916 C C . LEU A 1 368 ? -1.540 -5.463 -10.707 1.00 96.81 368 LEU A C 1
ATOM 2918 O O . LEU A 1 368 ? -0.986 -5.776 -9.657 1.00 96.81 368 LEU A O 1
ATOM 2922 N N . GLY A 1 369 ? -2.272 -4.353 -10.828 1.00 96.56 369 GLY A N 1
ATOM 2923 C CA . GLY A 1 369 ? -2.366 -3.358 -9.759 1.00 96.56 369 GLY A CA 1
ATOM 2924 C C . GLY A 1 369 ? -2.928 -3.921 -8.454 1.00 96.56 369 GLY A C 1
ATOM 2925 O O . GLY A 1 369 ? -2.362 -3.694 -7.387 1.00 96.56 369 GLY A O 1
ATOM 2926 N N . SER A 1 370 ? -3.990 -4.733 -8.533 1.00 96.50 370 SER A N 1
ATOM 2927 C CA . SER A 1 370 ? -4.589 -5.349 -7.343 1.00 96.50 370 SER A CA 1
ATOM 2928 C C . SER A 1 370 ? -3.677 -6.384 -6.692 1.00 96.50 370 SER A C 1
ATOM 2930 O O . SER A 1 370 ? -3.620 -6.451 -5.467 1.00 96.50 370 SER A O 1
ATOM 2932 N N . LEU A 1 371 ? -2.984 -7.207 -7.483 1.00 97.75 371 LEU A N 1
ATOM 2933 C CA . LEU A 1 371 ? -2.106 -8.242 -6.943 1.00 97.75 371 LEU A CA 1
ATOM 2934 C C . LEU A 1 371 ? -0.830 -7.641 -6.346 1.00 97.75 371 LEU A C 1
ATOM 2936 O O . LEU A 1 371 ? -0.426 -8.063 -5.264 1.00 97.75 371 LEU A O 1
ATOM 2940 N N . VAL A 1 372 ? -0.234 -6.635 -6.998 1.00 97.94 372 VAL A N 1
ATOM 2941 C CA . VAL A 1 372 ? 0.914 -5.893 -6.450 1.00 97.94 372 VAL A CA 1
ATOM 2942 C C . VAL A 1 372 ? 0.521 -5.232 -5.141 1.00 97.94 372 VAL A C 1
ATOM 2944 O O . VAL A 1 372 ? 1.173 -5.475 -4.133 1.00 97.94 372 VAL A O 1
ATOM 2947 N N . ARG A 1 373 ? -0.585 -4.486 -5.118 1.00 97.00 373 ARG A N 1
ATOM 2948 C CA . ARG A 1 373 ? -1.069 -3.828 -3.904 1.00 97.00 373 ARG A CA 1
ATOM 2949 C C . ARG A 1 373 ? -1.293 -4.805 -2.751 1.00 97.00 373 ARG A C 1
ATOM 2951 O O . ARG A 1 373 ? -0.770 -4.582 -1.667 1.00 97.00 373 ARG A O 1
ATOM 2958 N N . ASN A 1 374 ? -2.025 -5.895 -2.975 1.00 96.62 374 ASN A N 1
ATOM 2959 C CA . ASN A 1 374 ? -2.300 -6.867 -1.913 1.00 96.62 374 ASN A CA 1
ATOM 2960 C C . ASN A 1 374 ? -1.011 -7.540 -1.410 1.00 96.62 374 ASN A C 1
ATOM 2962 O O . ASN A 1 374 ? -0.887 -7.818 -0.223 1.00 96.62 374 ASN A O 1
ATOM 2966 N N . THR A 1 375 ? -0.035 -7.751 -2.300 1.00 96.88 375 THR A N 1
ATOM 2967 C CA . THR A 1 375 ? 1.280 -8.294 -1.926 1.00 96.88 375 THR A CA 1
ATOM 2968 C C . THR A 1 375 ? 2.089 -7.282 -1.129 1.00 96.88 375 THR A C 1
ATOM 2970 O O . THR A 1 375 ? 2.742 -7.664 -0.170 1.00 96.88 375 THR A O 1
ATOM 2973 N N . VAL A 1 376 ? 2.027 -5.993 -1.474 1.00 96.31 376 VAL A N 1
ATOM 2974 C CA . VAL A 1 376 ? 2.659 -4.931 -0.683 1.00 96.31 376 VAL A CA 1
ATOM 2975 C C . VAL A 1 376 ? 2.078 -4.891 0.729 1.00 96.31 376 VAL A C 1
ATOM 2977 O O . VAL A 1 376 ? 2.853 -4.829 1.676 1.00 96.31 376 VAL A O 1
ATOM 2980 N N . ILE A 1 377 ? 0.750 -4.965 0.881 1.00 95.44 377 ILE A N 1
ATOM 2981 C CA . ILE A 1 377 ? 0.082 -4.943 2.195 1.00 95.44 377 ILE A CA 1
ATOM 2982 C C . ILE A 1 377 ? 0.578 -6.106 3.065 1.00 95.44 377 ILE A C 1
ATOM 2984 O O . ILE A 1 377 ? 1.097 -5.887 4.158 1.00 95.44 377 ILE A O 1
ATOM 2988 N N . THR A 1 378 ? 0.503 -7.338 2.557 1.00 95.00 378 THR A N 1
ATOM 2989 C CA . THR A 1 378 ? 0.909 -8.525 3.329 1.00 95.00 378 THR A CA 1
ATOM 2990 C C . THR A 1 378 ? 2.419 -8.582 3.571 1.00 95.00 378 THR A C 1
ATOM 2992 O O . THR A 1 378 ? 2.856 -8.984 4.648 1.00 95.00 378 THR A O 1
ATOM 2995 N N . ALA A 1 379 ? 3.236 -8.142 2.608 1.00 93.06 379 ALA A N 1
ATOM 2996 C CA . ALA A 1 379 ? 4.682 -8.034 2.780 1.00 93.06 379 ALA A CA 1
ATOM 2997 C C . ALA A 1 379 ? 5.037 -6.987 3.841 1.00 93.06 379 ALA A C 1
ATOM 2999 O O . ALA A 1 379 ? 5.910 -7.228 4.670 1.00 93.06 379 ALA A O 1
ATOM 3000 N N . HIS A 1 380 ? 4.346 -5.845 3.850 1.00 91.81 380 HIS A N 1
ATOM 3001 C CA . HIS A 1 380 ? 4.547 -4.801 4.847 1.00 91.81 380 HIS A CA 1
ATOM 3002 C C . HIS A 1 380 ? 4.201 -5.310 6.248 1.00 91.81 380 HIS A C 1
ATOM 3004 O O . HIS A 1 380 ? 4.991 -5.120 7.166 1.00 91.81 380 HIS A O 1
ATOM 3010 N N . GLU A 1 381 ? 3.079 -6.015 6.413 1.00 90.25 381 GLU A N 1
ATOM 3011 C CA . GLU A 1 381 ? 2.713 -6.653 7.684 1.00 90.25 381 GLU A CA 1
ATOM 3012 C C . GLU A 1 381 ? 3.761 -7.673 8.145 1.00 90.25 381 GLU A C 1
ATOM 3014 O O . GLU A 1 381 ? 4.149 -7.677 9.316 1.00 90.25 381 GLU A O 1
ATOM 3019 N N . ALA A 1 382 ? 4.266 -8.509 7.231 1.00 89.12 382 ALA A N 1
ATOM 3020 C CA . ALA A 1 382 ? 5.332 -9.458 7.533 1.00 89.12 382 ALA A CA 1
ATOM 3021 C C . ALA A 1 382 ? 6.606 -8.735 8.003 1.00 89.12 382 ALA A C 1
ATOM 3023 O O . ALA A 1 382 ? 7.149 -9.076 9.052 1.00 89.12 382 ALA A O 1
ATOM 3024 N N . CYS A 1 383 ? 7.044 -7.694 7.290 1.00 86.62 383 CYS A N 1
ATOM 3025 C CA . CYS A 1 383 ? 8.203 -6.882 7.665 1.00 86.62 383 CYS A CA 1
ATOM 3026 C C . CYS A 1 383 ? 8.000 -6.148 8.999 1.00 86.62 383 CYS A C 1
ATOM 3028 O O . CYS A 1 383 ? 8.904 -6.131 9.835 1.00 86.62 383 CYS A O 1
ATOM 3030 N N . ARG A 1 384 ? 6.811 -5.580 9.228 1.00 84.06 384 ARG A N 1
ATOM 3031 C CA . ARG A 1 384 ? 6.456 -4.872 10.463 1.00 84.06 384 ARG A CA 1
ATOM 3032 C C . ARG A 1 384 ? 6.498 -5.807 11.664 1.00 84.06 384 ARG A C 1
ATOM 3034 O O . ARG A 1 384 ? 7.101 -5.459 12.669 1.00 84.06 384 ARG A O 1
ATOM 3041 N N . ASN A 1 385 ? 5.956 -7.018 11.542 1.00 80.31 385 ASN A N 1
ATOM 3042 C CA . ASN A 1 385 ? 6.019 -8.015 12.611 1.00 80.31 385 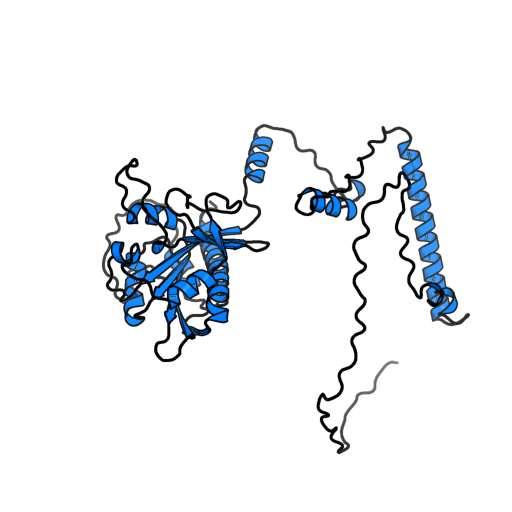ASN A CA 1
ATOM 3043 C C . ASN A 1 385 ? 7.464 -8.382 12.976 1.00 80.31 385 ASN A C 1
ATOM 3045 O O . ASN A 1 385 ? 7.762 -8.538 14.157 1.00 80.31 385 ASN A O 1
ATOM 3049 N N . LEU A 1 386 ? 8.362 -8.469 11.986 1.00 72.69 386 LEU A N 1
ATOM 3050 C CA . LEU A 1 386 ? 9.789 -8.714 12.221 1.00 72.69 386 LEU A CA 1
ATOM 3051 C C . LEU A 1 386 ? 10.457 -7.526 12.934 1.00 72.69 386 LEU A C 1
ATOM 3053 O O . LEU A 1 386 ? 11.267 -7.738 13.837 1.00 72.69 386 LEU A O 1
ATOM 3057 N N . ALA A 1 387 ? 10.091 -6.291 12.579 1.00 65.88 387 ALA A N 1
ATOM 3058 C CA . ALA A 1 387 ? 10.595 -5.077 13.222 1.00 65.88 387 ALA A CA 1
ATOM 3059 C C . ALA A 1 387 ? 10.047 -4.882 14.655 1.00 65.88 387 ALA A C 1
ATOM 3061 O O . ALA A 1 387 ? 10.804 -4.553 15.569 1.00 65.88 387 ALA A O 1
ATOM 3062 N N . ASP A 1 388 ? 8.759 -5.145 14.891 1.00 57.50 388 ASP A N 1
ATOM 3063 C CA . ASP A 1 388 ? 8.090 -4.954 16.186 1.00 57.50 388 ASP A CA 1
ATOM 3064 C C . ASP A 1 388 ? 8.465 -6.013 17.227 1.00 57.50 388 ASP A C 1
ATOM 3066 O O . ASP A 1 388 ? 8.545 -5.704 18.419 1.00 57.50 388 ASP A O 1
ATOM 3070 N N . THR A 1 389 ? 8.794 -7.245 16.814 1.00 51.75 389 THR A N 1
ATOM 3071 C CA . THR A 1 389 ? 9.410 -8.224 17.730 1.00 51.75 389 THR A CA 1
ATOM 3072 C C . THR A 1 389 ? 10.732 -7.743 18.334 1.00 51.75 389 THR A C 1
ATOM 3074 O O . THR A 1 389 ? 11.199 -8.333 19.305 1.00 51.75 389 THR A O 1
ATOM 3077 N N . GLN A 1 390 ? 11.324 -6.668 17.805 1.00 46.03 390 GLN A N 1
ATOM 3078 C CA . GLN A 1 390 ? 12.609 -6.128 18.246 1.00 46.03 390 GLN A CA 1
ATOM 3079 C C . GLN A 1 390 ? 12.488 -4.840 19.077 1.00 46.03 390 GLN A C 1
ATOM 3081 O O . GLN A 1 390 ? 13.477 -4.427 19.682 1.00 46.03 390 GLN A O 1
ATOM 3086 N N . SER A 1 391 ? 11.307 -4.207 19.143 1.00 37.94 391 SER A N 1
ATOM 3087 C CA . SER A 1 391 ? 11.076 -2.975 19.921 1.00 37.94 391 SER A CA 1
ATOM 3088 C C . SER A 1 391 ? 10.576 -3.226 21.350 1.00 37.94 391 SER A C 1
ATOM 3090 O O . SER A 1 391 ? 10.496 -2.291 22.150 1.00 37.94 391 SER A O 1
ATOM 3092 N N . ARG A 1 392 ? 10.266 -4.481 21.705 1.00 28.94 392 ARG A N 1
ATOM 3093 C CA . ARG A 1 392 ? 9.900 -4.868 23.074 1.00 28.94 392 ARG A CA 1
ATOM 3094 C C . ARG A 1 392 ? 11.159 -5.244 23.879 1.00 28.94 392 ARG A C 1
ATOM 3096 O O . ARG A 1 392 ? 11.821 -6.204 23.489 1.00 28.94 392 ARG A O 1
ATOM 3103 N N . PRO A 1 393 ? 11.505 -4.497 24.949 1.00 31.17 393 PRO A N 1
ATOM 3104 C CA . PRO A 1 393 ? 12.647 -4.798 25.817 1.00 31.17 393 PRO A CA 1
ATOM 3105 C C . PRO A 1 393 ? 12.460 -6.057 26.669 1.00 31.17 393 PRO A C 1
ATOM 3107 O O . PRO A 1 393 ? 11.295 -6.418 26.962 1.00 31.17 393 PRO A O 1
#

Radius of gyration: 33.33 Å; chains: 1; bounding box: 88×88×71 Å

pLDDT: mean 73.01, std 23.23, range [25.19, 97.94]

=== Feature glossary ===
Key to the feature types in this record:

pLDDT. pLDDT is the predicted lDDT-Cα score: AlphaFold's confidence that the local environment of each residue (all inter-atomic distances within 15 Å) is correctly placed. It is a per-residue number between 0 and 100, with higher meaning more reliable.

Radius of gyration, Cα contacts, bounding box. The geometric summary reports three shape descriptors. Rg (radius of gyration) measures how spread out the Cα atoms are about their centre of mass; compact globular proteins have small Rg, elongated or unfolded ones large. Cα contacts (<8 Å, |i−j|>4) count long-range residue pairs in spatial proximity — high for tightly packed folds, near zero for rods or random coil. The bounding-box extents give the protein's footprint along x, y, z in Å.

Backbone torsions (φ/ψ). Backbone dihedral angles. Every residue except chain termini has a φ (preceding-C → N → Cα → C) and a ψ (N → Cα → C → next-N). They are reported in degrees following the IUPAC sign convention. Secondary structure is essentially a statement about which (φ, ψ) basin each residue occupies.

Contact-map, Ramachandran, and PAE plots. Plot images: a contact map (which residues are close in 3D, as an N×N binary image), a Ramachandran scatter (backbone torsion angles, revealing secondary-structure composition at a glance), and — for AlphaFold structures — a PAE heatmap (pairwise prediction confidence).

Predicted aligned error. Predicted Aligned Error (PAE) is an AlphaFold confidence matrix: entry (i, j) is the expected error in the position of residue j, in ångströms, when the prediction is superimposed on the true structure at residue i. Low PAE within a block of residues means that block is internally rigid and well-predicted; high PAE between two blocks means their relative placement is uncertain even if each block individually is confident.

Secondary structure (3-state, P-SEA). Three-state secondary structure (P-SEA) collapses the eight DSSP classes into helix (a), strand (b), and coil (c). P-SEA assigns these from Cα geometry alone — distances and angles — without requiring backbone oxygens, so it works on any Cα trace.

Solvent-accessible surface area. Solvent-accessible surface area (SASA) is the area in Å² traced out by the centre of a 1.4 Å probe sphere (a water molecule) rolled over the protein's van der Waals surface (Shrake–Rupley / Lee–Richards construction). Buried residues have near-zero SASA; fully exposed residues can exceed 200 Å². The total SASA scales roughly with the number of surface residues.

Foldseek 3Di. The Foldseek 3Di string encodes local tertiary geometry as a 20-letter alphabet — one character per residue — derived from the relative positions of nearby Cα atoms. Unlike the amino-acid sequence, 3Di is a direct function of the 3D structure, so two proteins with the same fold have similar 3Di strings even at low sequence identity.

B-factor. For experimental (PDB) structures, the B-factor (temperature factor) quantifies the positional spread of each atom in the crystal — a combination of thermal vibration and static disorder — in units of Å². High B-factors mark flexible loops or poorly resolved regions; low B-factors mark the rigid, well-ordered core.

mmCIF coordinates. The mmCIF block holds the 3D Cartesian coordinates of each backbone atom (N, Cα, C, O) in ångströms. mmCIF is the PDB's canonical archive format — a tagged-loop text representation of the atomic model.

InterPro / GO / CATH / organism. Functional annotations link the protein to curated databases. InterPro entries identify conserved domains and families by matching the sequence against member-database signatures (Pfam, PROSITE, CDD, …). Gene Ontology (GO) terms describe molecular function, biological process, and cellular component in a controlled vocabulary. CATH places the structure in a hierarchical fold classification (Class/Architecture/Topology/Homologous-superfamily). The organism is the source species.

Rendered structure images. Structure images are PyMOL renders from six orthogonal camera directions. Cartoon representation draws helices as coils and strands as arrows; sticks shows the backbone as bonds; surface shows the solvent-excluded envelope. Rainbow coloring maps sequence position to hue (blue→red, N→C); chain coloring assigns a distinct color per polypeptide.

Sequence. This is the polypeptide sequence — one letter per residue, N-terminus first. Length ranges from a few dozen residues for small domains to over a thousand for large multi-domain proteins.

Secondary structure (8-state, DSSP). The SS8 string is DSSP's per-residue secondary-structure call. α-helix (H) means an i→i+4 H-bond ladder; β-strand (E) means the residue participates in a β-sheet; 3₁₀ (G) and π (I) are tighter and wider helices; T/S are turns/bends; '-' is loop.

Nearest PDB structures. Structural nearest neighbors (via Foldseek easy-search vs the PDB). Reported per hit: target PDB id, E-value, and alignment TM-score. A TM-score above ~0.5 is the conventional threshold for 'same fold'.